Protein 4IJR (pdb70)

Foldseek 3Di:
DDDDFLLPDWDAFPVRDIDRLEEAEQLDDPVCLLLSLVQLLLLVLLRHQEYEEELQSSNLLSQLVNVVVCVVVVVDDPVSHAYEYEDAQQCLQPLVVRLVLSCVSNVHLAHAEYEHEELFHAHFDADCPHRVRTPRFDDDPVGATHGDVVDGSCSSVVVVVVQCPPPVHHHYNFYAYEHDDLVRLVVCVVPHDDRHREYEYADELQAPPVVVCVSCVVVRHAYEHPPLLLPDPSCVLVDVLLVVLCVVQVHHSLLSSSQLQVLSVHRYHDYDSDSVVSNRNRHHRNDDPVSNVVSNVLNVVQHWDQDAALNCCVPDVHNNPGTPPVSD/DDDDFLLPDWDAFPVGDIDRLEEAEQLDDPVCLLLSLVQLLLLVLLRHQEYEEELQSSNLLSNLVSVVVCVVVVVDDPVSHAYEYEDAQQCLQPQVVRLVLSCVSNVHQAHAEYEHEEQFHAHFDADCPHRVRTDRFDADPVRATHGDPVDGSCSSVQVVVCQCPPPVHHRYNFYAYEPDDLVRLVVCVVPHDDRHREYEYADELLRPPVVVLVSCVVVRHAYEHPPLLLPDPSCNQVPVLLVVLCVVQVHHSLLSSSQLQVLSVHRYHDYDSDSVVSSRSRHHRNDDPVSNVVSNVLNVVQHWDQPAALNCCVPPVGNNPGTDPVSD

InterPro domains:
  IPR018170 Aldo/keto reductase, conserved site [PS00062] (177-194)
  IPR018170 Aldo/keto reductase, conserved site [PS00063] (283-298)
  IPR018170 Aldo/keto reductase, conserved site [PS00798] (61-78)
  IPR020471 Aldo-keto reductase [PIRSF000097] (22-316)
  IPR020471 Aldo-keto reductase [PR00069] (57-81)
  IPR020471 Aldo-keto reductase [PR00069] (115-133)
  IPR020471 Aldo-keto reductase [PR00069] (177-194)
  IPR020471 Aldo-keto reductase [PR00069] (211-240)
  IPR020471 Aldo-keto reductase [PR00069] (250-274)
  IPR020471 Aldo-keto reductase [PTHR11732] (24-311)
  IPR023210 NADP-dependent oxidoreductase domain [PF00248] (36-311)
  IPR036812 NAD(P)-dependent oxidoreductase domain superfamily [G3DSA:3.20.20.100] (1-344)
  IPR036812 NAD(P)-dependent oxidoreductase domain superfamily [SSF51430] (24-320)
  IPR044491 Aldo-keto reductase family 3C1 [cd19119] (22-321)

Solvent-accessible surface area: 28129 Å² total; per-residue (Å²): 135,37,32,1,26,0,14,22,0,7,4,62,6,52,53,50,46,69,1,6,0,1,0,1,6,1,50,10,43,130,140,85,27,63,81,0,50,69,0,0,57,22,0,4,141,27,19,7,47,2,0,3,0,0,10,1,38,51,0,7,63,53,0,6,72,0,0,116,58,0,63,130,92,63,50,11,135,33,128,36,6,8,0,1,0,1,2,12,2,0,0,32,52,60,0,73,80,1,0,68,51,1,14,181,34,1,64,17,151,34,0,13,3,1,0,1,14,10,5,5,9,0,71,72,59,184,51,128,200,26,27,52,33,13,39,88,42,3,83,48,155,96,50,137,17,64,62,16,93,160,25,60,27,0,62,2,0,98,39,0,15,159,11,61,69,60,115,135,29,122,44,12,88,0,1,0,0,1,4,0,12,50,119,45,0,78,76,1,55,181,92,23,187,18,66,0,4,0,0,6,6,1,0,0,0,5,19,12,30,98,134,7,35,128,12,1,162,115,58,86,4,44,8,3,0,28,22,2,17,2,32,150,77,18,24,0,53,151,6,96,25,0,113,128,8,6,147,135,54,136,22,63,20,22,2,1,1,2,0,1,0,0,23,44,12,3,0,0,8,9,75,21,29,43,57,116,136,5,48,69,7,22,36,7,0,11,0,62,156,95,14,10,99,81,1,16,70,39,1,112,148,82,64,1,41,27,37,7,89,94,12,0,45,107,6,89,64,12,75,12,130,20,43,75,129,133,34,113,172,45,36,1,20,0,14,22,0,6,4,62,5,53,53,51,46,69,0,6,0,2,0,2,6,1,53,10,37,136,144,76,25,64,81,0,52,67,0,0,56,20,0,5,146,27,19,6,46,2,0,3,0,0,10,1,41,55,0,7,64,52,0,7,68,0,1,104,49,0,65,129,95,63,52,11,134,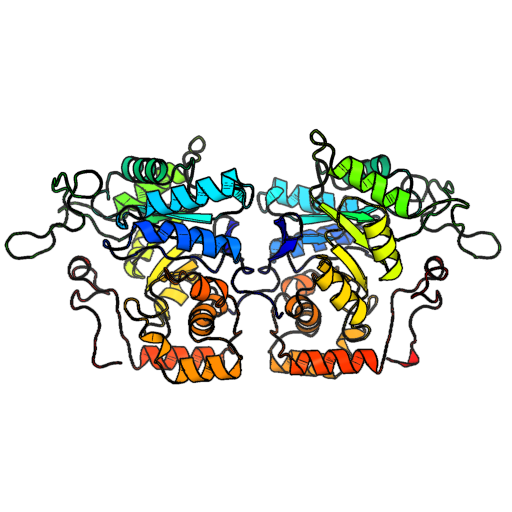31,126,38,6,8,0,1,0,0,2,12,2,0,0,30,51,63,0,74,86,0,0,68,52,1,15,182,35,1,66,17,152,34,0,13,3,2,0,1,14,10,5,4,8,0,69,73,60,182,51,128,200,25,27,53,32,13,42,88,39,3,88,47,153,80,48,130,19,63,62,14,97,160,24,56,29,0,64,2,0,93,38,0,15,159,12,59,69,57,113,135,26,120,45,11,90,0,2,0,0,1,4,0,20,55,119,44,0,78,77,1,57,185,89,24,190,19,64,0,3,0,0,5,6,2,0,0,1,3,18,10,32,91,124,9,27,127,12,1,154,116,59,89,5,44,9,3,0,27,23,2,17,2,34,145,76,22,21,0,54,157,9,96,26,1,119,126,8,7,145,133,58,134,24,65,19,24,1,1,0,2,0,1,0,0,23,38,12,3,0,0,8,8,73,22,28,41,58,115,135,5,49,68,8,24,43,8,0,10,0,64,152,95,14,12,108,81,0,16,82,43,1,146,146,82,63,0,45,28,45,6,103,89,16,0,47,102,3,108,58,12,81,12,126,23,47,75,133,130,34,116

Radius of gyration: 27.0 Å; Cα contacts (8 Å, |Δi|>4): 1332; chains: 2; bounding box: 50×95×52 Å

Sequence (656 aa):
MLHPKTTEIYFSLNNGVRIPALGLGTANPHEKLAETKQAVKAAIKAGYRHIDTAWAYETEPFVGEAIKELLEDGSIKREDLFITTKVWPVLWDEVDRSLNESLKALGLEYVDLLLQHWPLCFEKIKDPKGISGLVKTPVDDSGKTMYAADGDYLETYKQLEKIYLDPNDHRVRAIGVSNFSIEYLERLIKECRVKPTVNQVETHPHLPQMELRKFCFMHDILLTAYSPLGSHGAPNLKIPLVKKLAEKYNVTGNDLLISYHIRQGTIVIPRSLNPVRISSSIEFASLTKDELQELNDFGEKYPVRFIDEPFAAILPEFTGNGPNLDNLMLHPKTTEIYFSLNNGVRIPALGLGTANPHEKLAETKQAVKAAIKAGYRHIDTAWAYETEPFVGEAIKELLEDGSIKREDLFITTKVWPVLWDEVDRSLNESLKALGLEYVDLLLQHWPLCFEKIKDPKGISGLVKTPVDDSGKTMYAADGDYLETYKQLEKIYLDPNDHRVRAIGVSNFSIEYLERLIKECRVKPTVNQVETHPHLPQMELRKFCFMHDILLTAYSPLGSHGAPNLKIPLVKKLAEKYNVTGNDLLISYHIRQGTIVIPRSLNPVRISSSIEFASLTKDELQELNDFGEKYPVRFIDEPFAAILPEFTGNGPNLDNL

CATH classification: 3.20.20.100

Organism: Saccharomyces cerevisiae (strain ATCC 204508 / S288c) (NCBI:txid559292)

Nearest PDB structures (foldseek):
  4ijr-assembly1_A  TM=1.003E+00  e=2.115E-67  Saccharomyces cerevisiae S288C
  1vp5-assembly2_B  TM=9.373E-01  e=6.804E-25  Thermotoga maritima MSB8
  4mhb-assembly4_D  TM=9.328E-01  e=3.238E-24  Yersinia pestis
  4mhb-assembly1_A  TM=9.343E-01  e=3.431E-24  Yersinia pestis
  2vdg-assembly1_A  TM=8.359E-01  e=2.005E-26  Hordeum vulgare

Structure (mmCIF, N/CA/C/O backbone):
data_4IJR
#
_entry.id   4IJR
#
_cell.length_a   54.369
_cell.length_b   90.568
_cell.length_c   69.823
_cell.angle_alpha   90.00
_cell.angle_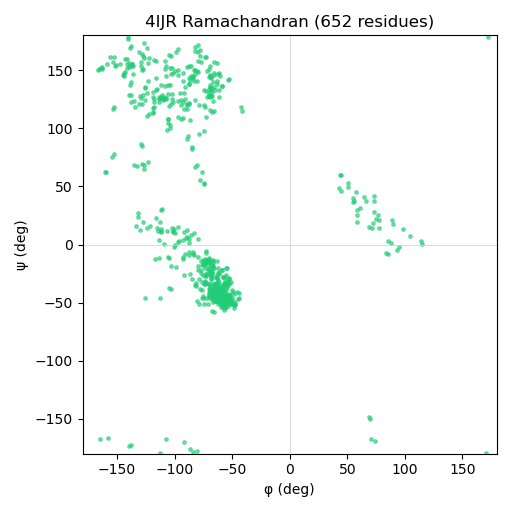beta   90.08
_cell.angle_gamma   90.00
#
_symmetry.space_group_name_H-M   'P 1 21 1'
#
loop_
_entity.id
_entity.type
_entity.pdbx_description
1 polymer 'D-arabinose dehydrogenase [NAD(P)+] heavy chain'
2 non-polymer 'NADPH DIHYDRO-NICOTINAMIDE-ADENINE-DINUCLEOTIDE PHOSPHATE'
3 water water
#
loop_
_atom_site.group_PDB
_atom_site.id
_atom_site.type_symbol
_atom_site.label_atom_id
_atom_site.label_alt_id
_atom_site.label_comp_id
_atom_site.label_asym_id
_atom_site.label_entity_id
_atom_site.label_seq_id
_atom_site.pdbx_PDB_ins_code
_atom_site.Cartn_x
_atom_site.Cartn_y
_atom_site.Cartn_z
_atom_site.occupancy
_atom_site.B_iso_or_equiv
_atom_site.auth_seq_id
_atom_site.auth_comp_id
_atom_site.auth_asym_id
_atom_site.auth_atom_id
_atom_site.pdbx_PDB_model_num
ATOM 1 N N . MET A 1 15 ? 24.545 -27.603 7.096 1.00 44.20 15 MET A N 1
ATOM 2 C CA . MET A 1 15 ? 25.727 -26.779 7.497 1.00 44.21 15 MET A CA 1
ATOM 3 C C . MET A 1 15 ? 25.611 -26.239 8.934 1.00 41.50 15 MET A C 1
ATOM 4 O O . MET A 1 15 ? 25.046 -26.910 9.798 1.00 41.80 15 MET A O 1
ATOM 9 N N . LEU A 1 16 ? 26.151 -25.044 9.188 1.00 39.15 16 LEU A N 1
ATOM 10 C CA . LEU A 1 16 ? 26.317 -24.525 10.553 1.00 36.87 16 LEU A CA 1
ATOM 11 C C . LEU A 1 16 ? 25.208 -23.579 10.984 1.00 34.46 16 LEU A C 1
ATOM 12 O O . LEU A 1 16 ? 24.726 -22.801 10.185 1.00 33.61 16 LEU A O 1
ATOM 17 N N . HIS A 1 17 ? 24.869 -23.634 12.271 1.00 32.59 17 HIS A N 1
ATOM 18 C CA . HIS A 1 17 ? 23.765 -22.883 12.840 1.00 31.12 17 HIS A CA 1
ATOM 19 C C . HIS A 1 17 ? 24.216 -22.155 14.118 1.00 30.71 17 HIS A C 1
ATOM 20 O O . HIS A 1 17 ? 25.288 -22.446 14.632 1.00 32.13 17 HIS A O 1
ATOM 27 N N . PRO A 1 18 ? 23.423 -21.177 14.611 1.00 29.68 18 PRO A N 1
ATOM 28 C CA . PRO A 1 18 ? 22.218 -20.685 13.950 1.00 28.48 18 PRO A CA 1
ATOM 29 C C . PRO A 1 18 ? 22.560 -19.898 12.707 1.00 28.33 18 PRO A C 1
ATOM 30 O O . PRO A 1 18 ? 23.642 -19.315 12.634 1.00 29.23 18 PRO A O 1
ATOM 34 N N . LYS A 1 19 ? 21.657 -19.901 11.738 1.00 27.49 19 LYS A N 1
ATOM 35 C CA . LYS A 1 19 ? 21.604 -18.863 10.726 1.00 27.31 19 LYS A CA 1
ATOM 36 C C . LYS A 1 19 ? 21.071 -17.627 11.431 1.00 26.82 19 LYS A C 1
ATOM 37 O O . LYS A 1 19 ? 20.434 -17.757 12.486 1.00 27.76 19 LYS A O 1
ATOM 43 N N . THR A 1 20 ? 21.262 -16.438 10.862 1.00 25.48 20 THR A N 1
ATOM 44 C CA . THR A 1 20 ? 20.760 -15.227 11.531 1.00 23.69 20 THR A CA 1
ATOM 45 C C . THR A 1 20 ? 19.207 -15.133 11.477 1.00 22.89 20 THR A C 1
ATOM 46 O O . THR A 1 20 ? 18.598 -14.402 12.282 1.00 22.03 20 THR A O 1
ATOM 50 N N . THR A 1 21 ? 18.617 -15.908 10.554 1.00 22.59 21 THR A N 1
ATOM 51 C CA . THR A 1 21 ? 17.158 -16.111 10.395 1.00 22.62 21 THR A CA 1
ATOM 52 C C . THR A 1 21 ? 16.568 -16.962 11.517 1.00 21.99 21 THR A C 1
ATOM 53 O O . THR A 1 21 ? 15.326 -17.085 11.671 1.00 22.03 21 THR A O 1
ATOM 57 N N . GLU A 1 22 ? 17.450 -17.599 12.275 1.00 21.75 22 GLU A N 1
ATOM 58 C CA . GLU A 1 22 ? 17.036 -18.477 13.346 1.00 21.67 22 GLU A CA 1
ATOM 59 C C . GLU A 1 22 ? 17.115 -17.891 14.743 1.00 21.42 22 GLU A C 1
ATOM 60 O O . GLU A 1 22 ? 16.956 -18.590 15.745 1.00 22.03 22 GLU A O 1
ATOM 66 N N . ILE A 1 23 ? 17.322 -16.591 14.825 1.00 21.62 23 ILE A N 1
ATOM 67 C CA . ILE A 1 23 ? 17.537 -15.973 16.132 1.00 21.84 23 ILE A CA 1
ATOM 68 C C . ILE A 1 23 ? 16.435 -15.005 16.431 1.00 21.47 23 ILE A C 1
ATOM 69 O O . ILE A 1 23 ? 16.061 -14.191 15.576 1.00 20.82 23 ILE A O 1
ATOM 74 N N . TYR A 1 24 ? 15.929 -15.134 17.659 1.00 21.75 24 TYR A N 1
ATOM 75 C CA . TYR A 1 24 ? 14.768 -14.412 18.142 1.00 22.50 24 TYR A CA 1
ATOM 76 C C . TYR A 1 24 ? 15.059 -13.743 19.481 1.00 22.73 24 TYR A C 1
ATOM 77 O O . TYR A 1 24 ? 15.477 -14.392 20.417 1.00 23.03 24 TYR A O 1
ATOM 86 N N . PHE A 1 25 ? 14.816 -12.440 19.566 1.00 23.20 25 PHE A N 1
ATOM 87 C CA . PHE A 1 25 ? 14.989 -11.707 20.831 1.00 23.63 25 PHE A CA 1
ATOM 88 C C . PHE A 1 25 ? 13.620 -11.466 21.442 1.00 23.93 25 PHE A C 1
ATOM 89 O O . PHE A 1 25 ? 12.620 -11.602 20.754 1.00 23.58 25 PHE A O 1
ATOM 97 N N . SER A 1 26 ? 13.569 -11.151 22.731 1.00 25.22 26 SER A N 1
ATOM 98 C CA . SER A 1 26 ? 12.291 -10.980 23.429 1.00 25.76 26 SER A CA 1
ATOM 99 C C . SER A 1 26 ? 12.056 -9.521 23.750 1.00 25.86 26 SER A C 1
ATOM 100 O O . SER A 1 26 ? 12.903 -8.877 24.345 1.00 26.03 26 SER A O 1
ATOM 103 N N . LEU A 1 27 ? 10.901 -8.987 23.361 1.00 24.87 27 LEU A N 1
ATOM 104 C CA . LEU A 1 27 ? 10.566 -7.604 23.687 1.00 24.89 27 LEU A CA 1
ATOM 105 C C . LEU A 1 27 ? 10.114 -7.538 25.146 1.00 25.70 27 LEU A C 1
ATOM 106 O O . LEU A 1 27 ? 9.835 -8.567 25.755 1.00 25.24 27 LEU A O 1
ATOM 111 N N . ASN A 1 28 ? 10.014 -6.326 25.698 1.00 25.82 28 ASN A N 1
ATOM 112 C CA . ASN A 1 28 ? 9.717 -6.165 27.108 1.00 26.64 28 ASN A CA 1
ATOM 113 C C . ASN A 1 28 ? 8.253 -6.501 27.468 1.00 27.09 28 ASN A C 1
ATOM 114 O O . ASN A 1 28 ? 7.886 -6.515 28.645 1.00 27.33 28 ASN A O 1
ATOM 119 N N . ASN A 1 29 ? 7.427 -6.750 26.453 1.00 26.17 29 ASN A N 1
ATOM 120 C CA . ASN A 1 29 ? 6.071 -7.251 26.694 1.00 26.39 29 ASN A CA 1
ATOM 121 C C . ASN A 1 29 ? 5.949 -8.774 26.467 1.00 26.40 29 ASN A C 1
ATOM 122 O O . ASN A 1 29 ? 4.835 -9.304 26.377 1.00 24.75 29 ASN A O 1
ATOM 127 N N . GLY A 1 30 ? 7.102 -9.451 26.364 1.00 25.44 30 GLY A N 1
ATOM 128 C CA . GLY A 1 30 ? 7.155 -10.917 26.201 1.00 26.64 30 GLY A CA 1
ATOM 129 C C . GLY A 1 30 ? 7.035 -11.425 24.758 1.00 26.61 30 GLY A C 1
ATOM 130 O O . GLY A 1 30 ? 7.208 -12.631 24.494 1.00 27.37 30 GLY A O 1
ATOM 131 N N . VAL A 1 31 ? 6.736 -10.518 23.835 1.00 25.67 31 VAL A N 1
ATOM 132 C CA . VAL A 1 31 ? 6.592 -10.846 22.406 1.00 26.00 31 VAL A CA 1
ATOM 133 C C . VAL A 1 31 ? 7.955 -11.090 21.777 1.00 24.69 31 VAL A C 1
ATOM 134 O O . VAL A 1 31 ? 8.883 -10.299 21.983 1.00 24.29 31 VAL A O 1
ATOM 138 N N . ARG A 1 32 ? 8.082 -12.171 21.009 1.00 23.45 32 ARG A N 1
ATOM 139 C CA . ARG A 1 32 ? 9.370 -12.443 20.319 1.00 22.89 32 ARG A CA 1
ATOM 140 C C . ARG A 1 32 ? 9.516 -11.765 18.955 1.00 21.98 32 ARG A C 1
ATOM 141 O O . ARG A 1 32 ? 8.573 -11.743 18.186 1.00 21.14 32 ARG A O 1
ATOM 149 N N . ILE A 1 33 ? 10.728 -11.274 18.640 1.00 20.15 33 ILE A N 1
ATOM 150 C CA . ILE A 1 33 ? 11.007 -10.606 17.367 1.00 19.83 33 ILE A CA 1
ATOM 151 C C . ILE A 1 33 ? 12.197 -11.275 16.685 1.00 20.70 33 ILE A C 1
ATOM 152 O O . ILE A 1 33 ? 13.187 -11.584 17.348 1.00 21.12 33 ILE A O 1
ATOM 157 N N . PRO A 1 34 ? 12.104 -11.527 15.360 1.00 20.57 34 PRO A N 1
ATOM 158 C CA . PRO A 1 34 ? 13.267 -12.112 14.734 1.00 19.45 34 PRO A CA 1
ATOM 159 C C . PRO A 1 34 ? 14.413 -11.091 14.739 1.00 20.48 34 PRO A C 1
ATOM 160 O O . PRO A 1 34 ? 14.238 -9.916 14.391 1.00 20.36 34 PRO A O 1
ATOM 164 N N . ALA A 1 35 ? 15.582 -11.530 15.180 1.00 21.15 35 ALA A N 1
ATOM 165 C CA . ALA A 1 35 ? 16.724 -10.619 15.255 1.00 21.58 35 ALA A CA 1
ATOM 166 C C . ALA A 1 35 ? 17.049 -9.987 13.907 1.00 22.36 35 ALA A C 1
ATOM 167 O O . ALA A 1 35 ? 17.566 -8.858 13.852 1.00 23.37 35 ALA A O 1
ATOM 169 N N . LEU A 1 36 ? 16.819 -10.729 12.827 1.00 22.31 36 LEU A N 1
ATOM 170 C CA . LEU A 1 36 ? 17.171 -10.269 11.485 1.00 24.10 36 LEU A CA 1
ATOM 171 C C . LEU A 1 36 ? 15.894 -9.910 10.713 1.00 24.62 36 LEU A C 1
ATOM 172 O O . LEU A 1 36 ? 14.978 -10.722 10.625 1.00 25.08 36 LEU A O 1
ATOM 177 N N . GLY A 1 37 ? 15.838 -8.689 10.169 1.00 24.85 37 GLY A N 1
ATOM 178 C CA . GLY A 1 37 ? 14.679 -8.265 9.379 1.00 24.28 37 GLY A CA 1
ATOM 179 C C . GLY A 1 37 ? 15.071 -7.721 8.021 1.00 25.61 37 GLY A C 1
ATOM 180 O O . GLY A 1 37 ? 16.261 -7.390 7.782 1.00 25.25 37 GLY A O 1
ATOM 181 N N . LEU A 1 38 ? 14.105 -7.660 7.107 1.00 24.18 38 LEU A N 1
ATOM 182 C CA . LEU A 1 38 ? 14.396 -7.065 5.800 1.00 26.14 38 LEU A CA 1
ATOM 183 C C . LEU A 1 38 ? 14.007 -5.593 5.793 1.00 25.84 38 LEU A C 1
ATOM 184 O O . LEU A 1 38 ? 12.862 -5.257 6.087 1.00 25.68 38 LEU A O 1
ATOM 189 N N . GLY A 1 39 ? 14.960 -4.731 5.463 1.00 25.18 39 GLY A N 1
ATOM 190 C CA . GLY A 1 39 ? 14.662 -3.301 5.353 1.00 27.20 39 GLY A CA 1
ATOM 191 C C . GLY A 1 39 ? 14.086 -3.001 3.979 1.00 28.07 39 GLY A C 1
ATOM 192 O O . GLY A 1 39 ? 14.494 -3.612 2.992 1.00 28.34 39 GLY A O 1
ATOM 193 N N . THR A 1 40 ? 13.128 -2.072 3.917 1.00 29.08 40 THR A N 1
ATOM 194 C CA . THR A 1 40 ? 12.422 -1.791 2.670 1.00 30.05 40 THR A CA 1
ATOM 195 C C . THR A 1 40 ? 12.310 -0.296 2.319 1.00 31.53 40 THR A C 1
ATOM 196 O O . THR A 1 40 ? 11.341 0.106 1.630 1.00 31.30 40 THR A O 1
ATOM 200 N N . ALA A 1 41 ? 13.258 0.525 2.793 1.00 31.93 41 ALA A N 1
ATOM 201 C CA . ALA A 1 41 ? 13.286 1.950 2.405 1.00 33.27 41 ALA A CA 1
ATOM 202 C C . ALA A 1 41 ? 13.987 2.089 1.043 1.00 34.84 41 ALA A C 1
ATOM 203 O O . ALA A 1 41 ? 15.093 2.616 0.944 1.00 35.40 41 ALA A O 1
ATOM 205 N N . ASN A 1 42 ? 13.350 1.555 0.007 1.00 35.56 42 ASN A N 1
ATOM 206 C CA . ASN A 1 42 ? 13.975 1.447 -1.309 1.00 37.72 42 ASN A CA 1
ATOM 207 C C . ASN A 1 42 ? 13.769 2.702 -2.155 1.00 39.29 42 ASN A C 1
ATOM 208 O O . ASN A 1 42 ? 12.776 3.417 -1.956 1.00 38.61 42 ASN A O 1
ATOM 213 N N . PRO A 1 43 ? 14.694 2.968 -3.104 1.00 41.49 43 PRO A N 1
ATOM 214 C CA . PRO A 1 43 ? 14.573 4.159 -3.954 1.00 43.32 43 PRO A CA 1
ATOM 215 C C . PRO A 1 43 ? 13.224 4.247 -4.659 1.00 44.74 43 PRO A C 1
ATOM 216 O O . PRO A 1 43 ? 12.673 3.224 -5.078 1.00 44.43 43 PRO A O 1
ATOM 220 N N . HIS A 1 44 ? 12.700 5.469 -4.757 1.00 46.40 44 HIS A N 1
ATOM 221 C CA . HIS A 1 44 ? 11.417 5.745 -5.406 1.00 48.35 44 HIS A CA 1
ATOM 222 C C . HIS A 1 44 ? 11.341 5.130 -6.807 1.00 49.82 44 HIS A C 1
ATOM 223 O O . HIS A 1 44 ? 10.274 4.720 -7.256 1.00 50.40 44 HIS A O 1
ATOM 230 N N . GLU A 1 45 ? 12.486 5.069 -7.482 1.00 51.04 45 GLU A N 1
ATOM 231 C CA . GLU A 1 45 ? 12.594 4.490 -8.819 1.00 52.89 45 GLU A CA 1
ATOM 232 C C . GLU A 1 45 ? 12.336 2.975 -8.856 1.00 52.17 45 GLU A C 1
ATOM 233 O O . GLU A 1 45 ? 12.024 2.421 -9.923 1.00 52.89 45 GLU A O 1
ATOM 239 N N . LYS A 1 46 ? 12.461 2.321 -7.697 1.00 50.22 46 LYS A N 1
ATOM 240 C CA . LYS A 1 46 ? 12.453 0.855 -7.608 1.00 49.31 46 LYS A CA 1
ATOM 241 C C . LYS A 1 46 ? 11.443 0.288 -6.587 1.00 47.14 46 LYS A C 1
ATOM 242 O O . LYS A 1 46 ? 11.562 -0.867 -6.164 1.00 46.19 46 LYS A O 1
ATOM 248 N N . LEU A 1 47 ? 10.452 1.098 -6.218 1.00 45.60 47 LEU A N 1
ATOM 249 C CA . LEU A 1 47 ? 9.446 0.727 -5.213 1.00 43.71 47 LEU A CA 1
ATOM 250 C C . LEU A 1 47 ? 8.813 -0.649 -5.483 1.00 43.23 47 LEU A C 1
ATOM 251 O O . LEU A 1 47 ? 8.579 -1.428 -4.555 1.00 42.16 47 LEU A O 1
ATOM 256 N N . ALA A 1 48 ? 8.561 -0.942 -6.756 1.00 43.34 48 ALA A N 1
ATOM 257 C CA . ALA A 1 48 ? 7.952 -2.211 -7.166 1.00 42.79 48 ALA A CA 1
ATOM 258 C C . ALA A 1 48 ? 8.855 -3.429 -6.962 1.00 41.89 48 ALA A C 1
ATOM 259 O O . ALA A 1 48 ? 8.358 -4.534 -6.742 1.00 41.44 48 ALA A O 1
ATOM 261 N N . GLU A 1 49 ? 10.172 -3.229 -7.042 1.00 41.22 49 GLU A N 1
ATOM 262 C CA . GLU A 1 49 ? 11.128 -4.315 -6.860 1.00 40.84 49 GLU A CA 1
ATOM 263 C C . GLU A 1 49 ? 11.138 -4.872 -5.418 1.00 38.74 49 GLU A C 1
ATOM 264 O O . GLU A 1 49 ? 11.639 -5.960 -5.175 1.00 38.19 49 GLU A O 1
ATOM 270 N N . THR A 1 50 ? 10.570 -4.123 -4.478 1.00 37.60 50 THR A N 1
ATOM 271 C CA . THR A 1 50 ? 10.433 -4.559 -3.073 1.00 35.87 50 THR A CA 1
ATOM 272 C C . THR A 1 50 ? 9.697 -5.906 -2.959 1.00 35.76 50 THR A C 1
ATOM 273 O O . THR A 1 50 ? 10.067 -6.768 -2.159 1.00 35.20 50 THR A O 1
ATOM 277 N N . LYS A 1 51 ? 8.676 -6.086 -3.790 1.00 35.98 51 LYS A N 1
ATOM 278 C CA . LYS A 1 51 ? 7.845 -7.272 -3.743 1.00 35.95 51 LYS A CA 1
ATOM 279 C C . LYS A 1 51 ? 8.677 -8.547 -3.880 1.00 35.73 51 LYS A C 1
ATOM 280 O O . LYS A 1 51 ? 8.597 -9.436 -3.031 1.00 34.43 51 LYS A O 1
ATOM 286 N N . GLN A 1 52 ? 9.485 -8.621 -4.934 1.00 36.82 52 GLN A N 1
ATOM 287 C CA . GLN A 1 52 ? 10.352 -9.775 -5.137 1.00 37.11 52 GLN A CA 1
ATOM 288 C C . GLN A 1 52 ? 11.411 -9.941 -4.043 1.00 35.53 52 GLN A C 1
ATOM 289 O O . GLN A 1 52 ? 11.761 -11.069 -3.695 1.00 35.31 52 GLN A O 1
ATOM 295 N N . ALA A 1 53 ? 11.897 -8.828 -3.493 1.00 34.06 53 ALA A N 1
ATOM 296 C CA . ALA A 1 53 ? 12.899 -8.859 -2.419 1.00 33.06 53 ALA A CA 1
ATOM 297 C C . ALA A 1 53 ? 12.312 -9.472 -1.155 1.00 31.47 53 ALA A C 1
ATOM 298 O O . ALA A 1 53 ? 12.958 -10.280 -0.490 1.00 30.73 53 ALA A O 1
ATOM 300 N N . VAL A 1 54 ? 11.076 -9.080 -0.833 1.00 31.11 54 VAL A N 1
ATOM 301 C CA . VAL A 1 54 ? 10.376 -9.631 0.332 1.00 30.08 54 VAL A CA 1
ATOM 302 C C . VAL A 1 54 ? 10.121 -11.131 0.124 1.00 30.57 54 VAL A C 1
ATOM 303 O O . VAL A 1 54 ? 10.410 -11.941 1.008 1.00 30.36 54 VAL A O 1
ATOM 307 N N . LYS A 1 55 ? 9.594 -11.499 -1.046 1.00 30.75 55 LYS A N 1
ATOM 308 C CA . LYS A 1 55 ? 9.352 -12.911 -1.353 1.00 30.61 55 LYS A CA 1
ATOM 309 C C . LYS A 1 55 ? 10.643 -13.717 -1.190 1.00 30.05 55 LYS A C 1
ATOM 310 O O . LYS A 1 55 ? 10.652 -14.777 -0.562 1.00 29.29 55 LYS A O 1
ATOM 316 N N . ALA A 1 56 ? 11.725 -13.208 -1.761 1.00 29.71 56 ALA A N 1
ATOM 317 C CA . ALA A 1 56 ? 13.017 -13.882 -1.653 1.00 28.92 56 ALA A CA 1
ATOM 318 C C . ALA A 1 56 ? 13.498 -13.974 -0.206 1.00 27.38 56 ALA A C 1
ATOM 319 O O . ALA A 1 56 ? 14.032 -15.012 0.187 1.00 27.64 56 ALA A O 1
ATOM 321 N N . ALA A 1 57 ? 13.271 -12.927 0.593 1.00 26.44 57 ALA A N 1
ATOM 322 C CA . ALA A 1 57 ? 13.705 -12.930 1.989 1.00 25.67 57 ALA A CA 1
ATOM 323 C C . ALA A 1 57 ? 13.014 -14.015 2.791 1.00 25.27 57 ALA A C 1
ATOM 324 O O . ALA A 1 57 ? 13.648 -14.778 3.530 1.00 24.38 57 ALA A O 1
ATOM 326 N N . ILE A 1 58 ? 11.696 -14.083 2.636 1.00 24.68 58 ILE A N 1
ATOM 327 C CA . ILE A 1 58 ? 10.911 -15.034 3.386 1.00 24.16 58 ILE A CA 1
ATOM 328 C C . ILE A 1 58 ? 11.219 -16.466 2.984 1.00 25.25 58 ILE A C 1
ATOM 329 O O . ILE A 1 58 ? 11.311 -17.362 3.841 1.00 24.61 58 ILE A O 1
ATOM 334 N N . LYS A 1 59 ? 11.425 -16.695 1.690 1.00 26.76 59 LYS A N 1
ATOM 335 C CA . LYS A 1 59 ? 11.700 -18.041 1.241 1.00 28.43 59 LYS A CA 1
ATOM 336 C C . LYS A 1 59 ? 13.077 -18.503 1.732 1.00 28.60 59 LYS A C 1
ATOM 337 O O . LYS A 1 59 ? 13.291 -19.682 1.927 1.00 29.23 59 LYS A O 1
ATOM 343 N N . ALA A 1 60 ? 13.978 -17.557 1.963 1.00 27.76 60 ALA A N 1
ATOM 344 C CA . ALA A 1 60 ? 15.324 -17.860 2.485 1.00 27.94 60 ALA A CA 1
ATOM 345 C C . ALA A 1 60 ? 15.294 -17.974 4.009 1.00 26.49 60 ALA A C 1
ATOM 346 O O . ALA A 1 60 ? 16.288 -18.325 4.614 1.00 25.43 60 ALA A O 1
ATOM 348 N N . GLY A 1 61 ? 14.138 -17.657 4.620 1.00 25.03 61 GLY A N 1
ATOM 349 C CA . GLY A 1 61 ? 13.971 -17.818 6.065 1.00 23.25 61 GLY A CA 1
ATOM 350 C C . GLY A 1 61 ? 13.768 -16.577 6.933 1.00 22.60 61 GLY A C 1
ATOM 351 O O . GLY A 1 61 ? 13.614 -16.715 8.144 1.00 22.35 61 GLY A O 1
ATOM 352 N N . TYR A 1 62 ? 13.733 -15.375 6.338 1.00 20.98 62 TYR A N 1
ATOM 353 C CA . TYR A 1 62 ? 13.518 -14.169 7.114 1.00 20.41 62 TYR A CA 1
ATOM 354 C C . TYR A 1 62 ? 12.074 -14.260 7.579 1.00 20.60 62 TYR A C 1
ATOM 355 O O . TYR A 1 62 ? 11.237 -14.769 6.855 1.00 18.12 62 TYR A O 1
ATOM 364 N N . ARG A 1 63 ? 11.796 -13.764 8.772 1.00 20.69 63 ARG A N 1
ATOM 365 C CA . ARG A 1 63 ? 10.426 -13.809 9.308 1.00 21.33 63 ARG A CA 1
ATOM 366 C C . ARG A 1 63 ? 10.071 -12.463 9.867 1.00 21.54 63 ARG A C 1
ATOM 367 O O . ARG A 1 63 ? 9.061 -12.310 10.586 1.00 22.72 63 ARG A O 1
ATOM 375 N N . HIS A 1 64 ? 10.865 -11.472 9.482 1.00 22.31 64 HIS A N 1
ATOM 376 C CA . HIS A 1 64 ? 10.709 -10.095 9.942 1.00 22.65 64 HIS A CA 1
ATOM 377 C C . HIS A 1 64 ? 10.899 -9.121 8.762 1.00 23.12 64 HIS A C 1
ATOM 378 O O . HIS A 1 64 ? 11.907 -9.172 8.058 1.00 23.02 64 HIS A O 1
ATOM 385 N N . ILE A 1 65 ? 9.882 -8.289 8.517 1.00 23.26 65 ILE A N 1
ATOM 386 C CA . ILE A 1 65 ? 9.927 -7.253 7.470 1.00 23.13 65 ILE A CA 1
ATOM 387 C C . ILE A 1 65 ? 9.787 -5.885 8.120 1.00 23.03 65 ILE A C 1
ATOM 388 O O . ILE A 1 65 ? 8.869 -5.658 8.901 1.00 21.60 65 ILE A O 1
ATOM 393 N N . ASP A 1 66 ? 10.743 -4.989 7.845 1.00 23.79 66 ASP A N 1
ATOM 394 C CA . ASP A 1 66 ? 10.630 -3.600 8.334 1.00 24.98 66 ASP A CA 1
ATOM 395 C C . ASP A 1 66 ? 10.164 -2.628 7.245 1.00 25.39 66 ASP A C 1
ATOM 396 O O . ASP A 1 66 ? 10.763 -2.526 6.191 1.00 26.39 66 ASP A O 1
ATOM 401 N N . THR A 1 67 ? 9.053 -1.941 7.496 1.00 26.27 67 THR A N 1
ATOM 402 C CA . THR A 1 67 ? 8.563 -0.975 6.511 1.00 26.18 67 THR A CA 1
ATOM 403 C C . THR A 1 67 ? 8.084 0.313 7.204 1.00 26.10 67 THR A C 1
ATOM 404 O O . THR A 1 67 ? 8.303 0.494 8.393 1.00 25.42 67 THR A O 1
ATOM 408 N N . ALA A 1 68 ? 7.478 1.229 6.461 1.00 27.76 68 ALA A N 1
ATOM 409 C CA . ALA A 1 68 ? 7.011 2.479 7.065 1.00 28.41 68 ALA A CA 1
ATOM 410 C C . ALA A 1 68 ? 6.036 3.129 6.127 1.00 29.53 68 ALA A C 1
ATOM 411 O O . ALA A 1 68 ? 6.109 2.932 4.910 1.00 29.57 68 ALA A O 1
ATOM 413 N N . TRP A 1 69 ? 5.122 3.902 6.707 1.00 30.17 69 TRP A N 1
ATOM 414 C CA . TRP A 1 69 ? 4.187 4.729 5.938 1.00 32.24 69 TRP A CA 1
ATOM 415 C C . TRP A 1 69 ? 4.926 5.602 4.918 1.00 32.49 69 TRP A C 1
ATOM 416 O O . TRP A 1 69 ? 4.518 5.684 3.762 1.00 33.31 69 TRP A O 1
ATOM 427 N N . ALA A 1 70 ? 6.038 6.209 5.331 1.00 32.25 70 ALA A N 1
ATOM 428 C CA . ALA A 1 70 ? 6.785 7.131 4.453 1.00 32.40 70 ALA A CA 1
ATOM 429 C C . ALA A 1 70 ? 7.576 6.491 3.304 1.00 32.23 70 ALA A C 1
ATOM 430 O O . ALA A 1 70 ? 7.969 7.192 2.383 1.00 32.14 70 ALA A O 1
ATOM 432 N N . TYR A 1 71 ? 7.804 5.182 3.346 1.00 31.55 71 TYR A N 1
ATOM 433 C CA . TYR A 1 71 ? 8.648 4.520 2.321 1.00 32.55 71 TYR A CA 1
ATOM 434 C C . TYR A 1 71 ? 7.998 4.379 0.962 1.00 33.03 71 TYR A C 1
ATOM 435 O O . TYR A 1 71 ? 8.691 4.294 -0.061 1.00 33.16 71 TYR A O 1
ATOM 444 N N . GLU A 1 72 ? 6.665 4.327 0.961 1.00 33.33 72 GLU A N 1
ATOM 445 C CA . GLU A 1 72 ? 5.870 4.011 -0.226 1.00 33.60 72 GLU A CA 1
ATOM 446 C C . GLU A 1 72 ? 6.035 2.547 -0.678 1.00 33.06 72 GLU A C 1
ATOM 447 O O . GLU A 1 72 ? 5.644 2.195 -1.789 1.00 33.71 72 GLU A O 1
ATOM 453 N N . THR A 1 73 ? 6.587 1.690 0.187 1.00 31.73 73 THR A N 1
ATOM 454 C CA . THR A 1 73 ? 6.803 0.275 -0.172 1.00 31.27 73 THR A CA 1
ATOM 455 C C . THR A 1 73 ? 5.811 -0.668 0.487 1.00 30.55 73 THR A C 1
ATOM 456 O O . THR A 1 73 ? 5.732 -1.847 0.112 1.00 30.54 73 THR A O 1
ATOM 460 N N . GLU A 1 74 ? 5.052 -0.165 1.462 1.00 30.05 74 GLU A N 1
ATOM 461 C CA . GLU A 1 74 ? 3.984 -0.975 2.067 1.00 30.18 74 GLU A CA 1
ATOM 462 C C . GLU A 1 74 ? 3.117 -1.772 1.076 1.00 30.53 74 GLU A C 1
ATOM 463 O O . GLU A 1 74 ? 2.884 -2.955 1.317 1.00 30.52 74 GLU A O 1
ATOM 469 N N . PRO A 1 75 ? 2.643 -1.152 -0.044 1.00 31.55 75 PRO A N 1
ATOM 470 C CA . PRO A 1 75 ? 1.768 -1.949 -0.938 1.00 32.13 75 PRO A CA 1
ATOM 471 C C . PRO A 1 75 ? 2.478 -3.155 -1.557 1.00 32.05 75 PRO A C 1
ATOM 472 O O . PRO A 1 75 ? 1.842 -4.176 -1.840 1.00 31.83 75 PRO A O 1
ATOM 476 N N . PHE A 1 76 ? 3.792 -3.029 -1.736 1.00 31.85 76 PHE A N 1
ATOM 477 C CA . PHE A 1 76 ? 4.604 -4.060 -2.377 1.00 32.45 76 PHE A CA 1
ATOM 478 C C . PHE A 1 76 ? 5.050 -5.124 -1.372 1.00 30.96 76 PHE A C 1
ATOM 479 O O . PHE A 1 76 ? 5.208 -6.305 -1.720 1.00 30.95 76 PHE A O 1
ATOM 487 N N . VAL A 1 77 ? 5.207 -4.711 -0.121 1.00 28.84 77 VAL A N 1
ATOM 488 C CA . VAL A 1 77 ? 5.377 -5.670 0.956 1.00 27.52 77 VAL A CA 1
ATOM 489 C C . VAL A 1 77 ? 4.058 -6.461 1.104 1.00 27.33 77 VAL A C 1
ATOM 490 O O . VAL A 1 77 ? 4.063 -7.685 1.227 1.00 26.89 77 VAL A O 1
ATOM 494 N N . GLY A 1 78 ? 2.935 -5.758 1.064 1.00 27.96 78 GLY A N 1
ATOM 495 C CA . GLY A 1 78 ? 1.635 -6.434 1.190 1.00 28.65 78 GLY A CA 1
ATOM 496 C C . GLY A 1 78 ? 1.376 -7.443 0.082 1.00 30.00 78 GLY A C 1
ATOM 497 O O . GLY A 1 78 ? 0.919 -8.539 0.335 1.00 31.23 78 GLY A O 1
ATOM 498 N N . GLU A 1 79 ? 1.673 -7.069 -1.151 1.00 31.42 79 GLU A N 1
ATOM 499 C CA . GLU A 1 79 ? 1.503 -7.949 -2.305 1.00 33.21 79 GLU A CA 1
ATOM 500 C C . GLU A 1 79 ? 2.391 -9.207 -2.207 1.00 32.75 79 GLU A C 1
ATOM 501 O O . GLU A 1 79 ? 1.958 -10.312 -2.538 1.00 33.11 79 GLU A O 1
ATOM 507 N N . ALA A 1 80 ? 3.631 -9.039 -1.755 1.00 31.58 80 ALA A N 1
ATOM 508 C CA . ALA A 1 80 ? 4.513 -10.184 -1.529 1.00 31.23 80 ALA A CA 1
ATOM 509 C C . ALA A 1 80 ? 3.949 -11.142 -0.471 1.00 30.64 80 ALA A C 1
ATOM 510 O O . ALA A 1 80 ? 3.938 -12.355 -0.674 1.00 30.31 80 ALA A O 1
ATOM 512 N N . ILE A 1 81 ? 3.493 -10.588 0.651 1.00 30.02 81 ILE A N 1
ATOM 513 C CA . ILE A 1 81 ? 2.905 -11.397 1.724 1.00 29.98 81 ILE A CA 1
ATOM 514 C C . ILE A 1 81 ? 1.638 -12.125 1.237 1.00 31.22 81 ILE A C 1
ATOM 515 O O . ILE A 1 81 ? 1.526 -13.343 1.420 1.00 30.84 81 ILE A O 1
ATOM 520 N N . LYS A 1 82 ? 0.734 -11.389 0.579 1.00 31.74 82 LYS A N 1
ATOM 521 C CA . LYS A 1 82 ? -0.482 -11.971 0.000 1.00 34.05 82 LYS A CA 1
ATOM 522 C C . LYS A 1 82 ? -0.194 -13.204 -0.871 1.00 34.27 82 LYS A C 1
ATOM 523 O O . LYS A 1 82 ? -0.844 -14.246 -0.704 1.00 33.92 82 LYS A O 1
ATOM 529 N N . GLU A 1 83 ? 0.785 -13.088 -1.770 1.00 33.92 83 GLU A N 1
ATOM 530 C CA . GLU A 1 83 ? 1.169 -14.202 -2.647 1.00 34.99 83 GLU A CA 1
ATOM 531 C C . GLU A 1 83 ? 1.719 -15.415 -1.886 1.00 33.67 83 GLU A C 1
ATOM 532 O O . GLU A 1 83 ? 1.427 -16.559 -2.233 1.00 33.71 83 GLU A O 1
ATOM 538 N N . LEU A 1 84 ? 2.513 -15.169 -0.848 1.00 32.71 84 LEU A N 1
ATOM 539 C CA . LEU A 1 84 ? 3.055 -16.274 -0.059 1.00 31.60 84 LEU A CA 1
ATOM 540 C C . LEU A 1 84 ? 1.978 -16.893 0.848 1.00 31.78 84 LEU A C 1
ATOM 541 O O . LEU A 1 84 ? 1.997 -18.107 1.128 1.00 32.20 84 LEU A O 1
ATOM 546 N N . LEU A 1 85 ? 1.059 -16.061 1.332 1.00 31.11 85 LEU A N 1
ATOM 547 C CA . LEU A 1 85 ? -0.099 -16.587 2.059 1.00 31.92 85 LEU A CA 1
ATOM 548 C C . LEU A 1 85 ? -0.913 -17.468 1.129 1.00 33.26 85 LEU A C 1
ATOM 549 O O . LEU A 1 85 ? -1.212 -18.613 1.462 1.00 32.78 85 LEU A O 1
ATOM 554 N N . GLU A 1 86 ? -1.246 -16.945 -0.050 1.00 34.47 86 GLU A N 1
ATOM 555 C CA . GLU A 1 86 ? -2.119 -17.683 -0.971 1.00 36.85 86 GLU A CA 1
ATOM 556 C C . GLU A 1 86 ? -1.541 -19.000 -1.481 1.00 36.70 86 GLU A C 1
ATOM 557 O O . GLU A 1 86 ? -2.289 -19.957 -1.675 1.00 37.67 86 GLU A O 1
ATOM 563 N N . ASP A 1 87 ? -0.226 -19.065 -1.695 1.00 36.09 87 ASP A N 1
ATOM 564 C CA . ASP A 1 87 ? 0.352 -20.312 -2.195 1.00 36.62 87 ASP A CA 1
ATOM 565 C C . ASP A 1 87 ? 0.783 -21.290 -1.075 1.00 35.47 87 ASP A C 1
ATOM 566 O O . ASP A 1 87 ? 1.352 -22.359 -1.343 1.00 35.27 87 ASP A O 1
ATOM 571 N N . GLY A 1 88 ? 0.457 -20.924 0.161 1.00 33.89 88 GLY A N 1
ATOM 572 C CA . GLY A 1 88 ? 0.774 -21.725 1.332 1.00 32.86 88 GLY A CA 1
ATOM 573 C C . GLY A 1 88 ? 2.248 -21.760 1.737 1.00 31.82 88 GLY A C 1
ATOM 574 O O . GLY A 1 88 ? 2.642 -22.654 2.460 1.00 31.95 88 GLY A O 1
ATOM 575 N N . SER A 1 89 ? 3.063 -20.812 1.281 1.00 31.37 89 SER A N 1
ATOM 576 C CA . SER A 1 89 ? 4.504 -20.799 1.673 1.00 30.89 89 SER A CA 1
ATOM 577 C C . SER A 1 89 ? 4.706 -20.257 3.100 1.00 30.02 89 SER A C 1
ATOM 578 O O . SER A 1 89 ? 5.727 -20.529 3.734 1.00 29.80 89 SER A O 1
ATOM 581 N N . ILE A 1 90 ? 3.740 -19.485 3.595 1.00 29.72 90 ILE A N 1
ATOM 582 C CA . ILE A 1 90 ? 3.851 -18.853 4.908 1.00 29.11 90 ILE A CA 1
ATOM 583 C C . ILE A 1 90 ? 2.477 -18.640 5.502 1.00 29.63 90 ILE A C 1
ATOM 584 O O . ILE A 1 90 ? 1.498 -18.512 4.751 1.00 30.54 90 ILE A O 1
ATOM 589 N N . LYS A 1 91 ? 2.406 -18.590 6.830 1.00 28.57 91 LYS A N 1
ATOM 590 C CA . LYS A 1 91 ? 1.228 -18.075 7.523 1.00 29.12 91 LYS A CA 1
ATOM 591 C C . LYS A 1 91 ? 1.530 -16.708 8.141 1.00 27.74 91 LYS A C 1
ATOM 592 O O . LYS A 1 91 ? 2.699 -16.367 8.430 1.00 26.51 91 LYS A O 1
ATOM 598 N N . ARG A 1 92 ? 0.475 -15.918 8.292 1.00 26.26 92 ARG A N 1
ATOM 599 C CA . ARG A 1 92 ? 0.563 -14.576 8.883 1.00 26.22 92 ARG A CA 1
ATOM 600 C C . ARG A 1 92 ? 1.198 -14.585 10.278 1.00 25.28 92 ARG A C 1
ATOM 601 O O . ARG A 1 92 ? 2.055 -13.743 10.572 1.00 25.83 92 ARG A O 1
ATOM 609 N N . GLU A 1 93 ? 0.806 -15.545 11.114 1.00 25.14 93 GLU A N 1
ATOM 610 C CA . GLU A 1 93 ? 1.325 -15.634 12.475 1.00 25.32 93 GLU A CA 1
ATOM 611 C C . GLU A 1 93 ? 2.847 -15.986 12.503 1.00 24.67 93 GLU A C 1
ATOM 612 O O . GLU A 1 93 ? 3.470 -15.862 13.547 1.00 23.80 93 GLU A O 1
ATOM 618 N N . ASP A 1 94 ? 3.391 -16.430 11.370 1.00 23.74 94 ASP A N 1
ATOM 619 C CA . ASP A 1 94 ? 4.824 -16.798 11.249 1.00 24.95 94 ASP A CA 1
ATOM 620 C C . ASP A 1 94 ? 5.703 -15.553 11.090 1.00 23.63 94 ASP A C 1
ATOM 621 O O . ASP A 1 94 ? 6.912 -15.595 11.356 1.00 24.25 94 ASP A O 1
ATOM 626 N N . LEU A 1 95 ? 5.093 -14.458 10.642 1.00 23.03 95 LEU A N 1
ATOM 627 C CA . LEU A 1 95 ? 5.782 -13.227 10.299 1.00 22.97 95 LEU A CA 1
ATOM 628 C C . LEU A 1 95 ? 5.684 -12.125 11.351 1.00 22.51 95 LEU A C 1
ATOM 629 O O . LEU A 1 95 ? 4.716 -12.041 12.116 1.00 22.57 95 LEU A O 1
ATOM 634 N N . PHE A 1 96 ? 6.711 -11.286 11.359 1.00 20.96 96 PHE A N 1
ATOM 635 C CA . PHE A 1 96 ? 6.762 -10.099 12.195 1.00 21.02 96 PHE A CA 1
ATOM 636 C C . PHE A 1 96 ? 6.867 -8.862 11.281 1.00 21.63 96 PHE A C 1
ATOM 637 O O . PHE A 1 96 ? 7.912 -8.606 10.663 1.00 20.84 96 PHE A O 1
ATOM 645 N N . ILE A 1 97 ? 5.822 -8.047 11.280 1.00 21.75 97 ILE A N 1
ATOM 646 C CA . ILE A 1 97 ? 5.800 -6.848 10.426 1.00 21.67 97 ILE A CA 1
ATOM 647 C C . ILE A 1 97 ? 5.850 -5.576 11.250 1.00 21.82 97 ILE A C 1
ATOM 648 O O . ILE A 1 97 ? 5.029 -5.381 12.139 1.00 23.21 97 ILE A O 1
ATOM 653 N N . THR A 1 98 ? 6.803 -4.703 10.921 1.00 21.31 98 THR A N 1
ATOM 654 C CA . THR A 1 98 ? 6.984 -3.426 11.601 1.00 22.97 98 THR A CA 1
ATOM 655 C C . THR A 1 98 ? 6.622 -2.325 10.638 1.00 22.51 98 THR A C 1
ATOM 656 O O . THR A 1 98 ? 6.980 -2.378 9.469 1.00 22.75 98 THR A O 1
ATOM 660 N N . THR A 1 99 ? 5.905 -1.323 11.118 1.00 23.28 99 THR A N 1
ATOM 661 C CA . THR A 1 99 ? 5.772 -0.115 10.323 1.00 23.05 99 THR A CA 1
ATOM 662 C C . THR A 1 99 ? 5.838 1.091 11.221 1.00 22.51 99 THR A C 1
ATOM 663 O O . THR A 1 99 ? 5.979 0.943 12.431 1.00 22.01 99 THR A O 1
ATOM 667 N N . LYS A 1 100 ? 5.753 2.282 10.628 1.00 23.34 100 LYS A N 1
ATOM 668 C CA . LYS A 1 100 ? 6.033 3.511 11.350 1.00 24.14 100 LYS A CA 1
ATOM 669 C C . LYS A 1 100 ? 5.103 4.658 10.983 1.00 25.06 100 LYS A C 1
ATOM 670 O O . LYS A 1 100 ? 4.623 4.736 9.865 1.00 24.72 100 LYS A O 1
ATOM 676 N N . VAL A 1 101 ? 4.901 5.557 11.945 1.00 26.35 101 VAL A N 1
ATOM 677 C CA . VAL A 1 101 ? 4.128 6.791 11.768 1.00 27.88 101 VAL A CA 1
ATOM 678 C C . VAL A 1 101 ? 5.086 7.956 11.481 1.00 29.17 101 VAL A C 1
ATOM 679 O O . VAL A 1 101 ? 5.996 8.204 12.257 1.00 29.23 101 VAL A O 1
ATOM 683 N N . TRP A 1 102 ? 4.874 8.639 10.354 1.00 30.28 102 TRP A N 1
ATOM 684 C CA . TRP A 1 102 ? 5.739 9.726 9.878 1.00 31.62 102 TRP A CA 1
ATOM 685 C C . TRP A 1 102 ? 5.372 11.066 10.547 1.00 32.07 102 TRP A C 1
ATOM 686 O O . TRP A 1 102 ? 4.223 11.252 10.929 1.00 32.53 102 TRP A O 1
ATOM 697 N N . PRO A 1 103 ? 6.347 11.985 10.733 1.00 32.50 103 PRO A N 1
ATOM 698 C CA . PRO A 1 103 ? 6.014 13.269 11.398 1.00 33.33 103 PRO A CA 1
ATOM 699 C C . PRO A 1 103 ? 4.859 14.095 10.805 1.00 33.80 103 PRO A C 1
ATOM 700 O O . PRO A 1 103 ? 4.306 14.944 11.495 1.00 34.14 103 PRO A O 1
ATOM 704 N N . VAL A 1 104 ? 4.493 13.865 9.551 1.00 34.51 104 VAL A N 1
ATOM 705 C CA . VAL A 1 104 ? 3.388 14.623 8.986 1.00 35.95 104 VAL A CA 1
ATOM 706 C C . VAL A 1 104 ? 2.045 14.226 9.635 1.00 35.71 104 VAL A C 1
ATOM 707 O O . VAL A 1 104 ? 1.129 15.037 9.702 1.00 36.94 104 VAL A O 1
ATOM 711 N N . LEU A 1 105 ? 1.968 13.001 10.162 1.00 35.03 105 LEU A N 1
ATOM 712 C CA . LEU A 1 105 ? 0.761 12.503 10.838 1.00 34.86 105 LEU A CA 1
ATOM 713 C C . LEU A 1 105 ? 0.969 12.310 12.346 1.00 34.56 105 LEU A C 1
ATOM 714 O O . LEU A 1 105 ? 0.312 11.458 12.985 1.00 34.30 105 LEU A O 1
ATOM 719 N N . TRP A 1 106 ? 1.865 13.131 12.901 1.00 33.99 106 TRP A N 1
ATOM 720 C CA . TRP A 1 106 ? 2.290 13.051 14.300 1.00 33.52 106 TRP A CA 1
ATOM 721 C C . TRP A 1 106 ? 1.108 13.071 15.264 1.00 33.67 106 TRP A C 1
ATOM 722 O O . TRP A 1 106 ? 1.166 12.484 16.332 1.00 33.07 106 TRP A O 1
ATOM 733 N N . ASP A 1 107 ? 0.028 13.731 14.868 1.00 34.63 107 ASP A N 1
ATOM 734 C CA . ASP A 1 107 ? -1.132 13.860 15.739 1.00 35.63 107 ASP A CA 1
ATOM 735 C C . ASP A 1 107 ? -2.329 13.086 15.205 1.00 35.87 107 ASP A C 1
ATOM 736 O O . ASP A 1 107 ? -3.444 13.221 15.722 1.00 36.60 107 ASP A O 1
ATOM 741 N N . GLU A 1 108 ? -2.086 12.252 14.187 1.00 35.75 108 GLU A N 1
ATOM 742 C CA . GLU A 1 108 ? -3.129 11.382 13.617 1.00 35.56 108 GLU A CA 1
ATOM 743 C C . GLU A 1 108 ? -2.603 9.943 13.446 1.00 34.51 108 GLU A C 1
ATOM 744 O O . GLU A 1 108 ? -2.413 9.451 12.332 1.00 34.02 108 GLU A O 1
ATOM 750 N N . VAL A 1 109 ? -2.349 9.286 14.575 1.00 33.37 109 VAL A N 1
ATOM 751 C CA . VAL A 1 109 ? -1.760 7.938 14.589 1.00 31.65 109 VAL A CA 1
ATOM 752 C C . VAL A 1 109 ? -2.781 6.906 14.107 1.00 31.35 109 VAL A C 1
ATOM 753 O O . VAL A 1 109 ? -2.488 6.091 13.227 1.00 29.81 109 VAL A O 1
ATOM 757 N N . ASP A 1 110 ? -4.004 6.997 14.625 1.00 31.51 110 ASP A N 1
ATOM 758 C CA . ASP A 1 110 ? -5.076 6.135 14.126 1.00 32.14 110 ASP A CA 1
ATOM 759 C C . ASP A 1 110 ? -5.114 6.148 12.598 1.00 30.95 110 ASP A C 1
ATOM 760 O O . ASP A 1 110 ? -5.119 5.090 11.968 1.00 30.88 110 ASP A O 1
ATOM 765 N N . ARG A 1 111 ? -5.130 7.345 12.011 1.00 30.54 111 ARG A N 1
ATOM 766 C CA . ARG A 1 111 ? -5.168 7.484 10.551 1.00 30.60 111 ARG A CA 1
ATOM 767 C C . ARG A 1 111 ? -3.959 6.813 9.882 1.00 29.59 111 ARG A C 1
ATOM 768 O O . ARG A 1 111 ? -4.121 6.016 8.963 1.00 30.36 111 ARG A O 1
ATOM 776 N N . SER A 1 112 ? -2.755 7.141 10.341 1.00 28.48 112 SER A N 1
ATOM 777 C CA . SER A 1 112 ? -1.531 6.521 9.794 1.00 28.06 112 SER A CA 1
ATOM 778 C C . SER A 1 112 ? -1.584 4.973 9.795 1.00 27.70 112 SER A C 1
ATOM 779 O O . SER A 1 112 ? -1.274 4.319 8.786 1.00 27.77 112 SER A O 1
ATOM 782 N N . LEU A 1 113 ? -2.003 4.398 10.919 1.00 27.16 113 LEU A N 1
ATOM 783 C CA . LEU A 1 113 ? -2.026 2.949 11.071 1.00 27.18 113 LEU A CA 1
ATOM 784 C C . LEU A 1 113 ? -3.014 2.311 10.113 1.00 28.74 113 LEU A C 1
ATOM 785 O O . LEU A 1 113 ? -2.697 1.303 9.441 1.00 28.25 113 LEU A O 1
ATOM 790 N N . ASN A 1 114 ? -4.207 2.910 10.032 1.00 29.68 114 ASN A N 1
ATOM 791 C CA . ASN A 1 114 ? -5.227 2.422 9.129 1.00 31.62 114 ASN A CA 1
ATOM 792 C C . ASN A 1 114 ? -4.771 2.528 7.684 1.00 31.65 114 ASN A C 1
ATOM 793 O O . ASN A 1 114 ? -5.072 1.659 6.872 1.00 32.01 114 ASN A O 1
ATOM 798 N N . GLU A 1 115 ? -4.014 3.574 7.374 1.00 31.89 115 GLU A N 1
ATOM 799 C CA . GLU A 1 115 ? -3.518 3.751 6.009 1.00 32.17 115 GLU A CA 1
ATOM 800 C C . GLU A 1 115 ? -2.471 2.702 5.699 1.00 31.17 115 GLU A C 1
ATOM 801 O O . GLU A 1 115 ? -2.485 2.119 4.616 1.00 30.68 115 GLU A O 1
ATOM 807 N N . SER A 1 116 ? -1.581 2.465 6.670 1.00 30.35 116 SER A N 1
ATOM 808 C CA . SER A 1 116 ? -0.550 1.429 6.583 1.00 29.88 116 SER A CA 1
ATOM 809 C C . SER A 1 116 ? -1.168 0.040 6.472 1.00 29.57 116 SER A C 1
ATOM 810 O O . SER A 1 116 ? -0.696 -0.800 5.712 1.00 28.15 116 SER A O 1
ATOM 813 N N . LEU A 1 117 ? -2.219 -0.198 7.254 1.00 30.44 117 LEU A N 1
ATOM 814 C CA . LEU A 1 117 ? -2.943 -1.479 7.208 1.00 30.96 117 LEU A CA 1
ATOM 815 C C . LEU A 1 117 ? -3.562 -1.724 5.832 1.00 32.36 117 LEU A C 1
ATOM 816 O O . LEU A 1 117 ? -3.478 -2.832 5.297 1.00 32.32 117 LEU A O 1
ATOM 821 N N . LYS A 1 118 ? -4.196 -0.692 5.274 1.00 33.87 118 LYS A N 1
ATOM 822 C CA . LYS A 1 118 ? -4.819 -0.781 3.945 1.00 34.62 118 LYS A CA 1
ATOM 823 C C . LYS A 1 118 ? -3.756 -1.033 2.872 1.00 33.84 118 LYS A C 1
ATOM 824 O O . LYS A 1 118 ? -3.911 -1.915 2.029 1.00 33.75 118 LYS A O 1
ATOM 830 N N . ALA A 1 119 ? -2.654 -0.289 2.924 1.00 32.98 119 ALA A N 1
ATOM 831 C CA . ALA A 1 119 ? -1.570 -0.512 1.977 1.00 32.44 119 ALA A CA 1
ATOM 832 C C . ALA A 1 119 ? -1.000 -1.934 2.081 1.00 32.11 119 ALA A C 1
ATOM 833 O O . ALA A 1 119 ? -0.748 -2.578 1.063 1.00 32.10 119 ALA A O 1
ATOM 835 N N . LEU A 1 120 ? -0.796 -2.422 3.309 1.00 30.63 120 LEU A N 1
ATOM 836 C CA . LEU A 1 120 ? -0.193 -3.743 3.509 1.00 30.26 120 LEU A CA 1
ATOM 837 C C . LEU A 1 120 ? -1.151 -4.891 3.274 1.00 30.77 120 LEU A C 1
ATOM 838 O O . LEU A 1 120 ? -0.734 -6.047 3.185 1.00 29.90 120 LEU A O 1
ATOM 843 N N . GLY A 1 121 ? -2.446 -4.584 3.210 1.00 31.26 121 GLY A N 1
ATOM 844 C CA . GLY A 1 121 ? -3.441 -5.636 3.067 1.00 31.65 121 GLY A CA 1
ATOM 845 C C . GLY A 1 121 ? -3.458 -6.531 4.280 1.00 31.18 121 GLY A C 1
ATOM 846 O O . GLY A 1 121 ? -3.566 -7.747 4.140 1.00 31.41 121 GLY A O 1
ATOM 847 N N . LEU A 1 122 ? -3.337 -5.929 5.469 1.00 30.23 122 LEU A N 1
ATOM 848 C CA . LEU A 1 122 ? -3.218 -6.674 6.719 1.00 29.33 122 LEU A CA 1
ATOM 849 C C . LEU A 1 122 ? -4.204 -6.191 7.762 1.00 29.61 122 LEU A C 1
ATOM 850 O O . LEU A 1 122 ? -4.670 -5.044 7.723 1.00 30.50 122 LEU A O 1
ATOM 855 N N . GLU A 1 123 ? -4.495 -7.064 8.712 1.00 29.77 123 GLU A N 1
ATOM 856 C CA . GLU A 1 123 ? -5.454 -6.789 9.795 1.00 30.16 123 GLU A CA 1
ATOM 857 C C . GLU A 1 123 ? -4.734 -6.208 11.012 1.00 28.33 123 GLU A C 1
ATOM 858 O O . GLU A 1 123 ? -5.328 -5.495 11.807 1.00 27.05 123 GLU A O 1
ATOM 864 N N . TYR A 1 124 ? -3.443 -6.531 11.144 1.00 25.78 124 TYR A N 1
ATOM 865 C CA . TYR A 1 124 ? -2.639 -6.034 12.254 1.00 25.14 124 TYR A CA 1
ATOM 866 C C . TYR A 1 124 ? -1.164 -5.959 11.808 1.00 24.36 124 TYR A C 1
ATOM 867 O O . TYR A 1 124 ? -0.791 -6.569 10.809 1.00 25.12 124 TYR A O 1
ATOM 876 N N . VAL A 1 125 ? -0.373 -5.183 12.532 1.00 24.33 125 VAL A N 1
ATOM 877 C CA . VAL A 1 125 ? 1.097 -5.185 12.409 1.00 23.65 125 VAL A CA 1
ATOM 878 C C . VAL A 1 125 ? 1.647 -5.653 13.742 1.00 23.58 125 VAL A C 1
ATOM 879 O O . VAL A 1 125 ? 0.975 -5.564 14.791 1.00 23.75 125 VAL A O 1
ATOM 883 N N . ASP A 1 126 ? 2.870 -6.150 13.726 1.00 23.14 126 ASP A N 1
ATOM 884 C CA . ASP A 1 126 ? 3.434 -6.655 14.966 1.00 22.49 126 ASP A CA 1
ATOM 885 C C . ASP A 1 126 ? 4.000 -5.517 15.799 1.00 22.36 126 ASP A C 1
ATOM 886 O O . ASP A 1 126 ? 3.871 -5.490 17.030 1.00 23.75 126 ASP A O 1
ATOM 891 N N . LEU A 1 127 ? 4.552 -4.532 15.117 1.00 22.26 127 LEU A N 1
ATOM 892 C CA . LEU A 1 127 ? 5.233 -3.450 15.792 1.00 22.28 127 LEU A CA 1
ATOM 893 C C . LEU A 1 127 ? 4.886 -2.150 15.089 1.00 22.65 127 LEU A C 1
ATOM 894 O O . LEU A 1 127 ? 4.978 -2.072 13.885 1.00 23.33 127 LEU A O 1
ATOM 899 N N . LEU A 1 128 ? 4.451 -1.144 15.843 1.00 23.17 128 LEU A N 1
ATOM 900 C CA . LEU A 1 128 ? 4.237 0.176 15.282 1.00 24.07 128 LEU A CA 1
ATOM 901 C C . LEU A 1 128 ? 5.166 1.193 15.966 1.00 25.20 128 LEU A C 1
ATOM 902 O O . LEU A 1 128 ? 5.122 1.343 17.192 1.00 25.45 128 LEU A O 1
ATOM 907 N N . LEU A 1 129 ? 5.994 1.880 15.164 1.00 25.66 129 LEU A N 1
ATOM 908 C CA . LEU A 1 129 ? 6.985 2.838 15.691 1.00 26.00 129 LEU A CA 1
ATOM 909 C C . LEU A 1 129 ? 6.610 4.295 15.416 1.00 26.43 129 LEU A C 1
ATOM 910 O O . LEU A 1 129 ? 6.006 4.603 14.394 1.00 26.83 129 LEU A O 1
ATOM 915 N N . GLN A 1 130 ? 6.940 5.177 16.356 1.00 26.68 130 GLN A N 1
ATOM 916 C CA . GLN A 1 130 ? 7.033 6.594 16.040 1.00 27.57 130 GLN A CA 1
ATOM 917 C C . GLN A 1 130 ? 8.342 6.752 15.256 1.00 27.62 130 GLN A C 1
ATOM 918 O O . GLN A 1 130 ? 9.395 6.376 15.770 1.00 27.29 130 GLN A O 1
ATOM 924 N N . HIS A 1 131 ? 8.257 7.234 14.009 1.00 27.34 131 HIS A N 1
ATOM 925 C CA . HIS A 1 131 ? 9.414 7.262 13.096 1.00 27.56 131 HIS A CA 1
ATOM 926 C C . HIS A 1 131 ? 10.494 8.284 13.515 1.00 28.06 131 HIS A C 1
ATOM 927 O O . HIS A 1 131 ? 11.686 8.006 13.409 1.00 28.81 131 HIS A O 1
ATOM 934 N N . TRP A 1 132 ? 10.068 9.464 13.961 1.00 28.67 132 TRP A N 1
ATOM 935 C CA . TRP A 1 132 ? 10.974 10.523 14.421 1.00 29.56 132 TRP A CA 1
ATOM 936 C C . TRP A 1 132 ? 10.338 11.253 15.578 1.00 30.58 132 TRP A C 1
ATOM 937 O O . TRP A 1 132 ? 9.096 11.371 15.623 1.00 31.81 132 TRP A O 1
ATOM 948 N N . PRO A 1 133 ? 11.159 11.753 16.528 1.00 31.01 133 PRO A N 1
ATOM 949 C CA . PRO A 1 133 ? 10.634 12.644 17.568 1.00 31.50 133 PRO A CA 1
ATOM 950 C C . PRO A 1 133 ? 10.341 14.064 17.014 1.00 33.21 133 PRO A C 1
ATOM 951 O O . PRO A 1 133 ? 10.804 15.067 17.588 1.00 33.63 133 PRO A O 1
ATOM 955 N N . LEU A 1 134 ? 9.572 14.128 15.923 1.00 33.10 134 LEU A N 1
ATOM 956 C CA . LEU A 1 134 ? 9.337 15.363 15.154 1.00 34.17 134 LEU A CA 1
ATOM 957 C C . LEU A 1 134 ? 7.869 15.511 14.749 1.00 34.58 134 LEU A C 1
ATOM 958 O O . LEU A 1 134 ? 7.145 14.514 14.652 1.00 33.50 134 LEU A O 1
ATOM 963 N N . CYS A 1 135 ? 7.440 16.753 14.526 1.00 35.91 135 CYS A N 1
ATOM 964 C CA . CYS A 1 135 ? 6.099 17.039 14.004 1.00 36.64 135 CYS A CA 1
ATOM 965 C C . CYS A 1 135 ? 6.206 17.958 12.781 1.00 37.64 135 CYS A C 1
ATOM 966 O O . CYS A 1 135 ? 6.756 19.058 12.882 1.00 38.26 135 CYS A O 1
ATOM 969 N N . PHE A 1 136 ? 5.705 17.497 11.633 1.00 37.55 136 PHE A N 1
ATOM 970 C CA . PHE A 1 136 ? 5.672 18.310 10.413 1.00 38.56 136 PHE A CA 1
ATOM 971 C C . PHE A 1 136 ? 4.287 18.930 10.183 1.00 39.90 136 PHE A C 1
ATOM 972 O O . PHE A 1 136 ? 3.257 18.343 10.559 1.00 38.83 136 PHE A O 1
ATOM 980 N N . GLU A 1 137 ? 4.272 20.112 9.556 1.00 41.07 137 GLU A N 1
ATOM 981 C CA . GLU A 1 137 ? 3.042 20.700 9.017 1.00 42.65 137 GLU A CA 1
ATOM 982 C C . GLU A 1 137 ? 2.504 19.858 7.867 1.00 41.92 137 GLU A C 1
ATOM 983 O O . GLU A 1 137 ? 3.283 19.283 7.100 1.00 41.14 137 GLU A O 1
ATOM 989 N N . LYS A 1 138 ? 1.177 19.803 7.753 1.00 41.89 138 LYS A N 1
ATOM 990 C CA . LYS A 1 138 ? 0.497 19.087 6.671 1.00 41.83 138 LYS A CA 1
ATOM 991 C C . LYS A 1 138 ? 0.340 19.994 5.444 1.00 42.68 138 LYS A C 1
ATOM 992 O O . LYS A 1 138 ? -0.467 20.933 5.445 1.00 43.15 138 LYS A O 1
ATOM 998 N N . ILE A 1 139 ? 1.123 19.718 4.406 1.00 42.23 139 ILE A N 1
ATOM 999 C CA . ILE A 1 139 ? 1.060 20.488 3.166 1.00 43.17 139 ILE A CA 1
ATOM 1000 C C . ILE A 1 139 ? 0.464 19.598 2.088 1.00 43.35 139 ILE A C 1
ATOM 1001 O O . ILE A 1 139 ? 0.966 18.504 1.847 1.00 42.22 139 ILE A O 1
ATOM 1006 N N . LYS A 1 140 ? -0.613 20.058 1.455 1.00 44.60 140 LYS A N 1
ATOM 1007 C CA . LYS A 1 140 ? -1.273 19.268 0.406 1.00 45.67 140 LYS A CA 1
ATOM 1008 C C . LYS A 1 140 ? -0.416 19.131 -0.858 1.00 46.24 140 LYS A C 1
ATOM 1009 O O . LYS A 1 140 ? 0.174 20.107 -1.346 1.00 46.10 140 LYS A O 1
ATOM 1015 N N . ASP A 1 141 ? -0.366 17.906 -1.371 1.00 46.11 141 ASP A N 1
ATOM 1016 C CA . ASP A 1 141 ? 0.209 17.597 -2.669 1.00 47.43 141 ASP A CA 1
ATOM 1017 C C . ASP A 1 141 ? -0.513 16.338 -3.175 1.00 47.54 141 ASP A C 1
ATOM 1018 O O . ASP A 1 141 ? -0.451 15.296 -2.542 1.00 46.39 141 ASP A O 1
ATOM 1023 N N . PRO A 1 142 ? -1.221 16.435 -4.311 1.00 49.57 142 PRO A N 1
ATOM 1024 C CA . PRO A 1 142 ? -1.916 15.238 -4.804 1.00 50.06 142 PRO A CA 1
ATOM 1025 C C . PRO A 1 142 ? -0.991 14.076 -5.186 1.00 50.02 142 PRO A C 1
ATOM 1026 O O . PRO A 1 142 ? -1.409 12.919 -5.142 1.00 49.72 142 PRO A O 1
ATOM 1030 N N . LYS A 1 143 ? 0.249 14.382 -5.559 1.00 51.09 143 LYS A N 1
ATOM 1031 C CA . LYS A 1 143 ? 1.217 13.349 -5.939 1.00 51.16 143 LYS A CA 1
ATOM 1032 C C . LYS A 1 143 ? 2.151 12.979 -4.775 1.00 50.76 143 LYS A C 1
ATOM 1033 O O . LYS A 1 143 ? 3.188 12.331 -4.977 1.00 51.03 143 LYS A O 1
ATOM 1039 N N . GLY A 1 144 ? 1.776 13.387 -3.558 1.00 50.19 144 GLY A N 1
ATOM 1040 C CA . GLY A 1 144 ? 2.491 12.984 -2.344 1.00 49.26 144 GLY A CA 1
ATOM 1041 C C . GLY A 1 144 ? 1.872 11.732 -1.749 1.00 48.49 144 GLY A C 1
ATOM 1042 O O . GLY A 1 144 ? 1.018 11.092 -2.379 1.00 49.87 144 GLY A O 1
ATOM 1043 N N . ILE A 1 145 ? 2.285 11.383 -0.537 1.00 46.98 145 ILE A N 1
ATOM 1044 C CA . ILE A 1 145 ? 1.770 10.198 0.130 1.00 45.67 145 ILE A CA 1
ATOM 1045 C C . ILE A 1 145 ? 0.511 10.602 0.869 1.00 45.27 145 ILE A C 1
ATOM 1046 O O . ILE A 1 145 ? 0.543 11.482 1.739 1.00 44.54 145 ILE A O 1
ATOM 1051 N N . SER A 1 146 ? -0.595 9.957 0.512 1.00 44.99 146 SER A N 1
ATOM 1052 C CA . SER A 1 146 ? -1.906 10.252 1.093 1.00 44.88 146 SER A CA 1
ATOM 1053 C C . SER A 1 146 ? -2.283 11.728 0.932 1.00 44.78 146 SER A C 1
ATOM 1054 O O . SER A 1 146 ? -2.888 12.333 1.824 1.00 44.81 146 SER A O 1
ATOM 1057 N N . GLY A 1 147 ? -1.918 12.299 -0.215 1.00 44.26 147 GLY A N 1
ATOM 1058 C CA . GLY A 1 147 ? -2.269 13.681 -0.544 1.00 44.47 147 GLY A CA 1
ATOM 1059 C C . GLY A 1 147 ? -1.466 14.743 0.199 1.00 43.59 147 GLY A C 1
ATOM 1060 O O . GLY A 1 147 ? -1.900 15.882 0.314 1.00 43.82 147 GLY A O 1
ATOM 1061 N N . LEU A 1 148 ? -0.285 14.372 0.685 1.00 42.18 148 LEU A N 1
ATOM 1062 C CA . LEU A 1 148 ? 0.494 15.236 1.571 1.00 41.47 148 LEU A CA 1
ATOM 1063 C C . LEU A 1 148 ? 1.963 15.247 1.185 1.00 41.01 148 LEU A C 1
ATOM 1064 O O . LEU A 1 148 ? 2.484 14.248 0.720 1.00 40.82 148 LEU A O 1
ATOM 1069 N N . VAL A 1 149 ? 2.626 16.380 1.375 1.00 41.00 149 VAL A N 1
ATOM 1070 C CA . VAL A 1 149 ? 4.079 16.463 1.203 1.00 40.88 149 VAL A CA 1
ATOM 1071 C C . VAL A 1 149 ? 4.763 15.662 2.317 1.00 40.03 149 VAL A C 1
ATOM 1072 O O . VAL A 1 149 ? 4.388 15.767 3.497 1.00 38.76 149 VAL A O 1
ATOM 1076 N N . LYS A 1 150 ? 5.736 14.840 1.930 1.00 40.47 150 LYS A N 1
ATOM 1077 C CA . LYS A 1 150 ? 6.474 13.984 2.871 1.00 40.27 150 LYS A CA 1
ATOM 1078 C C . LYS A 1 150 ? 7.302 14.838 3.852 1.00 40.22 150 LYS A C 1
ATOM 1079 O O . LYS A 1 150 ? 7.123 14.768 5.074 1.00 38.69 150 LYS A O 1
ATOM 1085 N N . THR A 1 151 ? 8.189 15.657 3.297 1.00 41.42 151 THR A N 1
ATOM 1086 C CA . THR A 1 151 ? 9.095 16.479 4.100 1.00 42.19 151 THR A CA 1
ATOM 1087 C C . THR A 1 151 ? 9.016 17.940 3.642 1.00 43.11 151 THR A C 1
ATOM 1088 O O . THR A 1 151 ? 9.817 18.385 2.823 1.00 44.19 151 THR A O 1
ATOM 1092 N N . PRO A 1 152 ? 8.031 18.688 4.172 1.00 43.57 152 PRO A N 1
ATOM 1093 C CA . PRO A 1 152 ? 7.751 20.049 3.697 1.00 45.04 152 PRO A CA 1
ATOM 1094 C C . PRO A 1 152 ? 8.837 21.056 4.055 1.00 46.41 152 PRO A C 1
ATOM 1095 O O . PRO A 1 152 ? 9.323 21.065 5.189 1.00 45.03 152 PRO A O 1
ATOM 1099 N N . VAL A 1 153 ? 9.202 21.886 3.076 1.00 48.99 153 VAL A N 1
ATOM 1100 C CA . VAL A 1 153 ? 10.130 23.006 3.272 1.00 51.64 153 VAL A CA 1
ATOM 1101 C C . VAL A 1 153 ? 9.514 24.306 2.747 1.00 54.07 153 VAL A C 1
ATOM 1102 O O . VAL A 1 153 ? 8.703 24.279 1.811 1.00 54.97 153 VAL A O 1
ATOM 1106 N N . ASP A 1 154 ? 9.889 25.439 3.337 1.00 56.02 154 ASP A N 1
ATOM 1107 C CA . ASP A 1 154 ? 9.444 26.740 2.816 1.00 58.52 154 ASP A CA 1
ATOM 1108 C C . ASP A 1 154 ? 10.325 27.237 1.666 1.00 60.49 154 ASP A C 1
ATOM 1109 O O . ASP A 1 154 ? 11.272 26.560 1.256 1.00 60.34 154 ASP A O 1
ATOM 1114 N N . ASP A 1 155 ? 10.004 28.426 1.156 1.00 63.05 155 ASP A N 1
ATOM 1115 C CA . ASP A 1 155 ? 10.742 29.041 0.051 1.00 65.28 155 ASP A CA 1
ATOM 1116 C C . ASP A 1 155 ? 12.238 29.246 0.342 1.00 65.89 155 ASP A C 1
ATOM 1117 O O . ASP A 1 155 ? 13.063 29.256 -0.580 1.00 67.07 155 ASP A O 1
ATOM 1122 N N . SER A 1 156 ? 12.577 29.405 1.621 1.00 65.46 156 SER A N 1
ATOM 1123 C CA . SER A 1 156 ? 13.970 29.526 2.046 1.00 65.70 156 SER A CA 1
ATOM 1124 C C . SER A 1 156 ? 14.710 28.198 1.961 1.00 64.41 156 SER A C 1
ATOM 1125 O O . SER A 1 156 ? 15.936 28.176 1.823 1.00 65.17 156 SER A O 1
ATOM 1128 N N . GLY A 1 157 ? 13.964 27.098 2.051 1.00 62.43 157 GLY A N 1
ATOM 1129 C CA . GLY A 1 157 ? 14.541 25.761 1.949 1.00 60.49 157 GLY A CA 1
ATOM 1130 C C . GLY A 1 157 ? 14.649 25.046 3.285 1.00 58.43 157 GLY A C 1
ATOM 1131 O O . GLY A 1 157 ? 15.241 23.970 3.367 1.00 57.89 157 GLY A O 1
ATOM 1132 N N . LYS A 1 158 ? 14.071 25.643 4.328 1.00 57.20 158 LYS A N 1
ATOM 1133 C CA . LYS A 1 158 ? 14.058 25.043 5.664 1.00 54.90 158 LYS A CA 1
ATOM 1134 C C . LYS A 1 158 ? 12.758 24.290 5.986 1.00 52.73 158 LYS A C 1
ATOM 1135 O O . LYS A 1 158 ? 11.668 24.643 5.512 1.00 52.48 158 LYS A O 1
ATOM 1141 N N . THR A 1 159 ? 12.900 23.266 6.823 1.00 49.98 159 THR A N 1
ATOM 1142 C CA . THR A 1 159 ? 11.828 22.338 7.143 1.00 47.47 159 THR A CA 1
ATOM 1143 C C . THR A 1 159 ? 10.664 23.009 7.881 1.00 47.23 159 THR A C 1
ATOM 1144 O O . THR A 1 159 ? 10.877 23.770 8.821 1.00 47.06 159 THR A O 1
ATOM 1148 N N . MET A 1 160 ? 9.438 22.739 7.437 1.00 46.80 160 MET A N 1
ATOM 1149 C CA . MET A 1 160 ? 8.238 23.279 8.096 1.00 47.32 160 MET A CA 1
ATOM 1150 C C . MET A 1 160 ? 7.743 22.365 9.230 1.00 46.57 160 MET A C 1
ATOM 1151 O O . MET A 1 160 ? 6.984 21.417 8.994 1.00 45.64 160 MET A O 1
ATOM 1156 N N . TYR A 1 161 ? 8.198 22.644 10.450 1.00 46.78 161 TYR A N 1
ATOM 1157 C CA . TYR A 1 161 ? 7.759 21.909 11.633 1.00 46.39 161 TYR A CA 1
ATOM 1158 C C . TYR A 1 161 ? 6.434 22.469 12.113 1.00 47.53 161 TYR A C 1
ATOM 1159 O O . TYR A 1 161 ? 6.149 23.649 11.915 1.00 48.48 161 TYR A O 1
ATOM 1168 N N . ALA A 1 162 ? 5.611 21.626 12.725 1.00 47.56 162 ALA A N 1
ATOM 1169 C CA . ALA A 1 162 ? 4.398 22.109 13.365 1.00 49.38 162 ALA A CA 1
ATOM 1170 C C . ALA A 1 162 ? 4.767 22.939 14.599 1.00 50.71 162 ALA A C 1
ATOM 1171 O O . ALA A 1 162 ? 5.367 22.426 15.546 1.00 50.10 162 ALA A O 1
ATOM 1173 N N . ALA A 1 163 ? 4.442 24.231 14.570 1.00 52.86 163 ALA A N 1
ATOM 1174 C CA . ALA A 1 163 ? 4.641 25.070 15.747 1.00 54.61 163 ALA A CA 1
ATOM 1175 C C . ALA A 1 163 ? 3.674 24.582 16.823 1.00 55.19 163 ALA A C 1
ATOM 1176 O O . ALA A 1 163 ? 2.530 24.219 16.524 1.00 55.27 163 ALA A O 1
ATOM 1178 N N . ASP A 1 164 ? 4.137 24.544 18.068 1.00 56.27 164 ASP A N 1
ATOM 1179 C CA . ASP A 1 164 ? 3.343 23.982 19.179 1.00 57.18 164 ASP A CA 1
ATOM 1180 C C . ASP A 1 164 ? 2.939 22.513 18.968 1.00 55.63 164 ASP A C 1
ATOM 1181 O O . ASP A 1 164 ? 1.928 22.042 19.518 1.00 56.09 164 ASP A O 1
ATOM 1186 N N . GLY A 1 165 ? 3.724 21.793 18.166 1.00 53.68 165 GLY A N 1
ATOM 1187 C CA . GLY A 1 165 ? 3.573 20.342 18.081 1.00 51.08 165 GLY A CA 1
ATOM 1188 C C . GLY A 1 165 ? 4.491 19.662 19.083 1.00 49.24 165 GLY A C 1
ATOM 1189 O O . GLY A 1 165 ? 5.681 19.972 19.149 1.00 49.56 165 GLY A O 1
ATOM 1190 N N . ASP A 1 166 ? 3.945 18.742 19.875 1.00 47.34 166 ASP A N 1
ATOM 1191 C CA . ASP A 1 166 ? 4.766 17.965 20.810 1.00 45.50 166 ASP A CA 1
ATOM 1192 C C . ASP A 1 166 ? 4.958 16.542 20.282 1.00 43.37 166 ASP A C 1
ATOM 1193 O O . ASP A 1 166 ? 3.995 15.809 20.096 1.00 42.70 166 ASP A O 1
ATOM 1198 N N . TYR A 1 167 ? 6.206 16.162 20.043 1.00 41.57 167 TYR A N 1
ATOM 1199 C CA . TYR A 1 167 ? 6.508 14.854 19.476 1.00 40.22 167 TYR A CA 1
ATOM 1200 C C . TYR A 1 167 ? 5.966 13.693 20.321 1.00 39.09 167 TYR A C 1
ATOM 1201 O O . TYR A 1 167 ? 5.653 12.628 19.803 1.00 38.17 167 TYR A O 1
ATOM 1210 N N . LEU A 1 168 ? 5.835 13.926 21.620 1.00 38.92 168 LEU A N 1
ATOM 1211 C CA . LEU A 1 168 ? 5.337 12.917 22.548 1.00 38.50 168 LEU A CA 1
ATOM 1212 C C . LEU A 1 168 ? 3.826 12.672 22.407 1.00 38.21 168 LEU A C 1
ATOM 1213 O O . LEU A 1 168 ? 3.310 11.667 22.899 1.00 37.51 168 LEU A O 1
ATOM 1218 N N . GLU A 1 169 ? 3.120 13.576 21.731 1.00 37.77 169 GLU A N 1
ATOM 1219 C CA . GLU A 1 169 ? 1.701 13.339 21.427 1.00 37.74 169 GLU A CA 1
ATOM 1220 C C . GLU A 1 169 ? 1.550 12.079 20.563 1.00 36.10 169 GLU A C 1
ATOM 1221 O O . GLU A 1 169 ? 0.602 11.315 20.739 1.00 35.41 169 GLU A O 1
ATOM 1227 N N . THR A 1 170 ? 2.492 11.885 19.641 1.00 34.94 170 THR A N 1
ATOM 1228 C CA . THR A 1 170 ? 2.513 10.710 18.763 1.00 33.89 170 THR A CA 1
ATOM 1229 C C . THR A 1 170 ? 2.540 9.439 19.615 1.00 33.73 170 THR A C 1
ATOM 1230 O O . THR A 1 170 ? 1.632 8.607 19.523 1.00 33.40 170 THR A O 1
ATOM 1234 N N . TYR A 1 171 ? 3.542 9.331 20.490 1.00 33.21 171 TYR A N 1
ATOM 1235 C CA . TYR A 1 171 ? 3.638 8.166 21.363 1.00 32.60 171 TYR A CA 1
ATOM 1236 C C . TYR A 1 171 ? 2.408 7.934 22.257 1.00 33.04 171 TYR A C 1
ATOM 1237 O O . TYR A 1 171 ? 2.055 6.792 22.519 1.00 32.44 171 TYR A O 1
ATOM 1246 N N . LYS A 1 172 ? 1.775 9.003 22.723 1.00 33.53 172 LYS A N 1
ATOM 1247 C CA . LYS A 1 172 ? 0.562 8.875 23.542 1.00 35.33 172 LYS A CA 1
ATOM 1248 C C . LYS A 1 172 ? -0.587 8.244 22.777 1.00 34.71 172 LYS A C 1
ATOM 1249 O O . LYS A 1 172 ? -1.384 7.494 23.338 1.00 34.97 172 LYS A O 1
ATOM 1255 N N . GLN A 1 173 ? -0.662 8.561 21.489 1.00 34.13 173 GLN A N 1
ATOM 1256 C CA . GLN A 1 173 ? -1.684 8.021 20.611 1.00 34.17 173 GLN A CA 1
ATOM 1257 C C . GLN A 1 173 ? -1.401 6.554 20.292 1.00 33.18 173 GLN A C 1
ATOM 1258 O O . GLN A 1 173 ? -2.328 5.758 20.107 1.00 32.60 173 GLN A O 1
ATOM 1264 N N . LEU A 1 174 ? -0.116 6.222 20.243 1.00 31.78 174 LEU A N 1
ATOM 1265 C CA . LEU A 1 174 ? 0.338 4.839 20.129 1.00 31.84 174 LEU A CA 1
ATOM 1266 C C . LEU A 1 174 ? -0.065 4.029 21.347 1.00 31.98 174 LEU A C 1
ATOM 1267 O O . LEU A 1 174 ? -0.575 2.930 21.204 1.00 31.78 174 LEU A O 1
ATOM 1272 N N . GLU A 1 175 ? 0.132 4.594 22.539 1.00 32.70 175 GLU A N 1
ATOM 1273 C CA . GLU A 1 175 ? -0.195 3.912 23.780 1.00 33.58 175 GLU A CA 1
ATOM 1274 C C . GLU A 1 175 ? -1.677 3.588 23.865 1.00 34.15 175 GLU A C 1
ATOM 1275 O O . GLU A 1 175 ? -2.058 2.488 24.279 1.00 33.93 175 GLU A O 1
ATOM 1281 N N . LYS A 1 176 ? -2.503 4.554 23.482 1.00 34.52 176 LYS A N 1
ATOM 1282 C CA . LYS A 1 176 ? -3.951 4.386 23.498 1.00 35.63 176 LYS A CA 1
ATOM 1283 C C . LYS A 1 176 ? -4.370 3.156 22.681 1.00 35.20 176 LYS A C 1
ATOM 1284 O O . LYS A 1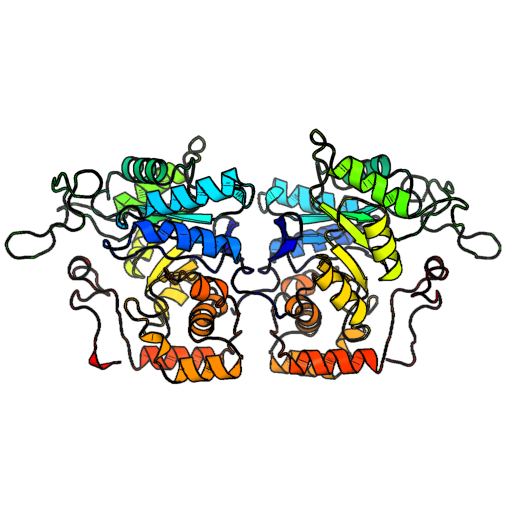 176 ? -5.093 2.305 23.180 1.00 35.13 176 LYS A O 1
ATOM 1290 N N . ILE A 1 177 ? -3.878 3.063 21.448 1.00 34.24 177 ILE A N 1
ATOM 1291 C CA . ILE A 1 177 ? -4.215 1.959 20.550 1.00 34.18 177 ILE A CA 1
ATOM 1292 C C . ILE A 1 177 ? -3.683 0.638 21.089 1.00 33.71 177 ILE A C 1
ATOM 1293 O O . ILE A 1 177 ? -4.379 -0.381 21.058 1.00 33.83 177 ILE A O 1
ATOM 1298 N N . TYR A 1 178 ? -2.445 0.667 21.575 1.00 32.39 178 TYR A N 1
ATOM 1299 C CA . TYR A 1 178 ? -1.820 -0.507 22.153 1.00 32.59 178 TYR A CA 1
ATOM 1300 C C . TYR A 1 178 ? -2.532 -1.031 23.403 1.00 33.81 178 TYR A C 1
ATOM 1301 O O . TYR A 1 178 ? -2.587 -2.235 23.608 1.00 34.03 178 TYR A O 1
ATOM 1310 N N . LEU A 1 179 ? -3.080 -0.139 24.223 1.00 35.72 179 LEU A N 1
ATOM 1311 C CA . LEU A 1 179 ? -3.762 -0.534 25.474 1.00 37.55 179 LEU A CA 1
ATOM 1312 C C . LEU A 1 179 ? -5.273 -0.755 25.341 1.00 39.46 179 LEU A C 1
ATOM 1313 O O . LEU A 1 179 ? -5.913 -1.254 26.272 1.00 40.69 179 LEU A O 1
ATOM 1318 N N . ASP A 1 180 ? -5.852 -0.377 24.207 1.00 39.90 180 ASP A N 1
ATOM 1319 C CA . ASP A 1 180 ? -7.267 -0.651 23.980 1.00 41.76 180 ASP A CA 1
ATOM 1320 C C . ASP A 1 180 ? -7.478 -2.172 23.845 1.00 42.31 180 ASP A C 1
ATOM 1321 O O . ASP A 1 180 ? -7.001 -2.786 22.888 1.00 40.61 180 ASP A O 1
ATOM 1326 N N . PRO A 1 181 ? -8.202 -2.780 24.817 1.00 43.88 181 PRO A N 1
ATOM 1327 C CA . PRO A 1 181 ? -8.402 -4.234 24.833 1.00 44.49 181 PRO A CA 1
ATOM 1328 C C . PRO A 1 181 ? -9.316 -4.755 23.720 1.00 45.06 181 PRO A C 1
ATOM 1329 O O . PRO A 1 181 ? -9.397 -5.964 23.517 1.00 45.94 181 PRO A O 1
ATOM 1333 N N . ASN A 1 182 ? -10.007 -3.862 23.017 1.00 45.53 182 ASN A N 1
ATOM 1334 C CA . ASN A 1 182 ? -10.853 -4.272 21.892 1.00 46.09 182 ASN A CA 1
ATOM 1335 C C . ASN A 1 182 ? -10.244 -3.898 20.542 1.00 44.73 182 ASN A C 1
ATOM 1336 O O . ASN A 1 182 ? -10.909 -4.000 19.503 1.00 45.82 182 ASN A O 1
ATOM 1341 N N . ASP A 1 183 ? -8.973 -3.490 20.574 1.00 42.20 183 ASP A N 1
ATOM 1342 C CA . ASP A 1 183 ? -8.244 -3.041 19.397 1.00 40.05 183 ASP A CA 1
ATOM 1343 C C . ASP A 1 183 ? -7.073 -3.995 19.234 1.00 38.08 183 ASP A C 1
ATOM 1344 O O . ASP A 1 183 ? -6.227 -4.103 20.115 1.00 36.61 183 ASP A O 1
ATOM 1349 N N . HIS A 1 184 ? -7.055 -4.717 18.124 1.00 36.59 184 HIS A N 1
ATOM 1350 C CA . HIS A 1 184 ? -6.050 -5.747 17.934 1.00 35.24 184 HIS A CA 1
ATOM 1351 C C . HIS A 1 184 ? -5.049 -5.430 16.815 1.00 33.28 184 HIS A C 1
ATOM 1352 O O . HIS A 1 184 ? -4.344 -6.324 16.340 1.00 33.03 184 HIS A O 1
ATOM 1359 N N . ARG A 1 185 ? -4.955 -4.156 16.446 1.00 31.39 185 ARG A N 1
ATOM 1360 C CA . ARG A 1 185 ? -4.181 -3.732 15.277 1.00 29.88 185 ARG A CA 1
ATOM 1361 C C . ARG A 1 185 ? -2.652 -3.739 15.446 1.00 28.75 185 ARG A C 1
ATOM 1362 O O . ARG A 1 185 ? -1.932 -3.671 14.449 1.00 27.78 185 ARG A O 1
ATOM 1370 N N . VAL A 1 186 ? -2.170 -3.769 16.686 1.00 28.75 186 VAL A N 1
ATOM 1371 C CA . VAL A 1 186 ? -0.713 -3.750 16.967 1.00 28.85 186 VAL A CA 1
ATOM 1372 C C . VAL A 1 186 ? -0.418 -4.781 18.049 1.00 29.09 186 VAL A C 1
ATOM 1373 O O . VAL A 1 186 ? -1.312 -5.143 18.823 1.00 30.44 186 VAL A O 1
ATOM 1377 N N . ARG A 1 187 ? 0.808 -5.295 18.072 1.00 27.16 187 ARG A N 1
ATOM 1378 C CA . ARG A 1 187 ? 1.187 -6.240 19.107 1.00 26.79 187 ARG A CA 1
ATOM 1379 C C . ARG A 1 187 ? 2.240 -5.621 20.013 1.00 25.86 187 ARG A C 1
ATOM 1380 O O . ARG A 1 187 ? 2.535 -6.154 21.061 1.00 26.83 187 ARG A O 1
ATOM 1388 N N . ALA A 1 188 ? 2.792 -4.490 19.590 1.00 25.58 188 ALA A N 1
ATOM 1389 C CA . ALA A 1 188 ? 3.892 -3.813 20.288 1.00 24.40 188 ALA A CA 1
ATOM 1390 C C . ALA A 1 188 ? 4.045 -2.404 19.720 1.00 24.25 188 ALA A C 1
ATOM 1391 O O . ALA A 1 188 ? 3.763 -2.174 18.542 1.00 23.58 188 ALA A O 1
ATOM 1393 N N . ILE A 1 189 ? 4.498 -1.468 20.552 1.00 24.12 189 ILE A N 1
ATOM 1394 C CA . ILE A 1 189 ? 4.840 -0.122 20.087 1.00 25.19 189 ILE A CA 1
ATOM 1395 C C . ILE A 1 189 ? 6.307 0.205 20.409 1.00 25.05 189 ILE A C 1
ATOM 1396 O O . ILE A 1 189 ? 6.932 -0.442 21.254 1.00 25.35 189 ILE A O 1
ATOM 1401 N N . GLY A 1 190 ? 6.851 1.186 19.713 1.00 25.33 190 GLY A N 1
ATOM 1402 C CA . GLY A 1 190 ? 8.231 1.632 19.949 1.00 25.40 190 GLY A CA 1
ATOM 1403 C C . GLY A 1 190 ? 8.484 2.983 19.309 1.00 25.43 190 GLY A C 1
ATOM 1404 O O . GLY A 1 190 ? 7.544 3.680 18.879 1.00 24.85 190 GLY A O 1
ATOM 1405 N N . VAL A 1 191 ? 9.763 3.341 19.237 1.00 25.31 191 VAL A N 1
ATOM 1406 C CA . VAL A 1 191 ? 10.185 4.641 18.728 1.00 25.91 191 VAL A CA 1
ATOM 1407 C C . VAL A 1 191 ? 11.412 4.456 17.845 1.00 25.88 191 VAL A C 1
ATOM 1408 O O . VAL A 1 191 ? 11.982 3.375 17.788 1.00 25.69 191 VAL A O 1
ATOM 1412 N N . SER A 1 192 ? 11.779 5.510 17.136 1.00 26.04 192 SER A N 1
ATOM 1413 C CA . SER A 1 192 ? 12.939 5.480 16.275 1.00 26.91 192 SER A CA 1
ATOM 1414 C C . SER A 1 192 ? 13.594 6.856 16.342 1.00 27.31 192 SER A C 1
ATOM 1415 O O . SER A 1 192 ? 12.900 7.863 16.447 1.00 26.78 192 SER A O 1
ATOM 1418 N N . ASN A 1 193 ? 14.925 6.893 16.272 1.00 28.20 193 ASN A N 1
ATOM 1419 C CA . ASN A 1 193 ? 15.667 8.142 16.330 1.00 28.68 193 ASN A CA 1
ATOM 1420 C C . ASN A 1 193 ? 15.438 8.972 17.616 1.00 29.03 193 ASN A C 1
ATOM 1421 O O . ASN A 1 193 ? 15.543 10.198 17.599 1.00 29.34 193 ASN A O 1
ATOM 1426 N N . PHE A 1 194 ? 15.151 8.304 18.734 1.00 28.16 194 PHE A N 1
ATOM 1427 C CA . PHE A 1 194 ? 15.154 8.974 20.016 1.00 29.07 194 PHE A CA 1
ATOM 1428 C C . PHE A 1 194 ? 16.563 8.971 20.667 1.00 30.06 194 PHE A C 1
ATOM 1429 O O . PHE A 1 194 ? 17.257 7.969 20.667 1.00 29.71 194 PHE A O 1
ATOM 1437 N N . SER A 1 195 ? 16.932 10.102 21.238 1.00 31.73 195 SER A N 1
ATOM 1438 C CA . SER A 1 195 ? 18.147 10.230 22.059 1.00 34.14 195 SER A CA 1
ATOM 1439 C C . SER A 1 195 ? 17.853 9.739 23.474 1.00 34.90 195 SER A C 1
ATOM 1440 O O . SER A 1 195 ? 16.693 9.522 23.843 1.00 34.29 195 SER A O 1
ATOM 1443 N N . ILE A 1 196 ? 18.895 9.604 24.284 1.00 36.52 196 ILE A N 1
ATOM 1444 C CA . ILE A 1 196 ? 18.711 9.319 25.709 1.00 37.71 196 ILE A CA 1
ATOM 1445 C C . ILE A 1 196 ? 17.757 10.326 26.369 1.00 38.45 196 ILE A C 1
ATOM 1446 O O . ILE A 1 196 ? 16.851 9.933 27.122 1.00 37.86 196 ILE A O 1
ATOM 1451 N N . GLU A 1 197 ? 17.952 11.617 26.085 1.00 39.57 197 GLU A N 1
ATOM 1452 C CA . GLU A 1 197 ? 17.140 12.651 26.716 1.00 41.24 197 GLU A CA 1
ATOM 1453 C C . GLU A 1 197 ? 15.658 12.538 26.371 1.00 40.52 197 GLU A C 1
ATOM 1454 O O . GLU A 1 197 ? 14.794 12.716 27.242 1.00 40.75 197 GLU A O 1
ATOM 1460 N N . TYR A 1 198 ? 15.367 12.235 25.107 1.00 39.16 198 TYR A N 1
ATOM 1461 C CA . TYR A 1 198 ? 13.993 12.077 24.678 1.00 38.36 198 TYR A CA 1
ATOM 1462 C C . TYR A 1 198 ? 13.371 10.820 25.275 1.00 37.31 198 TYR A C 1
ATOM 1463 O O . TYR A 1 198 ? 12.210 10.838 25.656 1.00 37.40 198 TYR A O 1
ATOM 1472 N N . LEU A 1 199 ? 14.143 9.741 25.360 1.00 36.88 199 LEU A N 1
ATOM 1473 C CA . LEU A 1 199 ? 13.686 8.525 26.041 1.00 36.55 199 LEU A CA 1
ATOM 1474 C C . LEU A 1 199 ? 13.378 8.762 27.520 1.00 37.59 199 LEU A C 1
ATOM 1475 O O . LEU A 1 199 ? 12.387 8.249 28.057 1.00 37.14 199 LEU A O 1
ATOM 1480 N N . GLU A 1 200 ? 14.215 9.561 28.170 1.00 38.45 200 GLU A N 1
ATOM 1481 C CA . GLU A 1 200 ? 14.000 9.870 29.568 1.00 39.37 200 GLU A CA 1
ATOM 1482 C C . GLU A 1 200 ? 12.703 10.644 29.760 1.00 39.57 200 GLU A C 1
ATOM 1483 O O . GLU A 1 200 ? 11.924 10.333 30.660 1.00 40.22 200 GLU A O 1
ATOM 1489 N N . ARG A 1 201 ? 12.467 11.641 28.911 1.00 38.91 201 ARG A N 1
ATOM 1490 C CA . ARG A 1 201 ? 11.216 12.387 28.979 1.00 39.30 201 ARG A CA 1
ATOM 1491 C C . ARG A 1 201 ? 10.017 11.459 28.774 1.00 38.20 201 ARG A C 1
ATOM 1492 O O . ARG A 1 201 ? 9.033 11.525 29.516 1.00 38.54 201 ARG A O 1
ATOM 1500 N N . LEU A 1 202 ? 10.110 10.589 27.769 1.00 37.27 202 LEU A N 1
ATOM 1501 C CA . LEU A 1 202 ? 9.039 9.619 27.492 1.00 36.28 202 LEU A CA 1
ATOM 1502 C C . LEU A 1 202 ? 8.729 8.735 28.709 1.00 36.61 202 LEU A C 1
ATOM 1503 O O . LEU A 1 202 ? 7.560 8.539 29.077 1.00 36.26 202 LEU A O 1
ATOM 1508 N N . ILE A 1 203 ? 9.782 8.187 29.305 1.00 36.70 203 ILE A N 1
ATOM 1509 C CA . ILE A 1 203 ? 9.675 7.318 30.473 1.00 38.38 203 ILE A CA 1
ATOM 1510 C C . ILE A 1 203 ? 9.069 8.054 31.678 1.00 40.18 203 ILE A C 1
ATOM 1511 O O . ILE A 1 203 ? 8.299 7.472 32.448 1.00 40.52 203 ILE A O 1
ATOM 1516 N N . LYS A 1 204 ? 9.423 9.330 31.827 1.00 41.76 204 LYS A N 1
ATOM 1517 C CA . LYS A 1 204 ? 8.878 10.169 32.890 1.00 43.71 204 LYS A CA 1
ATOM 1518 C C . LYS A 1 204 ? 7.396 10.441 32.683 1.00 43.58 204 LYS A C 1
ATOM 1519 O O . LYS A 1 204 ? 6.604 10.359 33.623 1.00 43.61 204 LYS A O 1
ATOM 1525 N N . GLU A 1 205 ? 7.033 10.751 31.440 1.00 42.74 205 GLU A N 1
ATOM 1526 C CA . GLU A 1 205 ? 5.714 11.291 31.131 1.00 43.37 205 GLU A CA 1
ATOM 1527 C C . GLU A 1 205 ? 4.714 10.256 30.620 1.00 42.56 205 GLU A C 1
ATOM 1528 O O . GLU A 1 205 ? 3.503 10.484 30.648 1.00 42.28 205 GLU A O 1
ATOM 1534 N N . CYS A 1 206 ? 5.219 9.124 30.149 1.00 41.90 206 CYS A N 1
ATOM 1535 C CA . CYS A 1 206 ? 4.353 8.126 29.534 1.00 41.59 206 CYS A CA 1
ATOM 1536 C C . CYS A 1 206 ? 4.267 6.861 30.356 1.00 42.01 206 CYS A C 1
ATOM 1537 O O . CYS A 1 206 ? 4.861 6.760 31.429 1.00 43.75 206 CYS A O 1
ATOM 1540 N N . ARG A 1 207 ? 3.497 5.906 29.851 1.00 41.39 207 ARG A N 1
ATOM 1541 C CA . ARG A 1 207 ? 3.102 4.744 30.617 1.00 40.95 207 ARG A CA 1
ATOM 1542 C C . ARG A 1 207 ? 3.735 3.480 30.055 1.00 38.93 207 ARG A C 1
ATOM 1543 O O . ARG A 1 207 ? 4.265 2.654 30.794 1.00 39.09 207 ARG A O 1
ATOM 1551 N N . VAL A 1 208 ? 3.675 3.331 28.738 1.00 37.14 208 VAL A N 1
ATOM 1552 C CA . VAL A 1 208 ? 4.178 2.129 28.080 1.00 34.90 208 VAL A CA 1
ATOM 1553 C C . VAL A 1 208 ? 5.654 2.299 27.741 1.00 33.55 208 VAL A C 1
ATOM 1554 O O . VAL A 1 208 ? 6.023 3.209 27.012 1.00 32.63 208 VAL A O 1
ATOM 1558 N N . LYS A 1 209 ? 6.496 1.423 28.269 1.00 32.49 209 LYS A N 1
ATOM 1559 C CA . LYS A 1 209 ? 7.901 1.407 27.888 1.00 32.43 209 LYS A CA 1
ATOM 1560 C C . LYS A 1 209 ? 8.053 0.978 26.414 1.00 31.21 209 LYS A C 1
ATOM 1561 O O . LYS A 1 209 ? 7.564 -0.083 26.027 1.00 30.90 209 LYS A O 1
ATOM 1567 N N . PRO A 1 210 ? 8.703 1.810 25.581 1.00 30.81 210 PRO A N 1
ATOM 1568 C CA . PRO A 1 210 ? 8.895 1.374 24.190 1.00 29.76 210 PRO A CA 1
ATOM 1569 C C . PRO A 1 210 ? 9.672 0.059 24.100 1.00 28.73 210 PRO A C 1
ATOM 1570 O O . PRO A 1 210 ? 10.678 -0.113 24.802 1.00 28.60 210 PRO A O 1
ATOM 1574 N N . THR A 1 211 ? 9.218 -0.849 23.232 1.00 27.29 211 THR A N 1
ATOM 1575 C CA . THR A 1 211 ? 9.856 -2.161 23.089 1.00 26.97 211 THR A CA 1
ATOM 1576 C C . THR A 1 211 ? 11.191 -2.023 22.351 1.00 26.39 211 THR A C 1
ATOM 1577 O O . THR A 1 211 ? 12.138 -2.759 22.623 1.00 25.49 211 THR A O 1
ATOM 1581 N N . VAL A 1 212 ? 11.250 -1.079 21.415 1.00 26.22 212 VAL A N 1
ATOM 1582 C CA . VAL A 1 212 ? 12.491 -0.815 20.675 1.00 26.07 212 VAL A CA 1
ATOM 1583 C C . VAL A 1 212 ? 12.692 0.687 20.473 1.00 26.41 212 VAL A C 1
ATOM 1584 O O . VAL A 1 212 ? 11.752 1.482 20.547 1.00 25.41 212 VAL A O 1
ATOM 1588 N N . ASN A 1 213 ? 13.948 1.059 20.287 1.00 25.78 213 ASN A N 1
ATOM 1589 C CA . ASN A 1 213 ? 14.310 2.347 19.754 1.00 27.19 213 ASN A CA 1
ATOM 1590 C C . ASN A 1 213 ? 15.121 2.023 18.522 1.00 27.44 213 ASN A C 1
ATOM 1591 O O . ASN A 1 213 ? 16.202 1.458 18.629 1.00 28.24 213 ASN A O 1
ATOM 1596 N N . GLN A 1 214 ? 14.596 2.345 17.346 1.00 27.78 214 GLN A N 1
ATOM 1597 C CA . GLN A 1 214 ? 15.306 2.007 16.110 1.00 27.92 214 GLN A CA 1
ATOM 1598 C C . GLN A 1 214 ? 16.194 3.181 15.674 1.00 28.50 214 GLN A C 1
ATOM 1599 O O . GLN A 1 214 ? 15.703 4.291 15.461 1.00 28.20 214 GLN A O 1
ATOM 1605 N N . VAL A 1 215 ? 17.494 2.922 15.538 1.00 28.81 215 VAL A N 1
ATOM 1606 C CA . VAL A 1 215 ? 18.489 3.983 15.299 1.00 29.60 215 VAL A CA 1
ATOM 1607 C C . VAL A 1 215 ? 19.572 3.508 14.353 1.00 29.60 215 VAL A C 1
ATOM 1608 O O . VAL A 1 215 ? 19.773 2.307 14.191 1.00 29.62 215 VAL A O 1
ATOM 1612 N N . GLU A 1 216 ? 20.272 4.452 13.734 1.00 30.27 216 GLU A N 1
ATOM 1613 C CA . GLU A 1 216 ? 21.433 4.110 12.920 1.00 31.15 216 GLU A CA 1
ATOM 1614 C C . GLU A 1 216 ? 22.572 3.636 13.813 1.00 31.59 216 GLU A C 1
ATOM 1615 O O . GLU A 1 216 ? 22.943 4.323 14.767 1.00 32.42 216 GLU A O 1
ATOM 1621 N N . THR A 1 217 ? 23.124 2.471 13.502 1.00 31.35 217 THR A N 1
ATOM 1622 C CA . THR A 1 217 ? 24.293 1.982 14.224 1.00 32.37 217 THR A CA 1
ATOM 1623 C C . THR A 1 217 ? 24.993 0.880 13.462 1.00 32.53 217 THR A C 1
ATOM 1624 O O . THR A 1 217 ? 24.386 0.156 12.683 1.00 31.51 217 THR A O 1
ATOM 1628 N N . HIS A 1 218 ? 26.299 0.787 13.687 1.00 33.07 218 HIS A N 1
ATOM 1629 C CA . HIS A 1 218 ? 27.165 -0.069 12.922 1.00 33.42 218 HIS A CA 1
ATOM 1630 C C . HIS A 1 218 ? 28.580 0.305 13.393 1.00 35.76 218 HIS A C 1
ATOM 1631 O O . HIS A 1 218 ? 28.745 1.201 14.228 1.00 36.49 218 HIS A O 1
ATOM 1638 N N . PRO A 1 219 ? 29.609 -0.368 12.871 1.00 37.47 219 PRO A N 1
ATOM 1639 C CA . PRO A 1 219 ? 30.975 -0.055 13.305 1.00 39.08 219 PRO A CA 1
ATOM 1640 C C . PRO A 1 219 ? 31.418 1.410 13.157 1.00 40.72 219 PRO A C 1
ATOM 1641 O O . PRO A 1 219 ? 32.311 1.844 13.884 1.00 42.15 219 PRO A O 1
ATOM 1645 N N . HIS A 1 220 ? 30.834 2.157 12.226 1.00 40.45 220 HIS A N 1
ATOM 1646 C CA . HIS A 1 220 ? 31.124 3.587 12.100 1.00 41.75 220 HIS A CA 1
ATOM 1647 C C . HIS A 1 220 ? 30.325 4.473 13.058 1.00 41.85 220 HIS A C 1
ATOM 1648 O O . HIS A 1 220 ? 30.587 5.662 13.146 1.00 42.78 220 HIS A O 1
ATOM 1655 N N . LEU A 1 221 ? 29.340 3.905 13.753 1.00 41.51 221 LEU A N 1
ATOM 1656 C CA . LEU A 1 221 ? 28.539 4.642 14.739 1.00 41.50 221 LEU A CA 1
ATOM 1657 C C . LEU A 1 221 ? 28.041 3.638 15.780 1.00 40.69 221 LEU A C 1
ATOM 1658 O O . LEU A 1 221 ? 26.899 3.200 15.727 1.00 40.63 221 LEU A O 1
ATOM 1663 N N . PRO A 1 222 ? 28.921 3.236 16.707 1.00 41.68 222 PRO A N 1
ATOM 1664 C CA . PRO A 1 222 ? 28.636 2.151 17.643 1.00 40.94 222 PRO A CA 1
ATOM 1665 C C . PRO A 1 222 ? 27.546 2.487 18.660 1.00 40.37 222 PRO A C 1
ATOM 1666 O O . PRO A 1 222 ? 26.914 1.574 19.197 1.00 38.74 222 PRO A O 1
ATOM 1670 N N . GLN A 1 223 ? 27.351 3.778 18.924 1.00 40.69 223 GLN A N 1
ATOM 1671 C CA . GLN A 1 223 ? 26.299 4.257 19.829 1.00 41.28 223 GLN A CA 1
ATOM 1672 C C . GLN A 1 223 ? 26.281 3.547 21.186 1.00 41.84 223 GLN A C 1
ATOM 1673 O O . GLN A 1 223 ? 25.237 3.045 21.642 1.00 40.18 223 GLN A O 1
ATOM 1679 N N . MET A 1 224 ? 27.445 3.536 21.825 1.00 43.40 224 MET A N 1
ATOM 1680 C CA . MET A 1 224 ? 27.652 2.823 23.079 1.00 45.09 224 MET A CA 1
ATOM 1681 C C . MET A 1 224 ? 26.725 3.303 24.194 1.00 44.62 224 MET A C 1
ATOM 1682 O O . MET A 1 224 ? 26.132 2.494 24.902 1.00 44.14 224 MET A O 1
ATOM 1687 N N . GLU A 1 225 ? 26.616 4.619 24.348 1.00 44.78 225 GLU A N 1
ATOM 1688 C CA . GLU A 1 225 ? 25.823 5.211 25.420 1.00 45.40 225 GLU A CA 1
ATOM 1689 C C . GLU A 1 225 ? 24.339 4.830 25.320 1.00 43.34 225 GLU A C 1
ATOM 1690 O O . GLU A 1 225 ? 23.727 4.414 26.309 1.00 42.24 225 GLU A O 1
ATOM 1696 N N . LEU A 1 226 ? 23.782 4.945 24.117 1.00 42.06 226 LEU A N 1
ATOM 1697 C CA . LEU A 1 226 ? 22.372 4.612 23.884 1.00 40.93 226 LEU A CA 1
ATOM 1698 C C . LEU A 1 226 ? 22.079 3.127 24.136 1.00 40.15 226 LEU A C 1
ATOM 1699 O O . LEU A 1 226 ? 21.044 2.784 24.716 1.00 40.00 226 LEU A O 1
ATOM 1704 N N . ARG A 1 227 ? 22.985 2.256 23.690 1.00 40.22 227 ARG A N 1
ATOM 1705 C CA . ARG A 1 227 ? 22.872 0.806 23.897 1.00 39.84 227 ARG A CA 1
ATOM 1706 C C . ARG A 1 227 ? 22.790 0.501 25.394 1.00 40.05 227 ARG A C 1
ATOM 1707 O O . ARG A 1 227 ? 21.877 -0.186 25.857 1.00 39.24 227 ARG A O 1
ATOM 1715 N N . LYS A 1 228 ? 23.766 1.014 26.138 1.00 40.62 228 LYS A N 1
ATOM 1716 C CA . LYS A 1 228 ? 23.796 0.906 27.601 1.00 41.25 228 LYS A CA 1
ATOM 1717 C C . LYS A 1 228 ? 22.477 1.387 28.228 1.00 39.68 228 LYS A C 1
ATOM 1718 O O . LYS A 1 228 ? 21.868 0.677 29.031 1.00 38.85 228 LYS A O 1
ATOM 1724 N N . PHE A 1 229 ? 22.040 2.582 27.843 1.00 38.44 229 PHE A N 1
ATOM 1725 C CA . PHE A 1 229 ? 20.806 3.147 28.369 1.00 37.97 229 PHE A CA 1
ATOM 1726 C C . PHE A 1 229 ? 19.604 2.238 28.100 1.00 37.12 229 PHE A C 1
ATOM 1727 O O . PHE A 1 229 ? 18.861 1.885 29.021 1.00 36.81 229 PHE A O 1
ATOM 1735 N N . CYS A 1 230 ? 19.428 1.860 26.839 1.00 35.79 230 CYS A N 1
ATOM 1736 C CA . CYS A 1 230 ? 18.288 1.047 26.481 1.00 36.01 230 CYS A CA 1
ATOM 1737 C C . CYS A 1 230 ? 18.325 -0.289 27.248 1.00 36.43 230 CYS A C 1
ATOM 1738 O O . CYS A 1 230 ? 17.306 -0.728 27.796 1.00 35.49 230 CYS A O 1
ATOM 1741 N N . PHE A 1 231 ? 19.504 -0.903 27.334 1.00 37.29 231 PHE A N 1
ATOM 1742 C CA . PHE A 1 231 ? 19.638 -2.124 28.127 1.00 38.61 231 PHE A CA 1
ATOM 1743 C C . PHE A 1 231 ? 19.218 -1.897 29.583 1.00 39.37 231 PHE A C 1
ATOM 1744 O O . PHE A 1 231 ? 18.579 -2.760 30.189 1.00 39.33 231 PHE A O 1
ATOM 1752 N N . MET A 1 232 ? 19.576 -0.745 30.140 1.00 39.70 232 MET A N 1
ATOM 1753 C CA . MET A 1 232 ? 19.253 -0.460 31.531 1.00 41.30 232 MET A CA 1
ATOM 1754 C C . MET A 1 232 ? 17.750 -0.282 31.724 1.00 40.29 232 MET A C 1
ATOM 1755 O O . MET A 1 232 ? 17.233 -0.533 32.805 1.00 40.99 232 MET A O 1
ATOM 1760 N N . HIS A 1 233 ? 17.057 0.152 30.678 1.00 38.97 233 HIS A N 1
ATOM 1761 C CA . HIS A 1 233 ? 15.646 0.517 30.802 1.00 38.89 233 HIS A CA 1
ATOM 1762 C C . HIS A 1 233 ? 14.690 -0.419 30.067 1.00 38.15 233 HIS A C 1
ATOM 1763 O O . HIS A 1 233 ? 13.514 -0.089 29.890 1.00 38.14 233 HIS A O 1
ATOM 1770 N N . ASP A 1 234 ? 15.197 -1.580 29.650 1.00 37.60 234 ASP A N 1
ATOM 1771 C CA . ASP A 1 234 ? 14.366 -2.629 29.072 1.00 37.20 234 ASP A CA 1
ATOM 1772 C C . ASP A 1 234 ? 13.876 -2.301 27.646 1.00 35.43 234 ASP A C 1
ATOM 1773 O O . ASP A 1 234 ? 12.719 -2.555 27.304 1.00 35.26 234 ASP A O 1
ATOM 1778 N N . ILE A 1 235 ? 14.757 -1.736 26.822 1.00 33.84 235 ILE A N 1
ATOM 1779 C CA . ILE A 1 235 ? 14.416 -1.347 25.458 1.00 32.14 235 ILE A CA 1
ATOM 1780 C C . ILE A 1 235 ? 15.460 -1.970 24.554 1.00 31.78 235 ILE A C 1
ATOM 1781 O O . ILE A 1 235 ? 16.651 -1.819 24.793 1.00 32.41 235 ILE A O 1
ATOM 1786 N N . LEU A 1 236 ? 15.032 -2.679 23.516 1.00 30.70 236 LEU A N 1
ATOM 1787 C CA . LEU A 1 236 ? 16.004 -3.222 22.578 1.00 30.60 236 LEU A CA 1
ATOM 1788 C C . LEU A 1 236 ? 16.357 -2.179 21.530 1.00 30.65 236 LEU A C 1
ATOM 1789 O O . LEU A 1 236 ? 15.507 -1.398 21.136 1.00 30.17 236 LEU A O 1
ATOM 1794 N N . LEU A 1 237 ? 17.616 -2.156 21.098 1.00 30.43 237 LEU A N 1
ATOM 1795 C CA . LEU A 1 237 ? 17.963 -1.413 19.900 1.00 30.43 237 LEU A CA 1
ATOM 1796 C C . LEU A 1 237 ? 17.624 -2.219 18.656 1.00 29.24 237 LEU A C 1
ATOM 1797 O O . LEU A 1 237 ? 17.787 -3.450 18.620 1.00 27.70 237 LEU A O 1
ATOM 1802 N N . THR A 1 238 ? 17.116 -1.511 17.651 1.00 28.78 238 THR A N 1
ATOM 1803 C CA . THR A 1 238 ? 17.109 -2.003 16.273 1.00 27.84 238 THR A CA 1
ATOM 1804 C C . THR A 1 238 ? 18.065 -1.100 15.504 1.00 28.97 238 THR A C 1
ATOM 1805 O O . THR A 1 238 ? 17.936 0.139 15.532 1.00 29.67 238 THR A O 1
ATOM 1809 N N . ALA A 1 239 ? 19.033 -1.727 14.838 1.00 28.58 239 ALA A N 1
ATOM 1810 C CA . ALA A 1 239 ? 20.005 -1.023 14.032 1.00 29.31 239 ALA A CA 1
ATOM 1811 C C . ALA A 1 239 ? 19.523 -0.854 12.607 1.00 29.44 239 ALA A C 1
ATOM 1812 O O . ALA A 1 239 ? 19.344 -1.849 11.886 1.00 30.05 239 ALA A O 1
ATOM 1814 N N . TYR A 1 240 ? 19.339 0.398 12.186 1.00 29.72 240 TYR A N 1
ATOM 1815 C CA . TYR A 1 240 ? 19.120 0.671 10.777 1.00 30.27 240 TYR A CA 1
ATOM 1816 C C . TYR A 1 240 ? 20.381 1.096 10.033 1.00 31.89 240 TYR A C 1
ATOM 1817 O O . TYR A 1 240 ? 21.413 1.377 10.650 1.00 31.83 240 TYR A O 1
ATOM 1826 N N . SER A 1 241 ? 20.285 1.113 8.707 1.00 32.46 241 SER A N 1
ATOM 1827 C CA . SER A 1 241 ? 21.417 1.383 7.828 1.00 34.04 241 SER A CA 1
ATOM 1828 C C . SER A 1 241 ? 22.696 0.667 8.286 1.00 34.61 241 SER A C 1
ATOM 1829 O O . SER A 1 241 ? 23.742 1.303 8.352 1.00 36.57 241 SER A O 1
ATOM 1832 N N . PRO A 1 242 ? 22.633 -0.651 8.589 1.00 34.60 242 PRO A N 1
ATOM 1833 C CA . PRO A 1 242 ? 23.825 -1.302 9.173 1.00 35.51 242 PRO A CA 1
ATOM 1834 C C . PRO A 1 242 ? 25.007 -1.446 8.219 1.00 37.48 242 PRO A C 1
ATOM 1835 O O . PRO A 1 242 ? 26.125 -1.735 8.660 1.00 38.23 242 PRO A O 1
ATOM 1839 N N . LEU A 1 243 ? 24.758 -1.262 6.926 1.00 38.50 243 LEU A N 1
ATOM 1840 C CA . LEU A 1 243 ? 25.814 -1.322 5.920 1.00 40.53 243 LEU A CA 1
ATOM 1841 C C . LEU A 1 243 ? 26.249 0.098 5.542 1.00 41.85 243 LEU A C 1
ATOM 1842 O O . LEU A 1 243 ? 27.123 0.282 4.707 1.00 42.18 243 LEU A O 1
ATOM 1847 N N . GLY A 1 244 ? 25.617 1.097 6.157 1.00 41.96 244 GLY A N 1
ATOM 1848 C CA . GLY A 1 244 ? 25.939 2.498 5.899 1.00 43.55 244 GLY A CA 1
ATOM 1849 C C . GLY A 1 244 ? 25.157 3.113 4.755 1.00 44.51 244 GLY A C 1
ATOM 1850 O O . GLY A 1 244 ? 25.579 4.121 4.185 1.00 45.07 244 GLY A O 1
ATOM 1851 N N . SER A 1 245 ? 24.017 2.500 4.418 1.00 44.47 245 SER A N 1
ATOM 1852 C CA . SER A 1 245 ? 23.107 3.033 3.401 1.00 45.65 245 SER A CA 1
ATOM 1853 C C . SER A 1 245 ? 23.718 2.935 1.991 1.00 47.04 245 SER A C 1
ATOM 1854 O O . SER A 1 245 ? 24.523 2.038 1.726 1.00 47.86 245 SER A O 1
ATOM 1857 N N . HIS A 1 246 ? 23.342 3.859 1.105 1.00 48.27 246 HIS A N 1
ATOM 1858 C CA . HIS A 1 246 ? 23.685 3.793 -0.330 1.00 49.75 246 HIS A CA 1
ATOM 1859 C C . HIS A 1 246 ? 25.117 3.364 -0.612 1.00 50.02 246 HIS A C 1
ATOM 1860 O O . HIS A 1 246 ? 26.065 4.048 -0.218 1.00 50.35 246 HIS A O 1
ATOM 1867 N N . GLY A 1 247 ? 25.263 2.236 -1.308 1.00 49.51 247 GLY A N 1
ATOM 1868 C CA . GLY A 1 247 ? 26.584 1.753 -1.726 1.00 49.25 247 GLY A CA 1
ATOM 1869 C C . GLY A 1 247 ? 27.310 0.917 -0.688 1.00 47.79 247 GLY A C 1
ATOM 1870 O O . GLY A 1 247 ? 28.445 0.509 -0.915 1.00 49.03 247 GLY A O 1
ATOM 1871 N N . ALA A 1 248 ? 26.650 0.665 0.450 1.00 45.47 248 ALA A N 1
ATOM 1872 C CA . ALA A 1 248 ? 27.179 -0.170 1.534 1.00 43.50 248 ALA A CA 1
ATOM 1873 C C . ALA A 1 248 ? 28.652 0.112 1.850 1.00 43.91 248 ALA A C 1
ATOM 1874 O O . ALA A 1 248 ? 29.500 -0.778 1.748 1.00 43.92 248 ALA A O 1
ATOM 1876 N N . PRO A 1 249 ? 28.958 1.365 2.227 1.00 43.65 249 PRO A N 1
ATOM 1877 C CA . PRO A 1 249 ? 30.353 1.757 2.482 1.00 44.48 249 PRO A CA 1
ATOM 1878 C C . PRO A 1 249 ? 30.982 0.960 3.631 1.00 43.98 249 PRO A C 1
ATOM 1879 O O . PRO A 1 249 ? 32.203 0.817 3.678 1.00 44.70 249 PRO A O 1
ATOM 1883 N N . ASN A 1 250 ? 30.153 0.417 4.532 1.00 42.38 250 ASN A N 1
ATOM 1884 C CA . ASN A 1 250 ? 30.669 -0.323 5.690 1.00 41.91 250 ASN A CA 1
ATOM 1885 C C . ASN A 1 250 ? 31.313 -1.665 5.340 1.00 42.04 250 ASN A C 1
ATOM 1886 O O . ASN A 1 250 ? 32.019 -2.248 6.161 1.00 42.36 250 ASN A O 1
ATOM 1891 N N . LEU A 1 251 ? 31.069 -2.152 4.126 1.00 41.98 251 LEU A N 1
ATOM 1892 C CA . LEU A 1 251 ? 31.716 -3.363 3.639 1.00 43.03 251 LEU A CA 1
ATOM 1893 C C . LEU A 1 251 ? 33.193 -3.082 3.338 1.00 45.47 251 LEU A C 1
ATOM 1894 O O . LEU A 1 251 ? 34.021 -3.990 3.383 1.00 45.67 251 LEU A O 1
ATOM 1899 N N . LYS A 1 252 ? 33.505 -1.814 3.066 1.00 47.03 252 LYS A N 1
ATOM 1900 C CA . LYS A 1 252 ? 34.864 -1.404 2.676 1.00 50.08 252 LYS A CA 1
ATOM 1901 C C . LYS A 1 252 ? 35.767 -1.023 3.863 1.00 50.87 252 LYS A C 1
ATOM 1902 O O . LYS A 1 252 ? 36.894 -0.568 3.659 1.00 52.91 252 LYS A O 1
ATOM 1908 N N . ILE A 1 253 ? 35.278 -1.213 5.092 1.00 49.84 253 ILE A N 1
ATOM 1909 C CA . ILE A 1 253 ? 36.115 -1.084 6.301 1.00 50.23 253 ILE A CA 1
ATOM 1910 C C . ILE A 1 253 ? 37.066 -2.285 6.342 1.00 50.90 253 ILE A C 1
ATOM 1911 O O . ILE A 1 253 ? 36.607 -3.417 6.248 1.00 49.37 253 ILE A O 1
ATOM 1916 N N . PRO A 1 254 ? 38.395 -2.047 6.477 1.00 52.25 254 PRO A N 1
ATOM 1917 C CA . PRO A 1 254 ? 39.313 -3.204 6.445 1.00 53.31 254 PRO A CA 1
ATOM 1918 C C . PRO A 1 254 ? 39.014 -4.270 7.511 1.00 52.14 254 PRO A C 1
ATOM 1919 O O . PRO A 1 254 ? 39.026 -5.466 7.207 1.00 52.06 254 PRO A O 1
ATOM 1923 N N . LEU A 1 255 ? 38.737 -3.838 8.739 1.00 51.27 255 LEU A N 1
ATOM 1924 C CA . LEU A 1 255 ? 38.554 -4.758 9.860 1.00 50.96 255 LEU A CA 1
ATOM 1925 C C . LEU A 1 255 ? 37.323 -5.655 9.666 1.00 49.27 255 LEU A C 1
ATOM 1926 O O . LEU A 1 255 ? 37.338 -6.829 10.040 1.00 48.81 255 LEU A O 1
ATOM 1931 N N . VAL A 1 256 ? 36.279 -5.085 9.066 1.00 47.76 256 VAL A N 1
ATOM 1932 C CA . VAL A 1 256 ? 35.097 -5.847 8.650 1.00 47.03 256 VAL A CA 1
ATOM 1933 C C . VAL A 1 256 ? 35.505 -6.934 7.655 1.00 47.79 256 VAL A C 1
ATOM 1934 O O . VAL A 1 256 ? 35.241 -8.109 7.881 1.00 47.46 256 VAL A O 1
ATOM 1938 N N . LYS A 1 257 ? 36.202 -6.545 6.587 1.00 49.70 257 LYS A N 1
ATOM 1939 C CA . LYS A 1 257 ? 36.664 -7.515 5.588 1.00 50.94 257 LYS A CA 1
ATOM 1940 C C . LYS A 1 257 ? 37.505 -8.626 6.243 1.00 51.58 257 LYS A C 1
ATOM 1941 O O . LYS A 1 257 ? 37.420 -9.794 5.849 1.00 51.56 257 LYS A O 1
ATOM 1947 N N . LYS A 1 258 ? 38.265 -8.249 7.273 1.00 52.44 258 LYS A N 1
ATOM 1948 C CA . LYS A 1 258 ? 39.189 -9.139 7.988 1.00 53.24 258 LYS A CA 1
ATOM 1949 C C . LYS A 1 258 ? 38.439 -10.173 8.835 1.00 51.85 258 LYS A C 1
ATOM 1950 O O . LYS A 1 258 ? 38.711 -11.380 8.757 1.00 52.49 258 LYS A O 1
ATOM 1956 N N . LEU A 1 259 ? 37.501 -9.703 9.653 1.00 49.53 259 LEU A N 1
ATOM 1957 C CA . LEU A 1 259 ? 36.734 -10.607 10.513 1.00 47.83 259 LEU A CA 1
ATOM 1958 C C . LEU A 1 259 ? 35.781 -11.514 9.720 1.00 46.30 259 LEU A C 1
ATOM 1959 O O . LEU A 1 259 ? 35.593 -12.683 10.064 1.00 45.81 259 LEU A O 1
ATOM 1964 N N . ALA A 1 260 ? 35.213 -10.975 8.642 1.00 45.55 260 ALA A N 1
ATOM 1965 C CA . ALA A 1 260 ? 34.421 -11.772 7.692 1.00 44.80 260 ALA A CA 1
ATOM 1966 C C . ALA A 1 260 ? 35.213 -12.988 7.214 1.00 45.78 260 ALA A C 1
ATOM 1967 O O . ALA A 1 260 ? 34.694 -14.104 7.184 1.00 44.96 260 ALA A O 1
ATOM 1969 N N . GLU A 1 261 ? 36.481 -12.748 6.864 1.00 46.79 261 GLU A N 1
ATOM 1970 C CA . GLU A 1 261 ? 37.440 -13.780 6.445 1.00 48.22 261 GLU A CA 1
ATOM 1971 C C . GLU A 1 261 ? 37.696 -14.878 7.486 1.00 47.84 261 GLU A C 1
ATOM 1972 O O . GLU A 1 261 ? 37.740 -16.064 7.143 1.00 47.14 261 GLU A O 1
ATOM 1978 N N . LYS A 1 262 ? 37.903 -14.475 8.743 1.00 47.97 262 LYS A N 1
ATOM 1979 C CA . LYS A 1 262 ? 38.186 -15.414 9.840 1.00 48.59 262 LYS A CA 1
ATOM 1980 C C . LYS A 1 262 ? 37.046 -16.405 10.104 1.00 47.87 262 LYS A C 1
ATOM 1981 O O . LYS A 1 262 ? 37.273 -17.615 10.235 1.00 48.26 262 LYS A O 1
ATOM 1987 N N . TYR A 1 263 ? 35.829 -15.876 10.190 1.00 46.52 263 TYR A N 1
ATOM 1988 C CA . TYR A 1 263 ? 34.653 -16.681 10.504 1.00 46.06 263 TYR A CA 1
ATOM 1989 C C . TYR A 1 263 ? 33.997 -17.256 9.257 1.00 45.99 263 TYR A C 1
ATOM 1990 O O . TYR A 1 263 ? 32.850 -17.721 9.319 1.00 45.57 263 TYR A O 1
ATOM 1999 N N . ASN A 1 264 ? 34.698 -17.185 8.125 1.00 46.79 264 ASN A N 1
ATOM 2000 C CA . ASN A 1 264 ? 34.203 -17.743 6.861 1.00 46.51 264 ASN A CA 1
ATOM 2001 C C . ASN A 1 264 ? 32.814 -17.218 6.427 1.00 44.37 264 ASN A C 1
ATOM 2002 O O . ASN A 1 264 ? 31.992 -17.984 5.919 1.00 43.68 264 ASN A O 1
ATOM 2007 N N . VAL A 1 265 ? 32.563 -15.921 6.615 1.00 42.92 265 VAL A N 1
ATOM 2008 C CA . VAL A 1 265 ? 31.276 -15.321 6.216 1.00 41.39 265 VAL A CA 1
ATOM 2009 C C . VAL A 1 265 ? 31.481 -14.139 5.258 1.00 41.95 265 VAL A C 1
ATOM 2010 O O . VAL A 1 265 ? 32.605 -13.701 5.059 1.00 42.60 265 VAL A O 1
ATOM 2014 N N . THR A 1 266 ? 30.397 -13.653 4.651 1.00 40.87 266 THR A N 1
ATOM 2015 C CA . THR A 1 266 ? 30.444 -12.456 3.805 1.00 41.30 266 THR A CA 1
ATOM 2016 C C . THR A 1 266 ? 30.494 -11.192 4.652 1.00 40.89 266 THR A C 1
ATOM 2017 O O . THR A 1 266 ? 30.145 -11.213 5.835 1.00 40.25 266 THR A O 1
ATOM 2021 N N . GLY A 1 267 ? 30.907 -10.084 4.041 1.00 41.82 267 GLY A N 1
ATOM 2022 C CA . GLY A 1 267 ? 30.864 -8.776 4.700 1.00 41.20 267 GLY A CA 1
ATOM 2023 C C . GLY A 1 267 ? 29.467 -8.466 5.253 1.00 39.49 267 GLY A C 1
ATOM 2024 O O . GLY A 1 267 ? 29.330 -7.943 6.362 1.00 38.37 267 GLY A O 1
ATOM 2025 N N . ASN A 1 268 ? 28.430 -8.765 4.476 1.00 38.67 268 ASN A N 1
ATOM 2026 C CA . ASN A 1 268 ? 27.064 -8.547 4.950 1.00 37.26 268 ASN A CA 1
ATOM 2027 C C . ASN A 1 268 ? 26.811 -9.311 6.241 1.00 35.83 268 ASN A C 1
ATOM 2028 O O . ASN A 1 268 ? 26.359 -8.722 7.228 1.00 35.43 268 ASN A O 1
ATOM 2033 N N . ASP A 1 269 ? 27.138 -10.607 6.237 1.00 35.83 269 ASP A N 1
ATOM 2034 C CA . ASP A 1 269 ? 27.038 -11.481 7.429 1.00 34.88 269 ASP A CA 1
ATOM 2035 C C . ASP A 1 269 ? 27.691 -10.866 8.655 1.00 34.80 269 ASP A C 1
ATOM 2036 O O . ASP A 1 269 ? 27.095 -10.838 9.737 1.00 33.31 269 ASP A O 1
ATOM 2041 N N . LEU A 1 270 ? 28.945 -10.416 8.504 1.00 35.72 270 LEU A N 1
ATOM 2042 C CA . LEU A 1 270 ? 29.665 -9.827 9.635 1.00 35.64 270 LEU A CA 1
ATOM 2043 C C . LEU A 1 270 ? 28.966 -8.582 10.190 1.00 34.32 270 LEU A C 1
ATOM 2044 O O . LEU A 1 270 ? 28.825 -8.438 11.393 1.00 33.97 270 LEU A O 1
ATOM 2049 N N . LEU A 1 271 ? 28.551 -7.681 9.304 1.00 34.17 271 LEU A N 1
ATOM 2050 C CA . LEU A 1 271 ? 27.878 -6.450 9.699 1.00 33.84 271 LEU A CA 1
ATOM 2051 C C . LEU A 1 271 ? 26.474 -6.723 10.279 1.00 33.07 271 LEU A C 1
ATOM 2052 O O . LEU A 1 271 ? 25.917 -5.903 11.029 1.00 32.49 271 LEU A O 1
ATOM 2057 N N . ILE A 1 272 ? 25.924 -7.878 9.930 1.00 32.07 272 ILE A N 1
ATOM 2058 C CA . ILE A 1 272 ? 24.670 -8.340 10.548 1.00 31.68 272 ILE A CA 1
ATOM 2059 C C . ILE A 1 272 ? 24.975 -8.864 11.938 1.00 32.08 272 ILE A C 1
ATOM 2060 O O . ILE A 1 272 ? 24.305 -8.482 12.917 1.00 31.77 272 ILE A O 1
ATOM 2065 N N . SER A 1 273 ? 26.031 -9.677 12.021 1.00 32.93 273 SER A N 1
ATOM 2066 C CA . SER A 1 273 ? 26.390 -10.385 13.244 1.00 32.70 273 SER A CA 1
ATOM 2067 C C . SER A 1 273 ? 26.882 -9.451 14.333 1.00 33.34 273 SER A C 1
ATOM 2068 O O . SER A 1 273 ? 26.683 -9.730 15.510 1.00 32.68 273 SER A O 1
ATOM 2071 N N . TYR A 1 274 ? 27.561 -8.373 13.929 1.00 33.95 274 TYR A N 1
ATOM 2072 C CA . TYR A 1 274 ? 27.997 -7.321 14.854 1.00 33.82 274 TYR A CA 1
ATOM 2073 C C . TYR A 1 274 ? 26.853 -6.854 15.776 1.00 32.81 274 TYR A C 1
ATOM 2074 O O . TYR A 1 274 ? 27.042 -6.661 16.985 1.00 33.06 274 TYR A O 1
ATOM 2083 N N . HIS A 1 275 ? 25.662 -6.686 15.208 1.00 30.26 275 HIS A N 1
ATOM 2084 C CA . HIS A 1 275 ? 24.500 -6.280 15.993 1.00 29.02 275 HIS A CA 1
ATOM 2085 C C . HIS A 1 275 ? 23.872 -7.412 16.789 1.00 27.61 275 HIS A C 1
ATOM 2086 O O . HIS A 1 275 ? 23.657 -7.283 17.994 1.00 27.74 275 HIS A O 1
ATOM 2093 N N . ILE A 1 276 ? 23.594 -8.526 16.117 1.00 27.30 276 ILE A N 1
ATOM 2094 C CA . ILE A 1 276 ? 22.920 -9.664 16.755 1.00 26.84 276 ILE A CA 1
ATOM 2095 C C . ILE A 1 276 ? 23.716 -10.195 17.950 1.00 27.60 276 ILE A C 1
ATOM 2096 O O . ILE A 1 276 ? 23.140 -10.509 19.012 1.00 26.09 276 ILE A O 1
ATOM 2101 N N . ARG A 1 277 ? 25.041 -10.225 17.796 1.00 28.17 277 ARG A N 1
ATOM 2102 C CA . ARG A 1 277 ? 25.936 -10.595 18.890 1.00 29.26 277 ARG A CA 1
ATOM 2103 C C . ARG A 1 277 ? 25.762 -9.746 20.149 1.00 29.21 277 ARG A C 1
ATOM 2104 O O . ARG A 1 277 ? 25.801 -10.262 21.256 1.00 30.06 2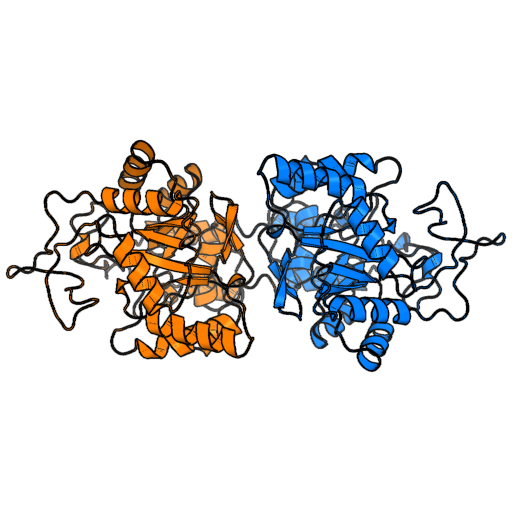77 ARG A O 1
ATOM 2112 N N . GLN A 1 278 ? 25.586 -8.444 19.977 1.00 29.73 278 GLN A N 1
ATOM 2113 C CA . GLN A 1 278 ? 25.377 -7.528 21.102 1.00 30.66 278 GLN A CA 1
ATOM 2114 C C . GLN A 1 278 ? 23.889 -7.448 21.512 1.00 30.02 278 GLN A C 1
ATOM 2115 O O . GLN A 1 278 ? 23.513 -6.606 22.334 1.00 30.34 278 GLN A O 1
ATOM 2121 N N . GLY A 1 279 ? 23.048 -8.309 20.946 1.00 29.11 279 GLY A N 1
ATOM 2122 C CA . GLY A 1 279 ? 21.611 -8.313 21.290 1.00 28.28 279 GLY A CA 1
ATOM 2123 C C . GLY A 1 279 ? 20.818 -7.199 20.644 1.00 27.72 279 GLY A C 1
ATOM 2124 O O . GLY A 1 279 ? 19.752 -6.783 21.147 1.00 28.04 279 GLY A O 1
ATOM 2125 N N . THR A 1 280 ? 21.323 -6.723 19.513 1.00 27.57 280 THR A N 1
ATOM 2126 C CA . THR A 1 280 ? 20.644 -5.713 18.712 1.00 26.75 280 THR A CA 1
ATOM 2127 C C . THR A 1 280 ? 19.957 -6.307 17.502 1.00 25.82 280 THR A C 1
ATOM 2128 O O . THR A 1 280 ? 20.573 -7.061 16.748 1.00 26.25 280 THR A O 1
ATOM 2132 N N . ILE A 1 281 ? 18.670 -5.973 17.313 1.00 24.74 281 ILE A N 1
ATOM 2133 C CA . ILE A 1 281 ? 17.930 -6.357 16.120 1.00 22.61 281 ILE A CA 1
ATOM 2134 C C . ILE A 1 281 ? 18.484 -5.597 14.934 1.00 23.71 281 ILE A C 1
ATOM 2135 O O . ILE A 1 281 ? 18.897 -4.440 15.075 1.00 24.96 281 ILE A O 1
ATOM 2140 N N . VAL A 1 282 ? 18.518 -6.230 13.765 1.00 23.78 282 VAL A N 1
ATOM 2141 C CA . VAL A 1 282 ? 19.132 -5.582 12.609 1.00 25.51 282 VAL A CA 1
ATOM 2142 C C . VAL A 1 282 ? 18.336 -5.788 11.306 1.00 25.90 282 VAL A C 1
ATOM 2143 O O . VAL A 1 282 ? 17.863 -6.906 11.010 1.00 25.78 282 VAL A O 1
ATOM 2147 N N . ILE A 1 283 ? 18.216 -4.713 10.526 1.00 26.43 283 ILE A N 1
ATOM 2148 C CA . ILE A 1 283 ? 17.398 -4.706 9.330 1.00 27.71 283 ILE A CA 1
ATOM 2149 C C . ILE A 1 283 ? 18.115 -4.250 8.033 1.00 28.91 283 ILE A C 1
ATOM 2150 O O . ILE A 1 283 ? 17.767 -3.215 7.476 1.00 28.24 283 ILE A O 1
ATOM 2155 N N . PRO A 1 284 ? 19.131 -5.016 7.556 1.00 30.35 284 PRO A N 1
ATOM 2156 C CA . PRO A 1 284 ? 19.820 -4.597 6.324 1.00 30.83 284 PRO A CA 1
ATOM 2157 C C . PRO A 1 284 ? 18.827 -4.537 5.154 1.00 31.95 284 PRO A C 1
ATOM 2158 O O . PRO A 1 284 ? 17.853 -5.309 5.107 1.00 30.09 284 PRO A O 1
ATOM 2162 N N . ARG A 1 285 ? 19.026 -3.583 4.256 1.00 32.85 285 ARG A N 1
ATOM 2163 C CA . ARG A 1 285 ? 18.151 -3.476 3.099 1.00 35.03 285 ARG A CA 1
ATOM 2164 C C . ARG A 1 285 ? 18.880 -4.013 1.878 1.00 36.50 285 ARG A C 1
ATOM 2165 O O . ARG A 1 285 ? 20.069 -3.760 1.704 1.00 37.73 285 ARG A O 1
ATOM 2173 N N . SER A 1 286 ? 18.163 -4.794 1.071 1.00 37.60 286 SER A N 1
ATOM 2174 C CA . SER A 1 286 ? 18.617 -5.164 -0.272 1.00 39.01 286 SER A CA 1
ATOM 2175 C C . SER A 1 286 ? 17.424 -5.415 -1.188 1.00 39.08 286 SER A C 1
ATOM 2176 O O . SER A 1 286 ? 16.326 -5.734 -0.720 1.00 38.44 286 SER A O 1
ATOM 2179 N N . LEU A 1 287 ? 17.651 -5.229 -2.487 1.00 40.11 287 LEU A N 1
ATOM 2180 C CA . LEU A 1 287 ? 16.694 -5.570 -3.530 1.00 40.79 287 LEU A CA 1
ATOM 2181 C C . LEU A 1 287 ? 17.194 -6.776 -4.313 1.00 41.89 287 LEU A C 1
ATOM 2182 O O . LEU A 1 287 ? 16.541 -7.250 -5.243 1.00 42.57 287 LEU A O 1
ATOM 2187 N N . ASN A 1 288 ? 18.357 -7.274 -3.909 1.00 42.50 288 ASN A N 1
ATOM 2188 C CA . ASN A 1 288 ? 19.036 -8.351 -4.611 1.00 43.92 288 ASN A CA 1
ATOM 2189 C C . ASN A 1 288 ? 18.707 -9.728 -4.013 1.00 43.22 288 ASN A C 1
ATOM 2190 O O . ASN A 1 288 ? 19.192 -10.063 -2.941 1.00 42.33 288 ASN A O 1
ATOM 2195 N N . PRO A 1 289 ? 17.915 -10.544 -4.734 1.00 43.98 289 PRO A N 1
ATOM 2196 C CA . PRO A 1 289 ? 17.457 -11.833 -4.196 1.00 43.29 289 PRO A CA 1
ATOM 2197 C C . PRO A 1 289 ? 18.588 -12.774 -3.785 1.00 43.79 289 PRO A C 1
ATOM 2198 O O . PRO A 1 289 ? 18.523 -13.356 -2.698 1.00 43.07 289 PRO A O 1
ATOM 2202 N N . VAL A 1 290 ? 19.626 -12.920 -4.610 1.00 44.97 290 VAL A N 1
ATOM 2203 C CA . VAL A 1 290 ? 20.749 -13.803 -4.238 1.00 45.21 290 VAL A CA 1
ATOM 2204 C C . VAL A 1 290 ? 21.567 -13.307 -3.026 1.00 44.25 290 VAL A C 1
ATOM 2205 O O . VAL A 1 290 ? 21.988 -14.109 -2.187 1.00 44.02 290 VAL A O 1
ATOM 2209 N N . ARG A 1 291 ? 21.765 -11.994 -2.936 1.00 43.48 291 ARG A N 1
ATOM 2210 C CA . ARG A 1 291 ? 22.427 -11.349 -1.792 1.00 42.85 291 ARG A CA 1
ATOM 2211 C C . ARG A 1 291 ? 21.635 -11.581 -0.490 1.00 40.88 291 ARG A C 1
ATOM 2212 O O . ARG A 1 291 ? 22.194 -11.972 0.541 1.00 40.23 291 ARG A O 1
ATOM 2220 N N . ILE A 1 292 ? 20.334 -11.323 -0.540 1.00 39.32 292 ILE A N 1
ATOM 2221 C CA . ILE A 1 292 ? 19.453 -11.613 0.595 1.00 38.23 292 ILE A CA 1
ATOM 2222 C C . ILE A 1 292 ? 19.548 -13.075 1.047 1.00 38.21 292 ILE A C 1
ATOM 2223 O O . ILE A 1 2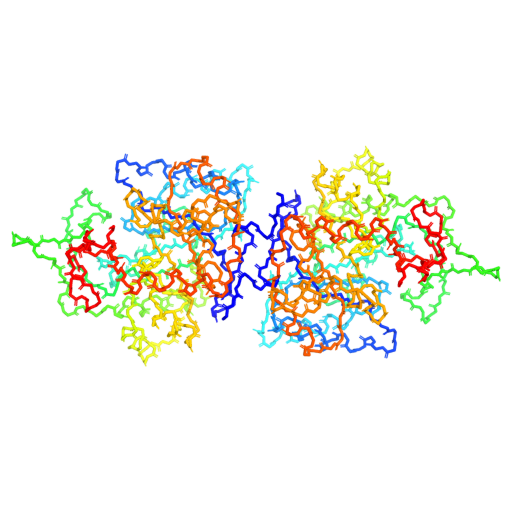92 ? 19.748 -13.349 2.233 1.00 37.64 292 ILE A O 1
ATOM 2228 N N . SER A 1 293 ? 19.423 -13.991 0.088 1.00 38.98 293 SER A N 1
ATOM 2229 C CA . SER A 1 293 ? 19.443 -15.443 0.312 1.00 39.73 293 SER A CA 1
ATOM 2230 C C . SER A 1 293 ? 20.731 -16.005 0.926 1.00 39.93 293 SER A C 1
ATOM 2231 O O . SER A 1 293 ? 20.673 -16.838 1.834 1.00 39.74 293 SER A O 1
ATOM 2234 N N . SER A 1 294 ? 21.887 -15.578 0.420 1.00 40.37 294 SER A N 1
ATOM 2235 C CA . SER A 1 294 ? 23.154 -16.130 0.902 1.00 40.84 294 SER A CA 1
ATOM 2236 C C . SER A 1 294 ? 23.561 -15.601 2.279 1.00 39.51 294 SER A C 1
ATOM 2237 O O . SER A 1 294 ? 23.963 -16.373 3.159 1.00 39.62 294 SER A O 1
ATOM 2240 N N . SER A 1 295 ? 23.417 -14.296 2.475 1.00 38.19 295 SER A N 1
ATOM 2241 C CA . SER A 1 295 ? 23.909 -13.647 3.672 1.00 37.08 295 SER A CA 1
ATOM 2242 C C . SER A 1 295 ? 23.050 -13.867 4.937 1.00 34.78 295 SER A C 1
ATOM 2243 O O . SER A 1 295 ? 22.542 -12.921 5.531 1.00 33.23 295 SER A O 1
ATOM 2246 N N . ILE A 1 296 ? 22.948 -15.128 5.351 1.00 33.83 296 ILE A N 1
ATOM 2247 C CA . ILE A 1 296 ? 22.270 -15.496 6.581 1.00 32.75 296 ILE A CA 1
ATOM 2248 C C . ILE A 1 296 ? 23.166 -16.239 7.593 1.00 32.88 296 ILE A C 1
ATOM 2249 O O . ILE A 1 296 ? 22.663 -16.869 8.516 1.00 32.06 296 ILE A O 1
ATOM 2254 N N . GLU A 1 297 ? 24.494 -16.171 7.407 1.00 33.01 297 GLU A N 1
ATOM 2255 C CA . GLU A 1 297 ? 25.442 -16.776 8.342 1.00 32.89 297 GLU A CA 1
ATOM 2256 C C . GLU A 1 297 ? 25.734 -15.896 9.559 1.00 31.53 297 GLU A C 1
ATOM 2257 O O . GLU A 1 297 ? 25.751 -14.667 9.464 1.00 31.32 297 GLU A O 1
ATOM 2263 N N . PHE A 1 298 ? 25.966 -16.546 10.695 1.00 30.82 298 PHE A N 1
ATOM 2264 C CA . PHE A 1 298 ? 26.322 -15.870 11.939 1.00 30.16 298 PHE A CA 1
ATOM 2265 C C . PHE A 1 298 ? 27.824 -15.967 12.236 1.00 30.83 298 PHE A C 1
ATOM 2266 O O . PHE A 1 298 ? 28.368 -17.061 12.318 1.00 31.75 298 PHE A O 1
ATOM 2274 N N . ALA A 1 299 ? 28.460 -14.826 12.437 1.00 32.53 299 ALA A N 1
ATOM 2275 C CA . ALA A 1 299 ? 29.840 -14.780 12.954 1.00 34.13 299 ALA A CA 1
ATOM 2276 C C . ALA A 1 299 ? 29.799 -14.339 14.416 1.00 33.97 299 ALA A C 1
ATOM 2277 O O . ALA A 1 299 ? 29.536 -13.180 14.719 1.00 33.45 299 ALA A O 1
ATOM 2279 N N . SER A 1 300 ? 30.064 -15.274 15.315 1.00 35.37 300 SER A N 1
ATOM 2280 C CA . SER A 1 300 ? 29.847 -15.047 16.733 1.00 36.58 300 SER A CA 1
ATOM 2281 C C . SER A 1 300 ? 31.052 -14.360 17.340 1.00 38.64 300 SER A C 1
ATOM 2282 O O . SER A 1 300 ? 31.921 -15.011 17.934 1.00 40.24 300 SER A O 1
ATOM 2285 N N . LEU A 1 301 ? 31.090 -13.040 17.179 1.00 38.87 301 LEU A N 1
ATOM 2286 C CA . LEU A 1 301 ? 32.280 -12.261 17.483 1.00 40.13 301 LEU A CA 1
ATOM 2287 C C . LEU A 1 301 ? 32.646 -12.323 18.958 1.00 41.00 301 LEU A C 1
ATOM 2288 O O . LEU A 1 301 ? 31.764 -12.302 19.829 1.00 39.44 301 LEU A O 1
ATOM 2293 N N . THR A 1 302 ? 33.961 -12.397 19.218 1.00 42.18 302 THR A N 1
ATOM 2294 C CA . THR A 1 302 ? 34.514 -12.329 20.562 1.00 43.40 302 THR A CA 1
ATOM 2295 C C . THR A 1 302 ? 34.263 -10.939 21.135 1.00 43.14 302 THR A C 1
ATOM 2296 O O . THR A 1 302 ? 34.111 -9.965 20.388 1.00 42.10 302 THR A O 1
ATOM 2300 N N . LYS A 1 303 ? 34.262 -10.857 22.464 1.00 44.11 303 LYS A N 1
ATOM 2301 C CA . LYS A 1 303 ? 34.226 -9.593 23.188 1.00 45.14 303 LYS A CA 1
ATOM 2302 C C . LYS A 1 303 ? 35.300 -8.627 22.663 1.00 46.19 303 LYS A C 1
ATOM 2303 O O . LYS A 1 303 ? 35.028 -7.443 22.400 1.00 45.99 303 LYS A O 1
ATOM 2309 N N . ASP A 1 304 ? 36.504 -9.166 22.486 1.00 47.47 304 ASP A N 1
ATOM 2310 C CA . ASP A 1 304 ? 37.660 -8.427 21.993 1.00 48.61 304 ASP A CA 1
ATOM 2311 C C . ASP A 1 304 ? 37.509 -7.920 20.572 1.00 47.99 304 ASP A C 1
ATOM 2312 O O . ASP A 1 304 ? 37.909 -6.794 20.261 1.00 47.30 304 ASP A O 1
ATOM 2317 N N . GLU A 1 305 ? 36.915 -8.752 19.718 1.00 47.27 305 GLU A N 1
ATOM 2318 C CA . GLU A 1 305 ? 36.635 -8.360 18.345 1.00 47.03 305 GLU A CA 1
ATOM 2319 C C . GLU A 1 305 ? 35.585 -7.243 18.318 1.00 46.04 305 GLU A C 1
ATOM 2320 O O . GLU A 1 305 ? 35.763 -6.246 17.623 1.00 45.65 305 GLU A O 1
ATOM 2326 N N . LEU A 1 306 ? 34.499 -7.413 19.082 1.00 45.76 306 LEU A N 1
ATOM 2327 C CA . LEU A 1 306 ? 33.520 -6.338 19.304 1.00 44.52 306 LEU A CA 1
ATOM 2328 C C . LEU A 1 306 ? 34.223 -5.059 19.792 1.00 45.81 306 LEU A C 1
ATOM 2329 O O . LEU A 1 306 ? 34.033 -3.967 19.244 1.00 45.51 306 LEU A O 1
ATOM 2334 N N . GLN A 1 307 ? 35.058 -5.207 20.813 1.00 47.42 307 GLN A N 1
ATOM 2335 C CA . GLN A 1 307 ? 35.815 -4.076 21.347 1.00 48.95 307 GLN A CA 1
ATOM 2336 C C . GLN A 1 307 ? 36.588 -3.322 20.245 1.00 49.28 307 GLN A C 1
ATOM 2337 O O . GLN A 1 307 ? 36.528 -2.088 20.161 1.00 49.01 307 GLN A O 1
ATOM 2343 N N . GLU A 1 308 ? 37.287 -4.070 19.394 1.00 49.65 308 GLU A N 1
ATOM 2344 C CA . GLU A 1 308 ? 37.991 -3.504 18.238 1.00 50.69 308 GLU A CA 1
ATOM 2345 C C . GLU A 1 308 ? 37.042 -2.752 17.312 1.00 48.91 308 GLU A C 1
ATOM 2346 O O . GLU A 1 308 ? 37.272 -1.588 16.972 1.00 48.87 308 GLU A O 1
ATOM 2352 N N . LEU A 1 309 ? 35.959 -3.417 16.917 1.00 46.93 309 LEU A N 1
ATOM 2353 C CA . LEU A 1 309 ? 34.946 -2.798 16.064 1.00 45.61 309 LEU A CA 1
ATOM 2354 C C . LEU A 1 309 ? 34.399 -1.492 16.649 1.00 45.03 309 LEU A C 1
ATOM 2355 O O . LEU A 1 309 ? 34.243 -0.494 15.939 1.00 44.35 309 LEU A O 1
ATOM 2360 N N . ASN A 1 310 ? 34.126 -1.509 17.950 1.00 44.92 310 ASN A N 1
ATOM 2361 C CA . ASN A 1 310 ? 33.595 -0.349 18.644 1.00 44.91 310 ASN A CA 1
ATOM 2362 C C . ASN A 1 310 ? 34.626 0.776 18.763 1.00 46.97 310 ASN A C 1
ATOM 2363 O O . ASN A 1 310 ? 34.309 1.959 18.551 1.00 47.02 310 ASN A O 1
ATOM 2368 N N . ASP A 1 311 ? 35.861 0.394 19.077 1.00 48.78 311 ASP A N 1
ATOM 2369 C CA . ASP A 1 311 ? 36.983 1.332 19.082 1.00 50.88 311 ASP A CA 1
ATOM 2370 C C . ASP A 1 311 ? 37.030 2.120 17.786 1.00 51.31 311 ASP A C 1
ATOM 2371 O O . ASP A 1 311 ? 37.078 3.352 17.813 1.00 51.92 311 ASP A O 1
ATOM 2376 N N . PHE A 1 312 ? 36.964 1.402 16.663 1.00 51.28 312 PHE A N 1
ATOM 2377 C CA . PHE A 1 312 ? 37.000 1.996 15.319 1.00 51.65 312 PHE A CA 1
ATOM 2378 C C . PHE A 1 312 ? 35.955 3.103 15.119 1.00 50.86 312 PHE A C 1
ATOM 2379 O O . PHE A 1 312 ? 36.281 4.200 14.644 1.00 51.54 312 PHE A O 1
ATOM 2387 N N . GLY A 1 313 ? 34.711 2.819 15.496 1.00 49.38 313 GLY A N 1
ATOM 2388 C CA . GLY A 1 313 ? 33.633 3.800 15.405 1.00 49.01 313 GLY A CA 1
ATOM 2389 C C . GLY A 1 313 ? 33.788 5.013 16.308 1.00 50.09 313 GLY A C 1
ATOM 2390 O O . GLY A 1 313 ? 33.439 6.123 15.911 1.00 49.97 313 GLY A O 1
ATOM 2391 N N . GLU A 1 314 ? 34.282 4.803 17.529 1.00 51.26 314 GLU A N 1
ATOM 2392 C CA . GLU A 1 314 ? 34.687 5.917 18.399 1.00 52.99 314 GLU A CA 1
ATOM 2393 C C . GLU A 1 314 ? 35.673 6.811 17.662 1.00 53.92 314 GLU A C 1
ATOM 2394 O O . GLU A 1 314 ? 35.514 8.026 17.633 1.00 54.17 314 GLU A O 1
ATOM 2400 N N . LYS A 1 315 ? 36.672 6.179 17.051 1.00 54.68 315 LYS A N 1
ATOM 2401 C CA . LYS A 1 315 ? 37.789 6.860 16.388 1.00 55.97 315 LYS A CA 1
ATOM 2402 C C . LYS A 1 315 ? 37.333 7.568 15.113 1.00 55.54 315 LYS A C 1
ATOM 2403 O O . LYS A 1 315 ? 37.679 8.728 14.887 1.00 56.11 315 LYS A O 1
ATOM 2409 N N . TYR A 1 316 ? 36.527 6.878 14.304 1.00 54.06 316 TYR A N 1
ATOM 2410 C CA . TYR A 1 316 ? 36.075 7.412 13.020 1.00 53.53 316 TYR A CA 1
ATOM 2411 C C . TYR A 1 316 ? 34.537 7.460 12.910 1.00 51.46 316 TYR A C 1
ATOM 2412 O O . TYR A 1 316 ? 33.932 6.684 12.152 1.00 50.19 316 TYR A O 1
ATOM 2421 N N . PRO A 1 317 ? 33.895 8.376 13.657 1.00 50.85 317 PRO A N 1
ATOM 2422 C CA . PRO A 1 317 ? 32.433 8.402 13.594 1.00 48.81 317 PRO A CA 1
ATOM 2423 C C . PRO A 1 317 ? 31.892 8.909 12.258 1.00 47.95 317 PRO A C 1
ATOM 2424 O O . PRO A 1 317 ? 32.338 9.947 11.745 1.00 48.93 317 PRO A O 1
ATOM 2428 N N . VAL A 1 318 ? 30.961 8.147 11.693 1.00 45.34 318 VAL A N 1
ATOM 2429 C CA . VAL A 1 318 ? 30.221 8.554 10.511 1.00 44.42 318 VAL A CA 1
ATOM 2430 C C . VAL A 1 318 ? 28.729 8.257 10.716 1.00 42.64 318 VAL A C 1
ATOM 2431 O O . VAL A 1 318 ? 28.346 7.108 10.913 1.00 41.57 318 VAL A O 1
ATOM 2435 N N . ARG A 1 319 ? 27.916 9.307 10.698 1.00 42.57 319 ARG A N 1
ATOM 2436 C CA . ARG A 1 319 ? 26.462 9.190 10.727 1.00 41.44 319 ARG A CA 1
ATOM 2437 C C . ARG A 1 319 ? 25.937 9.466 9.314 1.00 42.04 319 ARG A C 1
ATOM 2438 O O . ARG A 1 319 ? 25.886 10.627 8.869 1.00 42.49 319 ARG A O 1
ATOM 2446 N N . PHE A 1 320 ? 25.576 8.389 8.610 1.00 41.76 320 PHE A N 1
ATOM 2447 C CA . PHE A 1 320 ? 25.142 8.467 7.211 1.00 42.50 320 PHE A CA 1
ATOM 2448 C C . PHE A 1 320 ? 23.738 9.051 7.076 1.00 42.03 320 PHE A C 1
ATOM 2449 O O . PHE A 1 320 ? 23.396 9.633 6.041 1.00 42.65 320 PHE A O 1
ATOM 2457 N N . ILE A 1 321 ? 22.928 8.883 8.117 1.00 41.38 321 ILE A N 1
ATOM 2458 C CA . ILE A 1 321 ? 21.545 9.370 8.096 1.00 40.79 321 ILE A CA 1
ATOM 2459 C C . ILE A 1 321 ? 21.415 10.602 8.994 1.00 41.31 321 ILE A C 1
ATOM 2460 O O . ILE A 1 321 ? 21.301 10.508 10.230 1.00 40.05 321 ILE A O 1
ATOM 2465 N N . ASP A 1 322 ? 21.448 11.759 8.339 1.00 42.56 322 ASP A N 1
ATOM 2466 C CA . ASP A 1 322 ? 21.471 13.049 9.009 1.00 43.93 322 ASP A CA 1
ATOM 2467 C C . ASP A 1 322 ? 21.001 14.102 8.008 1.00 45.33 322 ASP A C 1
ATOM 2468 O O . ASP A 1 322 ? 21.748 15.034 7.635 1.00 45.87 322 ASP A O 1
ATOM 2473 N N . GLU A 1 323 ? 19.753 13.936 7.570 1.00 44.97 323 GLU A N 1
ATOM 2474 C CA . GLU A 1 323 ? 19.138 14.822 6.586 1.00 46.50 323 GLU A CA 1
ATOM 2475 C C . GLU A 1 323 ? 18.791 16.158 7.235 1.00 46.19 323 GLU A C 1
ATOM 2476 O O . GLU A 1 323 ? 18.712 16.236 8.463 1.00 45.64 323 GLU A O 1
ATOM 2482 N N . PRO A 1 324 ? 18.582 17.216 6.417 1.00 46.67 324 PRO A N 1
ATOM 2483 C CA . PRO A 1 324 ? 18.332 18.545 6.982 1.00 46.78 324 PRO A CA 1
ATOM 2484 C C . PRO A 1 324 ? 17.178 18.605 7.988 1.00 45.59 324 PRO A C 1
ATOM 2485 O O . PRO A 1 324 ? 17.283 19.313 8.989 1.00 45.42 324 PRO A O 1
ATOM 2489 N N . PHE A 1 325 ? 16.111 17.839 7.751 1.00 44.29 325 PHE A N 1
ATOM 2490 C CA . PHE A 1 325 ? 14.931 17.920 8.607 1.00 43.53 325 PHE A CA 1
ATOM 2491 C C . PHE A 1 325 ? 15.229 17.530 10.056 1.00 42.34 325 PHE A C 1
ATOM 2492 O O . PHE A 1 325 ? 14.483 17.891 10.966 1.00 41.99 325 PHE A O 1
ATOM 2500 N N . ALA A 1 326 ? 16.327 16.808 10.256 1.00 41.70 326 ALA A N 1
ATOM 2501 C CA . ALA A 1 326 ? 16.674 16.267 11.579 1.00 41.12 326 ALA A CA 1
ATOM 2502 C C . ALA A 1 326 ? 17.550 17.219 12.404 1.00 42.16 326 ALA A C 1
ATOM 2503 O O . ALA A 1 326 ? 17.770 16.992 13.603 1.00 41.81 326 ALA A O 1
ATOM 2505 N N . ALA A 1 327 ? 18.013 18.292 11.760 1.00 43.17 327 ALA A N 1
ATOM 2506 C CA . ALA A 1 327 ? 18.994 19.230 12.332 1.00 44.30 327 ALA A CA 1
ATOM 2507 C C . ALA A 1 327 ? 18.617 19.799 13.702 1.00 44.64 327 ALA A C 1
ATOM 2508 O O . ALA A 1 327 ? 19.488 20.041 14.538 1.00 44.93 327 ALA A O 1
ATOM 2510 N N . ILE A 1 328 ? 17.325 19.999 13.938 1.00 44.76 328 ILE A N 1
ATOM 2511 C CA . ILE A 1 328 ? 16.870 20.544 15.227 1.00 45.67 328 ILE A CA 1
ATOM 2512 C C . ILE A 1 328 ? 17.025 19.594 16.425 1.00 45.49 328 ILE A C 1
ATOM 2513 O O . ILE A 1 328 ? 16.872 20.003 17.573 1.00 45.95 328 ILE A O 1
ATOM 2518 N N . LEU A 1 329 ? 17.308 18.323 16.152 1.00 45.45 329 LEU A N 1
ATOM 2519 C CA . LEU A 1 329 ? 17.526 17.338 17.209 1.00 45.66 329 LEU A CA 1
ATOM 2520 C C . LEU A 1 329 ? 19.004 17.355 17.632 1.00 47.48 329 LEU A C 1
ATOM 2521 O O . LEU A 1 329 ? 19.890 17.430 16.779 1.00 47.96 329 LEU A O 1
ATOM 2526 N N . PRO A 1 330 ? 19.272 17.268 18.947 1.00 48.83 330 PRO A N 1
ATOM 2527 C CA . PRO A 1 330 ? 20.626 17.387 19.503 1.00 50.36 330 PRO A CA 1
ATOM 2528 C C . PRO A 1 330 ? 21.698 16.550 18.785 1.00 50.60 330 PRO A C 1
ATOM 2529 O O . PRO A 1 330 ? 22.722 17.094 18.390 1.00 51.33 330 PRO A O 1
ATOM 2533 N N . GLU A 1 331 ? 21.459 15.252 18.604 1.00 49.84 331 GLU A N 1
ATOM 2534 C CA . GLU A 1 331 ? 22.508 14.368 18.091 1.00 50.45 331 GLU A CA 1
ATOM 2535 C C . GLU A 1 331 ? 22.771 14.549 16.584 1.00 50.33 331 GLU A C 1
ATOM 2536 O O . GLU A 1 331 ? 23.821 14.148 16.077 1.00 50.96 331 GLU A O 1
ATOM 2542 N N . PHE A 1 332 ? 21.833 15.198 15.898 1.00 49.51 332 PHE A N 1
ATOM 2543 C CA . PHE A 1 332 ? 21.849 15.323 14.443 1.00 49.09 332 PHE A CA 1
ATOM 2544 C C . PHE A 1 332 ? 22.349 16.694 13.994 1.00 50.37 332 PHE A C 1
ATOM 2545 O O . PHE A 1 332 ? 22.112 17.695 14.662 1.00 51.19 332 PHE A O 1
ATOM 2553 N N . THR A 1 333 ? 23.025 16.739 12.852 1.00 51.27 333 THR A N 1
ATOM 2554 C CA . THR A 1 333 ? 23.561 18.006 12.339 1.00 52.90 333 THR A CA 1
ATOM 2555 C C . THR A 1 333 ? 22.762 18.571 11.155 1.00 52.95 333 THR A C 1
ATOM 2556 O O . THR A 1 333 ? 22.563 19.783 11.047 1.00 53.61 333 THR A O 1
ATOM 2560 N N . GLY A 1 334 ? 22.281 17.685 10.288 1.00 52.47 334 GLY A N 1
ATOM 2561 C CA . GLY A 1 334 ? 21.526 18.092 9.112 1.00 52.43 334 GLY A CA 1
ATOM 2562 C C . GLY A 1 334 ? 22.427 18.212 7.905 1.00 53.69 334 GLY A C 1
ATOM 2563 O O . GLY A 1 334 ? 21.966 18.515 6.806 1.00 53.65 334 GLY A O 1
ATOM 2564 N N . ASN A 1 335 ? 23.718 17.970 8.125 1.00 54.66 335 ASN A N 1
ATOM 2565 C CA . ASN A 1 335 ? 24.732 18.115 7.097 1.00 56.41 335 ASN A CA 1
ATOM 2566 C C . ASN A 1 335 ? 25.136 16.795 6.477 1.00 56.11 335 ASN A C 1
ATOM 2567 O O . ASN A 1 335 ? 25.947 16.766 5.555 1.00 57.15 335 ASN A O 1
ATOM 2572 N N . GLY A 1 336 ? 24.557 15.703 6.968 1.00 54.95 336 GLY A N 1
ATOM 2573 C CA . GLY A 1 336 ? 24.879 14.385 6.452 1.00 54.59 336 GLY A CA 1
ATOM 2574 C C . GLY A 1 336 ? 26.249 13.923 6.909 1.00 55.36 336 GLY A C 1
ATOM 2575 O O . GLY A 1 336 ? 26.862 14.554 7.770 1.00 55.98 336 GLY A O 1
ATOM 2576 N N . PRO A 1 337 ? 26.747 12.822 6.322 1.00 55.43 337 PRO A N 1
ATOM 2577 C CA . PRO A 1 337 ? 27.956 12.150 6.813 1.00 56.23 337 PRO A CA 1
ATOM 2578 C C . PRO A 1 337 ? 29.226 13.000 6.782 1.00 58.32 337 PRO A C 1
ATOM 2579 O O . PRO A 1 337 ? 29.383 13.857 5.906 1.00 59.52 337 PRO A O 1
ATOM 2583 N N . ASN A 1 338 ? 30.110 12.770 7.748 1.00 59.01 338 ASN A N 1
ATOM 2584 C CA . ASN A 1 338 ? 31.460 13.290 7.662 1.00 61.35 338 ASN A CA 1
ATOM 2585 C C . ASN A 1 338 ? 32.247 12.383 6.729 1.00 62.54 338 ASN A C 1
ATOM 2586 O O . ASN A 1 338 ? 32.765 11.344 7.148 1.00 62.55 338 ASN A O 1
ATOM 2591 N N . LEU A 1 339 ? 32.318 12.783 5.461 1.00 63.89 339 LEU A N 1
ATOM 2592 C CA . LEU A 1 339 ? 32.990 12.008 4.416 1.00 65.03 339 LEU A CA 1
ATOM 2593 C C . LEU A 1 339 ? 34.447 11.703 4.762 1.00 66.59 339 LEU A C 1
ATOM 2594 O O . LEU A 1 339 ? 34.950 10.630 4.417 1.00 66.85 339 LEU A O 1
ATOM 2599 N N . ASP A 1 340 ? 35.103 12.642 5.455 1.00 67.58 340 ASP A N 1
ATOM 2600 C CA . ASP A 1 340 ? 36.521 12.525 5.839 1.00 69.19 340 ASP A CA 1
ATOM 2601 C C . ASP A 1 340 ? 36.846 11.270 6.647 1.00 68.27 340 ASP A C 1
ATOM 2602 O O . ASP A 1 340 ? 37.955 10.741 6.548 1.00 69.34 340 ASP A O 1
ATOM 2607 N N . ASN A 1 341 ? 35.884 10.802 7.446 1.00 66.00 341 ASN A N 1
ATOM 2608 C CA . ASN A 1 341 ? 36.099 9.625 8.298 1.00 65.09 341 ASN A CA 1
ATOM 2609 C C . ASN A 1 341 ? 35.977 8.268 7.588 1.00 64.35 341 ASN A C 1
ATOM 2610 O O . ASN A 1 341 ? 36.077 7.214 8.224 1.00 63.85 341 ASN A O 1
ATOM 2615 N N . LEU A 1 342 ? 35.789 8.301 6.270 1.00 64.47 342 LEU A N 1
ATOM 2616 C CA . LEU A 1 342 ? 35.715 7.084 5.460 1.00 64.12 342 LEU A CA 1
ATOM 2617 C C . LEU A 1 342 ? 37.084 6.678 4.907 1.00 65.89 342 LEU A C 1
ATOM 2618 O O . LEU A 1 342 ? 38.112 7.222 5.306 1.00 67.52 342 LEU A O 1
ATOM 2623 N N . MET B 1 15 ? 24.418 -10.674 28.294 1.00 44.85 15 MET C N 1
ATOM 2624 C CA . MET B 1 15 ? 25.536 -9.923 27.632 1.00 44.58 15 MET C CA 1
ATOM 2625 C C . MET B 1 15 ? 25.631 -10.184 26.119 1.00 42.39 15 MET C C 1
ATOM 2626 O O . MET B 1 15 ? 25.168 -9.374 25.308 1.00 42.14 15 MET C O 1
ATOM 2631 N N . LEU B 1 16 ? 26.249 -11.307 25.751 1.00 40.26 16 LEU C N 1
ATOM 2632 C CA . LEU B 1 16 ? 26.410 -11.695 24.354 1.00 38.32 16 LEU C CA 1
ATOM 2633 C C . LEU B 1 16 ? 25.266 -12.602 23.910 1.00 35.85 16 LEU C C 1
ATOM 2634 O O . LEU B 1 16 ? 24.769 -13.378 24.704 1.00 34.63 16 LEU C O 1
ATOM 2639 N N . HIS B 1 17 ? 24.896 -12.500 22.636 1.00 34.00 17 HIS C N 1
ATOM 2640 C CA . HIS B 1 17 ? 23.775 -13.237 22.059 1.00 32.76 17 HIS C CA 1
ATOM 2641 C C . HIS B 1 17 ? 24.223 -13.975 20.779 1.00 32.06 17 HIS C C 1
ATOM 2642 O O . HIS B 1 17 ? 25.283 -13.679 20.259 1.00 33.69 17 HIS C O 1
ATOM 2649 N N . PRO B 1 18 ? 23.430 -14.956 20.290 1.00 31.19 18 PRO C N 1
ATOM 2650 C CA . PRO B 1 18 ? 22.218 -15.430 20.942 1.00 29.50 18 PRO C CA 1
ATOM 2651 C C . PRO B 1 18 ? 22.533 -16.180 22.220 1.00 29.61 18 PRO C C 1
ATOM 2652 O O . PRO B 1 18 ? 23.631 -16.734 22.354 1.00 29.47 18 PRO C O 1
ATOM 2656 N N . LYS B 1 19 ? 21.575 -16.190 23.149 1.00 28.50 19 LYS C N 1
ATOM 2657 C CA . LYS B 1 19 ? 21.532 -17.208 24.183 1.00 28.42 19 LYS C CA 1
ATOM 2658 C C . LYS B 1 19 ? 20.981 -18.455 23.504 1.00 27.70 19 LYS C C 1
ATOM 2659 O O . LYS B 1 19 ? 20.297 -18.337 22.471 1.00 27.29 19 LYS C O 1
ATOM 2665 N N . THR B 1 20 ? 21.250 -19.647 24.048 1.00 26.84 20 THR C N 1
ATOM 2666 C CA . THR B 1 20 ? 20.737 -20.877 23.403 1.00 25.15 20 THR C CA 1
ATOM 2667 C C . THR B 1 20 ? 19.193 -20.968 23.475 1.00 24.30 20 THR C C 1
ATOM 2668 O O . THR B 1 20 ? 18.575 -21.696 22.688 1.00 24.13 20 THR C O 1
ATOM 2672 N N . THR B 1 21 ? 18.613 -20.189 24.391 1.00 23.88 21 THR C N 1
ATOM 2673 C CA . THR B 1 21 ? 17.166 -19.989 24.532 1.00 23.97 21 THR C CA 1
ATOM 2674 C C . THR B 1 21 ? 16.597 -19.135 23.403 1.00 23.56 21 THR C C 1
ATOM 2675 O O . THR B 1 21 ? 15.364 -19.054 23.216 1.00 23.06 21 THR C O 1
ATOM 2679 N N . GLU B 1 22 ? 17.486 -18.487 22.652 1.00 23.04 22 GLU C N 1
ATOM 2680 C CA . GLU B 1 22 ? 17.062 -17.585 21.598 1.00 23.43 22 GLU C CA 1
ATOM 2681 C C . GLU B 1 22 ? 17.109 -18.181 20.192 1.00 23.21 22 GLU C C 1
ATOM 2682 O O . GLU B 1 22 ? 16.886 -17.490 19.191 1.00 22.77 22 GLU C O 1
ATOM 2688 N N . ILE B 1 23 ? 17.327 -19.484 20.111 1.00 23.15 23 ILE C N 1
ATOM 2689 C CA . ILE B 1 23 ? 17.513 -20.105 18.794 1.00 23.02 23 ILE C CA 1
ATOM 2690 C C . ILE B 1 23 ? 16.406 -21.070 18.480 1.00 22.30 23 ILE C C 1
ATOM 2691 O O . ILE B 1 23 ? 16.041 -21.908 19.303 1.00 22.37 23 ILE C O 1
ATOM 2696 N N . TYR B 1 24 ? 15.908 -20.949 17.253 1.00 22.24 24 TYR C N 1
ATOM 2697 C CA . TYR B 1 24 ? 14.753 -21.668 16.792 1.00 22.58 24 TYR C CA 1
ATOM 2698 C C . TYR B 1 24 ? 15.051 -22.335 15.467 1.00 22.62 24 TYR C C 1
ATOM 2699 O O . TYR B 1 24 ? 15.520 -21.681 14.543 1.00 23.02 24 TYR C O 1
ATOM 2708 N N . PHE B 1 25 ? 14.783 -23.636 15.375 1.00 22.77 25 PHE C N 1
ATOM 2709 C CA . PHE B 1 25 ? 14.949 -24.358 14.097 1.00 23.75 25 PHE C CA 1
ATOM 2710 C C . PHE B 1 25 ? 13.595 -24.608 13.491 1.00 24.04 25 PHE C C 1
ATOM 2711 O O . PHE B 1 25 ? 12.582 -24.446 14.180 1.00 23.77 25 PHE C O 1
ATOM 2719 N N . SER B 1 26 ? 13.555 -24.931 12.201 1.00 24.88 26 SER C N 1
ATOM 2720 C CA . SER B 1 26 ? 12.276 -25.095 11.512 1.00 25.98 26 SER C CA 1
ATOM 2721 C C . SER B 1 26 ? 12.095 -26.557 11.169 1.00 26.00 26 SER C C 1
ATOM 2722 O O . SER B 1 26 ? 12.998 -27.173 10.595 1.00 25.23 26 SER C O 1
ATOM 2725 N N . LEU B 1 27 ? 10.938 -27.107 11.539 1.00 24.57 27 LEU C N 1
ATOM 2726 C CA . LEU B 1 27 ? 10.563 -28.481 11.189 1.00 24.24 27 LEU C CA 1
ATOM 2727 C C . LEU B 1 27 ? 10.048 -28.542 9.757 1.00 24.87 27 LEU C C 1
ATOM 2728 O O . LEU B 1 27 ? 9.717 -27.512 9.168 1.00 24.60 27 LEU C O 1
ATOM 2733 N N . ASN B 1 28 ? 9.952 -29.748 9.197 1.00 24.68 28 ASN C N 1
ATOM 2734 C CA . ASN B 1 28 ? 9.652 -29.890 7.780 1.00 25.80 28 ASN C CA 1
ATOM 2735 C C . ASN B 1 28 ? 8.187 -29.557 7.429 1.00 26.43 28 ASN C C 1
ATOM 2736 O O . ASN B 1 28 ? 7.822 -29.549 6.259 1.00 26.69 28 ASN C O 1
ATOM 2741 N N . ASN B 1 29 ? 7.359 -29.307 8.446 1.00 24.91 29 ASN C N 1
ATOM 2742 C CA . ASN B 1 29 ? 6.005 -28.814 8.194 1.00 25.96 29 ASN C CA 1
ATOM 2743 C C . ASN B 1 29 ? 5.882 -27.296 8.446 1.00 26.20 29 ASN C C 1
ATOM 2744 O O . ASN B 1 29 ? 4.763 -26.778 8.575 1.00 25.31 29 ASN C O 1
ATOM 2749 N N . GLY B 1 30 ? 7.029 -26.611 8.560 1.00 25.66 30 GLY C N 1
ATOM 2750 C CA . GLY B 1 30 ? 7.037 -25.145 8.766 1.00 27.12 30 GLY C CA 1
ATOM 2751 C C . GLY B 1 30 ? 6.873 -24.630 10.205 1.00 26.56 30 GLY C C 1
ATOM 2752 O O . GLY B 1 30 ? 7.016 -23.421 10.454 1.00 27.81 30 GLY C O 1
ATOM 2753 N N . VAL B 1 31 ? 6.595 -25.528 11.142 1.00 25.41 31 VAL C N 1
ATOM 2754 C CA . VAL B 1 31 ? 6.534 -25.199 12.592 1.00 25.35 31 VAL C CA 1
ATOM 2755 C C . VAL B 1 31 ? 7.925 -24.956 13.172 1.00 24.25 31 VAL C C 1
ATOM 2756 O O . VAL B 1 31 ? 8.825 -25.758 12.937 1.00 23.94 31 VAL C O 1
ATOM 2760 N N . ARG B 1 32 ? 8.105 -23.868 13.923 1.00 23.33 32 ARG C N 1
ATOM 2761 C CA . ARG B 1 32 ? 9.405 -23.636 14.597 1.00 23.60 32 ARG C CA 1
ATOM 2762 C C . ARG B 1 32 ? 9.476 -24.300 15.967 1.00 22.57 32 ARG C C 1
ATOM 2763 O O . ARG B 1 32 ? 8.487 -24.328 16.702 1.00 21.80 32 ARG C O 1
ATOM 2771 N N . ILE B 1 33 ? 10.658 -24.810 16.302 1.00 20.66 33 ILE C N 1
ATOM 2772 C CA . ILE B 1 33 ? 10.925 -25.479 17.566 1.00 20.69 33 ILE C CA 1
ATOM 2773 C C . ILE B 1 33 ? 12.129 -24.791 18.220 1.00 21.52 33 ILE C C 1
ATOM 2774 O O . ILE B 1 33 ? 13.116 -24.510 17.545 1.00 22.02 33 ILE C O 1
ATOM 2779 N N . PRO B 1 34 ? 12.055 -24.492 19.540 1.00 21.48 34 PRO C N 1
ATOM 2780 C CA . PRO B 1 34 ? 13.236 -23.925 20.165 1.00 20.66 34 PRO C CA 1
ATOM 2781 C C . PRO B 1 34 ? 14.363 -24.961 20.162 1.00 21.39 34 PRO C C 1
ATOM 2782 O O . PRO B 1 34 ? 14.139 -26.139 20.476 1.00 20.55 34 PRO C O 1
ATOM 2786 N N . ALA B 1 35 ? 15.583 -24.531 19.800 1.00 21.97 35 ALA C N 1
ATOM 2787 C CA . ALA B 1 35 ? 16.689 -25.472 19.697 1.00 22.79 35 ALA C CA 1
ATOM 2788 C C . ALA B 1 35 ? 17.026 -26.109 21.037 1.00 24.09 35 ALA C C 1
ATOM 2789 O O . ALA B 1 35 ? 17.594 -27.221 21.087 1.00 25.16 35 ALA C O 1
ATOM 2791 N N . LEU B 1 36 ? 16.760 -25.380 22.122 1.00 24.04 36 LEU C N 1
ATOM 2792 C CA . LEU B 1 36 ? 17.149 -25.834 23.456 1.00 25.27 36 LEU C CA 1
ATOM 2793 C C . LEU B 1 36 ? 15.884 -26.214 24.215 1.00 25.82 36 LEU C C 1
ATOM 2794 O O . LEU B 1 36 ? 14.953 -25.411 24.298 1.00 26.17 36 LEU C O 1
ATOM 2799 N N . GLY B 1 37 ? 15.834 -27.440 24.733 1.00 25.46 37 GLY C N 1
ATOM 2800 C CA . GLY B 1 37 ? 14.701 -27.848 25.570 1.00 25.52 37 GLY C CA 1
ATOM 2801 C C . GLY B 1 37 ? 15.120 -28.397 26.917 1.00 26.65 37 GLY C C 1
ATOM 2802 O O . GLY B 1 37 ? 16.292 -28.784 27.118 1.00 27.16 37 GLY C O 1
ATOM 2803 N N . LEU B 1 38 ? 14.177 -28.402 27.857 1.00 26.16 38 LEU C N 1
ATOM 2804 C CA . LEU B 1 38 ? 14.420 -29.022 29.146 1.00 26.92 38 LEU C CA 1
ATOM 2805 C C . LEU B 1 38 ? 13.984 -30.480 29.118 1.00 26.77 38 LEU C C 1
ATOM 2806 O O . LEU B 1 38 ? 12.820 -30.783 28.796 1.00 26.10 38 LEU C O 1
ATOM 2811 N N . GLY B 1 39 ? 14.908 -31.368 29.462 1.00 25.90 39 GLY C N 1
ATOM 2812 C CA . GLY B 1 39 ? 14.597 -32.798 29.563 1.00 28.34 39 GLY C CA 1
ATOM 2813 C C . GLY B 1 39 ? 14.000 -33.112 30.928 1.00 29.28 39 GLY C C 1
ATOM 2814 O O . GLY B 1 39 ? 14.378 -32.498 31.914 1.00 30.07 39 GLY C O 1
ATOM 2815 N N . THR B 1 40 ? 13.055 -34.054 30.985 1.00 30.30 40 THR C N 1
ATOM 2816 C CA . THR B 1 40 ? 12.326 -34.310 32.228 1.00 31.29 40 THR C CA 1
ATOM 2817 C C . THR B 1 40 ? 12.230 -35.796 32.632 1.00 32.76 40 THR C C 1
ATOM 2818 O O . THR B 1 40 ? 11.303 -36.187 33.371 1.00 33.13 40 THR C O 1
ATOM 2822 N N . ALA B 1 41 ? 13.171 -36.620 32.151 1.00 33.43 41 ALA C N 1
ATOM 2823 C CA . ALA B 1 41 ? 13.236 -38.041 32.562 1.00 34.69 41 ALA C CA 1
ATOM 2824 C C . ALA B 1 41 ? 13.935 -38.147 33.919 1.00 36.16 41 ALA C C 1
ATOM 2825 O O . ALA B 1 41 ? 15.064 -38.627 34.020 1.00 36.24 41 ALA C O 1
ATOM 2827 N N . ASN B 1 42 ? 13.269 -37.647 34.954 1.00 36.90 42 ASN C N 1
ATOM 2828 C CA . ASN B 1 42 ? 13.890 -37.534 36.275 1.00 39.25 42 ASN C CA 1
ATOM 2829 C C . ASN B 1 42 ? 13.693 -38.792 37.117 1.00 40.83 42 ASN C C 1
ATOM 2830 O O . ASN B 1 42 ? 12.708 -39.507 36.915 1.00 40.63 42 ASN C O 1
ATOM 2835 N N . PRO B 1 43 ? 14.623 -39.065 38.057 1.00 42.91 43 PRO C N 1
ATOM 2836 C CA . PRO B 1 43 ? 14.482 -40.256 38.905 1.00 45.06 43 PRO C CA 1
ATOM 2837 C C . PRO B 1 43 ? 13.115 -40.341 39.592 1.00 46.34 43 PRO C C 1
ATOM 2838 O O . PRO B 1 43 ? 12.548 -39.317 39.984 1.00 45.96 43 PRO C O 1
ATOM 2842 N N . HIS B 1 44 ? 12.596 -41.564 39.700 1.00 48.19 44 HIS C N 1
ATOM 2843 C CA . HIS B 1 44 ? 11.300 -41.847 40.327 1.00 50.15 44 HIS C CA 1
ATOM 2844 C C . HIS B 1 44 ? 11.217 -41.243 41.736 1.00 51.78 44 HIS C C 1
ATOM 2845 O O . HIS B 1 44 ? 10.134 -40.888 42.205 1.00 52.45 44 HIS C O 1
ATOM 2852 N N . GLU B 1 45 ? 12.371 -41.131 42.391 1.00 53.01 45 GLU C N 1
ATOM 2853 C CA . GLU B 1 45 ? 12.483 -40.541 43.723 1.00 55.16 45 GLU C CA 1
ATOM 2854 C C . GLU B 1 45 ? 12.265 -39.019 43.744 1.00 54.58 45 GLU C C 1
ATOM 2855 O O . GLU B 1 45 ? 11.939 -38.448 44.798 1.00 55.44 45 GLU C O 1
ATOM 2861 N N . LYS B 1 46 ? 12.442 -38.378 42.584 1.00 52.71 46 LYS C N 1
ATOM 2862 C CA . LYS B 1 46 ? 12.441 -36.916 42.467 1.00 51.80 46 LYS C CA 1
ATOM 2863 C C . LYS B 1 46 ? 11.406 -36.359 41.465 1.00 49.77 46 LYS C C 1
ATOM 2864 O O . LYS B 1 46 ? 11.468 -35.181 41.094 1.00 48.83 46 LYS C O 1
ATOM 2870 N N . LEU B 1 47 ? 10.461 -37.198 41.047 1.00 48.58 47 LEU C N 1
ATOM 2871 C CA . LEU B 1 47 ? 9.417 -36.804 40.089 1.00 46.94 47 LEU C CA 1
ATOM 2872 C C . LEU B 1 47 ? 8.797 -35.426 40.395 1.00 46.49 47 LEU C C 1
ATOM 2873 O O . LEU B 1 47 ? 8.568 -34.628 39.485 1.00 45.19 47 LEU C O 1
ATOM 2878 N N . ALA B 1 48 ? 8.542 -35.154 41.674 1.00 46.78 48 ALA C N 1
ATOM 2879 C CA . ALA B 1 48 ? 7.924 -33.896 42.100 1.00 46.07 48 ALA C CA 1
ATOM 2880 C C . ALA B 1 48 ? 8.790 -32.660 41.852 1.00 45.09 48 ALA C C 1
ATOM 2881 O O . ALA B 1 48 ? 8.261 -31.588 41.568 1.00 44.24 48 ALA C O 1
ATOM 2883 N N . GLU B 1 49 ? 10.109 -32.811 41.970 1.00 44.64 49 GLU C N 1
ATOM 2884 C CA . GLU B 1 49 ? 11.047 -31.700 41.791 1.00 44.28 49 GLU C CA 1
ATOM 2885 C C . GLU B 1 49 ? 11.079 -31.170 40.340 1.00 42.16 49 GLU C C 1
ATOM 2886 O O . GLU B 1 49 ? 11.622 -30.102 40.076 1.00 41.49 49 GLU C O 1
ATOM 2892 N N . THR B 1 50 ? 10.497 -31.924 39.410 1.00 40.87 50 THR C N 1
ATOM 2893 C CA . THR B 1 50 ? 10.391 -31.508 37.996 1.00 39.32 50 THR C CA 1
ATOM 2894 C C . THR B 1 50 ? 9.659 -30.169 37.871 1.00 38.59 50 THR C C 1
ATOM 2895 O O . THR B 1 50 ? 10.013 -29.334 37.046 1.00 37.60 50 THR C O 1
ATOM 2899 N N . LYS B 1 51 ? 8.664 -29.972 38.730 1.00 39.04 51 LYS C N 1
ATOM 2900 C CA . LYS B 1 51 ? 7.823 -28.788 38.697 1.00 38.78 51 LYS C CA 1
ATOM 2901 C C . LYS B 1 51 ? 8.658 -27.521 38.835 1.00 38.53 51 LYS C C 1
ATOM 2902 O O . LYS B 1 51 ? 8.564 -26.628 37.997 1.00 37.17 51 LYS C O 1
ATOM 2908 N N . GLN B 1 52 ? 9.482 -27.459 39.879 1.00 39.53 52 GLN C N 1
ATOM 2909 C CA . GLN B 1 52 ? 10.341 -26.299 40.087 1.00 39.86 52 GLN C CA 1
ATOM 2910 C C . GLN B 1 52 ? 11.365 -26.115 38.966 1.00 38.13 52 GLN C C 1
ATOM 2911 O O . GLN B 1 52 ? 11.667 -24.984 38.595 1.00 37.69 52 GLN C O 1
ATOM 2917 N N . ALA B 1 53 ? 11.870 -27.225 38.425 1.00 36.80 53 ALA C N 1
ATOM 2918 C CA . ALA B 1 53 ? 12.868 -27.204 37.350 1.00 35.92 53 ALA C CA 1
ATOM 2919 C C . ALA B 1 53 ? 12.300 -26.627 36.061 1.00 34.18 53 ALA C C 1
ATOM 2920 O O . ALA B 1 53 ? 12.977 -25.880 35.365 1.00 34.18 53 ALA C O 1
ATOM 2922 N N . VAL B 1 54 ? 11.059 -27.001 35.744 1.00 33.53 54 VAL C N 1
ATOM 2923 C CA . VAL B 1 54 ? 10.349 -26.467 34.572 1.00 32.26 54 VAL C CA 1
ATOM 2924 C C . VAL B 1 54 ? 10.074 -24.977 34.777 1.00 32.50 54 VAL C C 1
ATOM 2925 O O . VAL B 1 54 ? 10.305 -24.182 33.870 1.00 32.17 54 VAL C O 1
ATOM 2929 N N . LYS B 1 55 ? 9.578 -24.604 35.960 1.00 32.46 55 LYS C N 1
ATOM 2930 C CA . LYS B 1 55 ? 9.318 -23.189 36.253 1.00 32.42 55 LYS C CA 1
ATOM 2931 C C . LYS B 1 55 ? 10.588 -22.356 36.107 1.00 31.60 55 LYS C C 1
ATOM 2932 O O . LYS B 1 55 ? 10.565 -21.289 35.493 1.00 30.23 55 LYS C O 1
ATOM 2938 N N . ALA B 1 56 ? 11.685 -22.863 36.663 1.00 31.56 56 ALA C N 1
ATOM 2939 C CA . ALA B 1 56 ? 12.984 -22.191 36.558 1.00 30.99 56 ALA C CA 1
ATOM 2940 C C . ALA B 1 56 ? 13.498 -22.113 35.118 1.00 29.99 56 ALA C C 1
ATOM 2941 O O . ALA B 1 56 ? 14.093 -21.098 34.729 1.00 30.24 56 ALA C O 1
ATOM 2943 N N . ALA B 1 57 ? 13.282 -23.171 34.334 1.00 28.99 57 ALA C N 1
ATOM 2944 C CA . ALA B 1 57 ? 13.696 -23.173 32.932 1.00 28.52 57 ALA C CA 1
ATOM 2945 C C . ALA B 1 57 ? 12.990 -22.070 32.154 1.00 27.99 57 ALA C C 1
ATOM 2946 O O . ALA B 1 57 ? 13.610 -21.297 31.420 1.00 27.58 57 ALA C O 1
ATOM 2948 N N . ILE B 1 58 ? 11.677 -21.994 32.333 1.00 27.22 58 ILE C N 1
ATOM 2949 C CA . ILE B 1 58 ? 10.888 -21.047 31.578 1.00 26.94 58 ILE C CA 1
ATOM 2950 C C . ILE B 1 58 ? 11.177 -19.603 31.987 1.00 27.59 58 ILE C C 1
ATOM 2951 O O . ILE B 1 58 ? 11.220 -18.708 31.135 1.00 26.38 58 ILE C O 1
ATOM 2956 N N . LYS B 1 59 ? 11.397 -19.365 33.279 1.00 29.31 59 LYS C N 1
ATOM 2957 C CA . LYS B 1 59 ? 11.713 -18.012 33.710 1.00 31.11 59 LYS C CA 1
ATOM 2958 C C . LYS B 1 59 ? 13.075 -17.594 33.174 1.00 30.85 59 LYS C C 1
ATOM 2959 O O . LYS B 1 59 ? 13.307 -16.426 32.939 1.00 31.36 59 LYS C O 1
ATOM 2965 N N . ALA B 1 60 ? 13.954 -18.564 32.965 1.00 30.49 60 ALA C N 1
ATOM 2966 C CA . ALA B 1 60 ? 15.296 -18.299 32.430 1.00 30.39 60 ALA C CA 1
ATOM 2967 C C . ALA B 1 60 ? 15.245 -18.121 30.917 1.00 29.29 60 ALA C C 1
ATOM 2968 O O . ALA B 1 60 ? 16.221 -17.690 30.324 1.00 28.94 60 ALA C O 1
ATOM 2970 N N . GLY B 1 61 ? 14.092 -18.445 30.311 1.00 28.14 61 GLY C N 1
ATOM 2971 C CA . GLY B 1 61 ? 13.887 -18.254 28.871 1.00 26.65 61 GLY C CA 1
ATOM 2972 C C . GLY B 1 61 ? 13.704 -19.492 27.997 1.00 25.72 61 GLY C C 1
ATOM 2973 O O . GLY B 1 61 ? 13.584 -19.359 26.777 1.00 25.03 61 GLY C O 1
ATOM 2974 N N . TYR B 1 62 ? 13.680 -20.691 28.596 1.00 24.49 62 TYR C N 1
ATOM 2975 C CA . TYR B 1 62 ? 13.451 -21.904 27.824 1.00 23.51 62 TYR C CA 1
ATOM 2976 C C . TYR B 1 62 ? 12.009 -21.828 27.356 1.00 23.39 62 TYR C C 1
ATOM 2977 O O . TYR B 1 62 ? 11.142 -21.331 28.078 1.00 21.16 62 TYR C O 1
ATOM 2986 N N . ARG B 1 63 ? 11.756 -22.307 26.145 1.00 23.23 63 ARG C N 1
ATOM 2987 C CA . ARG B 1 63 ? 10.412 -22.279 25.576 1.00 23.36 63 ARG C CA 1
ATOM 2988 C C . ARG B 1 63 ? 10.030 -23.637 25.044 1.00 22.90 63 ARG C C 1
ATOM 2989 O O . ARG B 1 63 ? 8.974 -23.804 24.395 1.00 23.61 63 ARG C O 1
ATOM 2997 N N . HIS B 1 64 ? 10.843 -24.620 25.416 1.00 23.00 64 HIS C N 1
ATOM 2998 C CA . HIS B 1 64 ? 10.693 -26.002 24.970 1.00 22.97 64 HIS C CA 1
ATOM 2999 C C . HIS B 1 64 ? 10.871 -26.940 26.170 1.00 23.28 64 HIS C C 1
ATOM 3000 O O . HIS B 1 64 ? 11.887 -26.890 26.870 1.00 24.01 64 HIS C O 1
ATOM 3007 N N . ILE B 1 65 ? 9.859 -27.771 26.421 1.00 23.28 65 ILE C N 1
ATOM 3008 C CA . ILE B 1 65 ? 9.928 -28.818 27.446 1.00 23.67 65 ILE C CA 1
ATOM 3009 C C . ILE B 1 65 ? 9.751 -30.162 26.776 1.00 23.44 65 ILE C C 1
ATOM 3010 O O . ILE B 1 65 ? 8.845 -30.350 25.965 1.00 22.43 65 ILE C O 1
ATOM 3015 N N . ASP B 1 66 ? 10.640 -31.096 27.093 1.00 24.48 66 ASP C N 1
ATOM 3016 C CA . ASP B 1 66 ? 10.520 -32.460 26.573 1.00 25.55 66 ASP C CA 1
ATOM 3017 C C . ASP B 1 66 ? 10.084 -33.418 27.659 1.00 26.28 66 ASP C C 1
ATOM 3018 O O . ASP B 1 66 ? 10.710 -33.507 28.705 1.00 27.18 66 ASP C O 1
ATOM 3023 N N . THR B 1 67 ? 8.993 -34.143 27.414 1.00 27.36 67 THR C N 1
ATOM 3024 C CA . THR B 1 67 ? 8.515 -35.113 28.405 1.00 27.75 67 THR C CA 1
ATOM 3025 C C . THR B 1 67 ? 8.035 -36.409 27.720 1.00 27.93 67 THR C C 1
ATOM 3026 O O . THR B 1 67 ? 8.257 -36.604 26.523 1.00 27.76 67 THR C O 1
ATOM 3030 N N . ALA B 1 68 ? 7.453 -37.326 28.484 1.00 29.21 68 ALA C N 1
ATOM 3031 C CA . ALA B 1 68 ? 6.945 -38.574 27.902 1.00 29.83 68 ALA C CA 1
ATOM 3032 C C . ALA B 1 68 ? 5.900 -39.201 28.801 1.00 30.84 68 ALA C C 1
ATOM 3033 O O . ALA B 1 68 ? 5.883 -38.968 30.015 1.00 30.75 68 ALA C O 1
ATOM 3035 N N . TRP B 1 69 ? 5.029 -39.992 28.188 1.00 31.25 69 TRP C N 1
ATOM 3036 C CA . TRP B 1 69 ? 4.080 -40.838 28.926 1.00 33.30 69 TRP C CA 1
ATOM 3037 C C . TRP B 1 69 ? 4.796 -41.704 29.959 1.00 33.47 69 TRP C C 1
ATOM 3038 O O . TRP B 1 69 ? 4.361 -41.791 31.102 1.00 34.20 69 TRP C O 1
ATOM 3049 N N . ALA B 1 70 ? 5.926 -42.302 29.576 1.00 33.29 70 ALA C N 1
ATOM 3050 C CA . ALA B 1 70 ? 6.669 -43.204 30.480 1.00 33.25 70 ALA C CA 1
ATOM 3051 C C . ALA B 1 70 ? 7.485 -42.571 31.623 1.00 33.32 70 ALA C C 1
ATOM 3052 O O . ALA B 1 70 ? 7.921 -43.282 32.533 1.00 33.40 70 ALA C O 1
ATOM 3054 N N . TYR B 1 71 ? 7.700 -41.259 31.593 1.00 32.46 71 TYR C N 1
ATOM 3055 C CA . TYR B 1 71 ? 8.572 -40.613 32.601 1.00 33.20 71 TYR C CA 1
ATOM 3056 C C . TYR B 1 71 ? 7.933 -40.454 33.955 1.00 33.89 71 TYR C C 1
ATOM 3057 O O . TYR B 1 71 ? 8.629 -40.369 34.980 1.00 33.99 71 TYR C O 1
ATOM 3066 N N . GLU B 1 72 ? 6.601 -40.375 33.948 1.00 34.44 72 GLU C N 1
ATOM 3067 C CA . GLU B 1 72 ? 5.808 -40.085 35.140 1.00 35.18 72 GLU C CA 1
ATOM 3068 C C . GLU B 1 72 ? 5.938 -38.631 35.598 1.00 34.96 72 GLU C C 1
ATOM 3069 O O . GLU B 1 72 ? 5.514 -38.285 36.696 1.00 35.88 72 GLU C O 1
ATOM 3075 N N . THR B 1 73 ? 6.479 -37.768 34.734 1.00 33.93 73 THR C N 1
ATOM 3076 C CA . THR B 1 73 ? 6.702 -36.360 35.092 1.00 33.28 73 THR C CA 1
ATOM 3077 C C . THR B 1 73 ? 5.726 -35.398 34.436 1.00 32.84 73 THR C C 1
ATOM 3078 O O . THR B 1 73 ? 5.674 -34.213 34.811 1.00 32.47 73 THR C O 1
ATOM 3082 N N . GLU B 1 74 ? 4.945 -35.898 33.471 1.00 32.14 74 GLU C N 1
ATOM 3083 C CA . GLU B 1 74 ? 3.883 -35.081 32.855 1.00 31.99 74 GLU C CA 1
ATOM 3084 C C . GLU B 1 74 ? 3.020 -34.277 33.838 1.00 32.45 74 GLU C C 1
ATOM 3085 O O . GLU B 1 74 ? 2.808 -33.098 33.589 1.00 32.02 74 GLU C O 1
ATOM 3091 N N . PRO B 1 75 ? 2.522 -34.894 34.953 1.00 33.72 75 PRO C N 1
ATOM 3092 C CA . PRO B 1 75 ? 1.656 -34.099 35.845 1.00 34.37 75 PRO C CA 1
ATOM 3093 C C . PRO B 1 75 ? 2.376 -32.893 36.452 1.00 34.17 75 PRO C C 1
ATOM 3094 O O . PRO B 1 75 ? 1.749 -31.867 36.719 1.00 33.95 75 PRO C O 1
ATOM 3098 N N . PHE B 1 76 ? 3.684 -33.036 36.645 1.00 33.76 76 PHE C N 1
ATOM 3099 C CA . PHE B 1 76 ? 4.523 -32.020 37.279 1.00 34.59 76 PHE C CA 1
ATOM 3100 C C . PHE B 1 76 ? 4.928 -30.931 36.289 1.00 33.25 76 PHE C C 1
ATOM 3101 O O . PHE B 1 76 ? 5.062 -29.746 36.640 1.00 32.91 76 PHE C O 1
ATOM 3109 N N . VAL B 1 77 ? 5.100 -31.338 35.037 1.00 32.08 77 VAL C N 1
ATOM 3110 C CA . VAL B 1 77 ? 5.301 -30.385 33.961 1.00 30.44 77 VAL C CA 1
ATOM 3111 C C . VAL B 1 77 ? 4.011 -29.570 33.805 1.00 30.50 77 VAL C C 1
ATOM 3112 O O . VAL B 1 77 ? 4.047 -28.341 33.681 1.00 30.00 77 VAL C O 1
ATOM 3116 N N . GLY B 1 78 ? 2.879 -30.264 33.818 1.00 30.97 78 GLY C N 1
ATOM 3117 C CA . GLY B 1 78 ? 1.571 -29.608 33.690 1.00 31.60 78 GLY C CA 1
ATOM 3118 C C . GLY B 1 78 ? 1.295 -28.588 34.783 1.00 32.97 78 GLY C C 1
ATOM 3119 O O . GLY B 1 78 ? 0.763 -27.517 34.515 1.00 33.63 78 GLY C O 1
ATOM 3120 N N . GLU B 1 79 ? 1.658 -28.927 36.016 1.00 34.47 79 GLU C N 1
ATOM 3121 C CA . GLU B 1 79 ? 1.422 -28.072 37.178 1.00 36.25 79 GLU C CA 1
ATOM 3122 C C . GLU B 1 79 ? 2.308 -26.821 37.110 1.00 35.76 79 GLU C C 1
ATOM 3123 O O . GLU B 1 79 ? 1.876 -25.712 37.430 1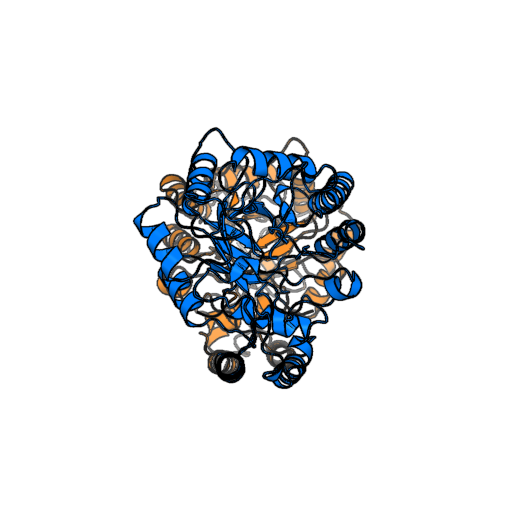.00 35.51 79 GLU C O 1
ATOM 3129 N N . ALA B 1 80 ? 3.556 -27.011 36.691 1.00 35.37 80 ALA C N 1
ATOM 3130 C CA . ALA B 1 80 ? 4.465 -25.887 36.462 1.00 35.03 80 ALA C CA 1
ATOM 3131 C C . ALA B 1 80 ? 3.889 -24.924 35.417 1.00 34.46 80 ALA C C 1
ATOM 3132 O O . ALA B 1 80 ? 3.791 -23.726 35.665 1.00 34.38 80 ALA C O 1
ATOM 3134 N N . ILE B 1 81 ? 3.514 -25.464 34.258 1.00 33.50 81 ILE C N 1
ATOM 3135 C CA . ILE B 1 81 ? 2.911 -24.665 33.188 1.00 32.44 81 ILE C CA 1
ATOM 3136 C C . ILE B 1 81 ? 1.644 -23.939 33.682 1.00 33.22 81 ILE C C 1
ATOM 3137 O O . ILE B 1 81 ? 1.522 -22.725 33.498 1.00 32.55 81 ILE C O 1
ATOM 3142 N N . LYS B 1 82 ? 0.747 -24.673 34.347 1.00 33.64 82 LYS C N 1
ATOM 3143 C CA . LYS B 1 82 ? -0.493 -24.096 34.870 1.00 35.25 82 LYS C CA 1
ATOM 3144 C C . LYS B 1 82 ? -0.234 -22.872 35.756 1.00 35.60 82 LYS C C 1
ATOM 3145 O O . LYS B 1 82 ? -0.909 -21.839 35.599 1.00 34.91 82 LYS C O 1
ATOM 3151 N N . GLU B 1 83 ? 0.757 -22.983 36.646 1.00 35.08 83 GLU C N 1
ATOM 3152 C CA . GLU B 1 83 ? 1.134 -21.877 37.530 1.00 36.35 83 GLU C CA 1
ATOM 3153 C C . GLU B 1 83 ? 1.708 -20.664 36.786 1.00 35.05 83 GLU C C 1
ATOM 3154 O O . GLU B 1 83 ? 1.452 -19.530 37.172 1.00 35.34 83 GLU C O 1
ATOM 3160 N N . LEU B 1 84 ? 2.488 -20.895 35.730 1.00 33.91 84 LEU C N 1
ATOM 3161 C CA . LEU B 1 84 ? 3.039 -19.775 34.958 1.00 32.64 84 LEU C CA 1
ATOM 3162 C C . LEU B 1 84 ? 1.973 -19.152 34.055 1.00 32.54 84 LEU C C 1
ATOM 3163 O O . LEU B 1 84 ? 2.004 -17.943 33.772 1.00 32.84 84 LEU C O 1
ATOM 3168 N N . LEU B 1 85 ? 1.049 -19.982 33.579 1.00 31.75 85 LEU C N 1
ATOM 3169 C CA . LEU B 1 85 ? -0.110 -19.466 32.858 1.00 32.57 85 LEU C CA 1
ATOM 3170 C C . LEU B 1 85 ? -0.936 -18.594 33.787 1.00 33.79 85 LEU C C 1
ATOM 3171 O O . LEU B 1 85 ? -1.313 -17.470 33.426 1.00 33.20 85 LEU C O 1
ATOM 3176 N N . GLU B 1 86 ? -1.202 -19.096 34.993 1.00 35.53 86 GLU C N 1
ATOM 3177 C CA . GLU B 1 86 ? -2.059 -18.359 35.942 1.00 37.77 86 GLU C CA 1
ATOM 3178 C C . GLU B 1 86 ? -1.504 -17.029 36.413 1.00 38.04 86 GLU C C 1
ATOM 3179 O O . GLU B 1 86 ? -2.267 -16.069 36.563 1.00 38.99 86 GLU C O 1
ATOM 3185 N N . ASP B 1 87 ? -0.194 -16.965 36.672 1.00 37.43 87 ASP C N 1
ATOM 3186 C CA . ASP B 1 87 ? 0.381 -15.716 37.166 1.00 38.44 87 ASP C CA 1
ATOM 3187 C C . ASP B 1 87 ? 0.809 -14.773 36.025 1.00 37.52 87 ASP C C 1
ATOM 3188 O O . ASP B 1 87 ? 1.315 -13.667 36.260 1.00 37.62 87 ASP C O 1
ATOM 3193 N N . GLY B 1 88 ? 0.565 -15.221 34.799 1.00 36.37 88 GLY C N 1
ATOM 3194 C CA . GLY B 1 88 ? 0.804 -14.431 33.606 1.00 35.47 88 GLY C CA 1
ATOM 3195 C C . GLY B 1 88 ? 2.261 -14.335 33.173 1.00 34.23 88 GLY C C 1
ATOM 3196 O O . GLY B 1 88 ? 2.599 -13.414 32.450 1.00 33.88 88 GLY C O 1
ATOM 3197 N N . SER B 1 89 ? 3.122 -15.266 33.603 1.00 34.14 89 SER C N 1
ATOM 3198 C CA . SER B 1 89 ? 4.549 -15.252 33.185 1.00 33.65 89 SER C CA 1
ATOM 3199 C C . SER B 1 89 ? 4.723 -15.779 31.754 1.00 32.78 89 SER C C 1
ATOM 3200 O O . SER B 1 89 ? 5.718 -15.466 31.098 1.00 32.89 89 SER C O 1
ATOM 3203 N N . ILE B 1 90 ? 3.781 -16.604 31.295 1.00 31.99 90 ILE C N 1
ATOM 3204 C CA . ILE B 1 90 ? 3.859 -17.222 29.970 1.00 31.34 90 ILE C CA 1
ATOM 3205 C C . ILE B 1 90 ? 2.467 -17.416 29.391 1.00 31.21 90 ILE C C 1
ATOM 3206 O O . ILE B 1 90 ? 1.479 -17.506 30.150 1.00 32.04 90 ILE C O 1
ATOM 3211 N N . LYS B 1 91 ? 2.382 -17.472 28.063 1.00 29.40 91 LYS C N 1
ATOM 3212 C CA . LYS B 1 91 ? 1.190 -17.990 27.399 1.00 29.55 91 LYS C CA 1
ATOM 3213 C C . LYS B 1 91 ? 1.486 -19.345 26.770 1.00 28.14 91 LYS C C 1
ATOM 3214 O O . LYS B 1 91 ? 2.654 -19.682 26.498 1.00 27.57 91 LYS C O 1
ATOM 3220 N N . ARG B 1 92 ? 0.424 -20.113 26.556 1.00 26.71 92 ARG C N 1
ATOM 3221 C CA . ARG B 1 92 ? 0.548 -21.468 26.018 1.00 26.59 92 ARG C CA 1
ATOM 3222 C C . ARG B 1 92 ? 1.172 -21.456 24.630 1.00 25.33 92 ARG C C 1
ATOM 3223 O O . ARG B 1 92 ? 2.042 -22.275 24.349 1.00 24.38 92 ARG C O 1
ATOM 3231 N N . GLU B 1 93 ? 0.735 -20.523 23.788 1.00 24.98 93 GLU C N 1
ATOM 3232 C CA . GLU B 1 93 ? 1.260 -20.398 22.433 1.00 25.37 93 GLU C CA 1
ATOM 3233 C C . GLU B 1 93 ? 2.777 -20.037 22.424 1.00 24.66 93 GLU C C 1
ATOM 3234 O O . GLU B 1 93 ? 3.419 -20.153 21.388 1.00 24.26 93 GLU C O 1
ATOM 3240 N N . ASP B 1 94 ? 3.319 -19.607 23.563 1.00 24.41 94 ASP C N 1
ATOM 3241 C CA . ASP B 1 94 ? 4.789 -19.292 23.669 1.00 24.98 94 ASP C CA 1
ATOM 3242 C C . ASP B 1 94 ? 5.646 -20.536 23.847 1.00 24.34 94 ASP C C 1
ATOM 3243 O O . ASP B 1 94 ? 6.874 -20.498 23.628 1.00 24.11 94 ASP C O 1
ATOM 3248 N N . LEU B 1 95 ? 5.008 -21.627 24.262 1.00 24.23 95 LEU C N 1
ATOM 3249 C CA . LEU B 1 95 ? 5.692 -22.846 24.628 1.00 24.52 95 LEU C CA 1
ATOM 3250 C C . LEU B 1 95 ? 5.579 -23.945 23.561 1.00 23.60 95 LEU C C 1
ATOM 3251 O O . LEU B 1 95 ? 4.581 -24.047 22.824 1.00 23.84 95 LEU C O 1
ATOM 3256 N N . PHE B 1 96 ? 6.593 -24.788 23.552 1.00 22.22 96 PHE C N 1
ATOM 3257 C CA . PHE B 1 96 ? 6.654 -25.971 22.707 1.00 21.84 96 PHE C CA 1
ATOM 3258 C C . PHE B 1 96 ? 6.735 -27.198 23.616 1.00 22.28 96 PHE C C 1
ATOM 3259 O O . PHE B 1 96 ? 7.740 -27.415 24.272 1.00 22.44 96 PHE C O 1
ATOM 3267 N N . ILE B 1 97 ? 5.701 -28.025 23.599 1.00 22.89 97 ILE C N 1
ATOM 3268 C CA . ILE B 1 97 ? 5.683 -29.224 24.443 1.00 22.67 97 ILE C CA 1
ATOM 3269 C C . ILE B 1 97 ? 5.718 -30.500 23.629 1.00 23.00 97 ILE C C 1
ATOM 3270 O O . ILE B 1 97 ? 4.864 -30.717 22.768 1.00 23.49 97 ILE C O 1
ATOM 3275 N N . THR B 1 98 ? 6.700 -31.350 23.948 1.00 22.15 98 THR C N 1
ATOM 3276 C CA . THR B 1 98 ? 6.883 -32.657 23.325 1.00 23.74 98 THR C CA 1
ATOM 3277 C C . THR B 1 98 ? 6.517 -33.761 24.306 1.00 23.68 98 THR C C 1
ATOM 3278 O O . THR B 1 98 ? 6.896 -33.716 25.472 1.00 24.66 98 THR C O 1
ATOM 3282 N N . THR B 1 99 ? 5.787 -34.759 23.836 1.00 24.44 99 THR C N 1
ATOM 3283 C CA . THR B 1 99 ? 5.656 -35.975 24.616 1.00 24.16 99 THR C CA 1
ATOM 3284 C C . THR B 1 99 ? 5.709 -37.180 23.712 1.00 23.77 99 THR C C 1
ATOM 3285 O O . THR B 1 99 ? 5.797 -37.040 22.499 1.00 22.93 99 THR C O 1
ATOM 3289 N N . LYS B 1 100 ? 5.662 -38.365 24.308 1.00 24.35 100 LYS C N 1
ATOM 3290 C CA . LYS B 1 100 ? 5.886 -39.582 23.555 1.00 25.71 100 LYS C CA 1
ATOM 3291 C C . LYS B 1 100 ? 4.932 -40.716 23.910 1.00 26.51 100 LYS C C 1
ATOM 3292 O O . LYS B 1 100 ? 4.412 -40.779 25.017 1.00 26.04 100 LYS C O 1
ATOM 3298 N N . VAL B 1 101 ? 4.724 -41.600 22.936 1.00 27.58 101 VAL C N 1
ATOM 3299 C CA . VAL B 1 101 ? 4.006 -42.855 23.111 1.00 29.33 101 VAL C CA 1
ATOM 3300 C C . VAL B 1 101 ? 4.989 -43.999 23.405 1.00 30.35 101 VAL C C 1
ATOM 3301 O O . VAL B 1 101 ? 5.863 -44.273 22.602 1.00 30.78 101 VAL C O 1
ATOM 3305 N N . TRP B 1 102 ? 4.830 -44.644 24.565 1.00 31.46 102 TRP C N 1
ATOM 3306 C CA . TRP B 1 102 ? 5.683 -45.746 25.035 1.00 32.38 102 TRP C CA 1
ATOM 3307 C C . TRP B 1 102 ? 5.273 -47.090 24.385 1.00 33.07 102 TRP C C 1
ATOM 3308 O O . TRP B 1 102 ? 4.095 -47.269 24.039 1.00 32.87 102 TRP C O 1
ATOM 3319 N N . PRO B 1 103 ? 6.232 -48.024 24.184 1.00 33.22 103 PRO C N 1
ATOM 3320 C CA . PRO B 1 103 ? 5.901 -49.308 23.519 1.00 34.19 103 PRO C CA 1
ATOM 3321 C C . PRO B 1 103 ? 4.766 -50.158 24.114 1.00 34.76 103 PRO C C 1
ATOM 3322 O O . PRO B 1 103 ? 4.224 -51.006 23.420 1.00 35.02 103 PRO C O 1
ATOM 3326 N N . VAL B 1 104 ? 4.406 -49.957 25.375 1.00 36.03 104 VAL C N 1
ATOM 3327 C CA . VAL B 1 104 ? 3.272 -50.708 25.927 1.00 37.56 104 VAL C CA 1
ATOM 3328 C C . VAL B 1 104 ? 1.938 -50.297 25.262 1.00 37.49 104 VAL C C 1
ATOM 3329 O O . VAL B 1 104 ? 1.006 -51.102 25.187 1.00 38.94 104 VAL C O 1
ATOM 3333 N N . LEU B 1 105 ? 1.870 -49.064 24.752 1.00 36.46 105 LEU C N 1
ATOM 3334 C CA . LEU B 1 105 ? 0.678 -48.560 24.050 1.00 36.21 105 LEU C CA 1
ATOM 3335 C C . LEU B 1 105 ? 0.906 -48.361 22.540 1.00 35.61 105 LEU C C 1
ATOM 3336 O O . LEU B 1 105 ? 0.267 -47.497 21.898 1.00 35.17 105 LEU C O 1
ATOM 3341 N N . TRP B 1 106 ? 1.782 -49.202 21.985 1.00 35.23 106 TRP C N 1
ATOM 3342 C CA . TRP B 1 106 ? 2.205 -49.130 20.587 1.00 34.83 106 TRP C CA 1
ATOM 3343 C C . TRP B 1 106 ? 1.015 -49.127 19.626 1.00 35.30 106 TRP C C 1
ATOM 3344 O O . TRP B 1 106 ? 1.073 -48.514 18.564 1.00 34.77 106 TRP C O 1
ATOM 3355 N N . ASP B 1 107 ? -0.068 -49.795 20.018 1.00 36.08 107 ASP C N 1
ATOM 3356 C CA . ASP B 1 107 ? -1.241 -49.914 19.168 1.00 37.09 107 ASP C CA 1
ATOM 3357 C C . ASP B 1 107 ? -2.441 -49.137 19.714 1.00 37.51 107 ASP C C 1
ATOM 3358 O O . ASP B 1 107 ? -3.563 -49.292 19.214 1.00 38.35 107 ASP C O 1
ATOM 3363 N N . GLU B 1 108 ? -2.183 -48.290 20.719 1.00 37.15 108 GLU C N 1
ATOM 3364 C CA . GLU B 1 108 ? -3.191 -47.433 21.343 1.00 37.22 108 GLU C CA 1
ATOM 3365 C C . GLU B 1 108 ? -2.640 -46.001 21.531 1.00 36.44 108 GLU C C 1
ATOM 3366 O O . GLU B 1 108 ? -2.391 -45.524 22.645 1.00 35.64 108 GLU C O 1
ATOM 3372 N N . VAL B 1 109 ? -2.443 -45.330 20.401 1.00 35.60 109 VAL C N 1
ATOM 3373 C CA . VAL B 1 109 ? -1.865 -43.989 20.370 1.00 34.03 109 VAL C CA 1
ATOM 3374 C C . VAL B 1 109 ? -2.880 -42.949 20.854 1.00 33.85 109 VAL C C 1
ATOM 3375 O O . VAL B 1 109 ? -2.566 -42.120 21.711 1.00 33.05 109 VAL C O 1
ATOM 3379 N N . ASP B 1 110 ? -4.110 -43.038 20.350 1.00 34.36 110 ASP C N 1
ATOM 3380 C CA . ASP B 1 110 ? -5.203 -42.176 20.823 1.00 34.75 110 ASP C CA 1
ATOM 3381 C C . ASP B 1 110 ? -5.264 -42.163 22.357 1.00 34.28 110 ASP C C 1
ATOM 3382 O O . ASP B 1 110 ? -5.254 -41.097 22.981 1.00 33.77 110 ASP C O 1
ATOM 3387 N N . ARG B 1 111 ? -5.298 -43.358 22.950 1.00 34.07 111 ARG C N 1
ATOM 3388 C CA . ARG B 1 111 ? -5.301 -43.508 24.408 1.00 33.92 111 ARG C CA 1
ATOM 3389 C C . ARG B 1 111 ? -4.071 -42.861 25.066 1.00 32.71 111 ARG C C 1
ATOM 3390 O O . ARG B 1 111 ? -4.214 -42.104 26.025 1.00 32.88 111 ARG C O 1
ATOM 3398 N N . SER B 1 112 ? -2.874 -43.172 24.568 1.00 31.53 112 SER C N 1
ATOM 3399 C CA . SER B 1 112 ? -1.635 -42.589 25.120 1.00 30.88 112 SER C CA 1
ATOM 3400 C C . SER B 1 112 ? -1.647 -41.044 25.064 1.00 30.17 112 SER C C 1
ATOM 3401 O O . SER B 1 112 ? -1.273 -40.376 26.031 1.00 30.69 112 SER C O 1
ATOM 3404 N N . LEU B 1 113 ? -2.081 -40.489 23.934 1.00 29.28 113 LEU C N 1
ATOM 3405 C CA . LEU B 1 113 ? -2.145 -39.043 23.761 1.00 28.84 113 LEU C CA 1
ATOM 3406 C C . LEU B 1 113 ? -3.102 -38.409 24.756 1.00 30.34 113 LEU C C 1
ATOM 3407 O O . LEU B 1 113 ? -2.762 -37.405 25.415 1.00 29.11 113 LEU C O 1
ATOM 3412 N N . ASN B 1 114 ? -4.300 -38.998 24.852 1.00 31.30 114 ASN C N 1
ATOM 3413 C CA . ASN B 1 114 ? -5.323 -38.494 25.750 1.00 33.71 114 ASN C CA 1
ATOM 3414 C C . ASN B 1 114 ? -4.867 -38.607 27.196 1.00 33.95 114 ASN C C 1
ATOM 3415 O O . ASN B 1 114 ? -5.180 -37.756 28.015 1.00 34.77 114 ASN C O 1
ATOM 3420 N N . GLU B 1 115 ? -4.104 -39.648 27.504 1.00 34.48 115 GLU C N 1
ATOM 3421 C CA . GLU B 1 115 ? -3.609 -39.824 28.876 1.00 34.57 115 GLU C CA 1
ATOM 3422 C C . GLU B 1 115 ? -2.578 -38.778 29.202 1.00 33.39 115 GLU C C 1
ATOM 3423 O O . GLU B 1 115 ? -2.615 -38.194 30.284 1.00 32.55 115 GLU C O 1
ATOM 3429 N N . SER B 1 116 ? -1.673 -38.541 28.241 1.00 32.35 116 SER C N 1
ATOM 3430 C CA . SER B 1 116 ? -0.676 -37.486 28.321 1.00 31.84 116 SER C CA 1
ATOM 3431 C C . SER B 1 116 ? -1.289 -36.101 28.447 1.00 31.74 116 SER C C 1
ATOM 3432 O O . SER B 1 116 ? -0.806 -35.292 29.229 1.00 30.88 116 SER C O 1
ATOM 3435 N N . LEU B 1 117 ? -2.333 -35.830 27.656 1.00 32.04 117 LEU C N 1
ATOM 3436 C CA . LEU B 1 117 ? -3.040 -34.542 27.690 1.00 32.20 117 LEU C CA 1
ATOM 3437 C C . LEU B 1 117 ? -3.669 -34.296 29.068 1.00 33.80 117 LEU C C 1
ATOM 3438 O O . LEU B 1 117 ? -3.563 -33.196 29.613 1.00 33.69 117 LEU C O 1
ATOM 3443 N N . LYS B 1 118 ? -4.316 -35.324 29.616 1.00 34.97 118 LYS C N 1
ATOM 3444 C CA . LYS B 1 118 ? -4.916 -35.253 30.961 1.00 35.99 118 LYS C CA 1
ATOM 3445 C C . LYS B 1 118 ? -3.849 -35.000 32.024 1.00 35.44 118 LYS C C 1
ATOM 3446 O O . LYS B 1 118 ? -3.999 -34.122 32.868 1.00 35.55 118 LYS C O 1
ATOM 3452 N N . ALA B 1 119 ? -2.761 -35.762 31.972 1.00 34.66 119 ALA C N 1
ATOM 3453 C CA . ALA B 1 119 ? -1.672 -35.569 32.915 1.00 34.30 119 ALA C CA 1
ATOM 3454 C C . ALA B 1 119 ? -1.090 -34.163 32.799 1.00 34.13 119 ALA C C 1
ATOM 3455 O O . ALA B 1 119 ? -0.806 -33.520 33.806 1.00 34.56 119 ALA C O 1
ATOM 3457 N N . LEU B 1 120 ? -0.919 -33.683 31.566 1.00 32.76 120 LEU C N 1
ATOM 3458 C CA . LEU B 1 120 ? -0.330 -32.368 31.336 1.00 32.27 120 LEU C CA 1
ATOM 3459 C C . LEU B 1 120 ? -1.272 -31.200 31.615 1.00 32.68 120 LEU C C 1
ATOM 3460 O O . LEU B 1 120 ? -0.827 -30.065 31.771 1.00 32.39 120 LEU C O 1
ATOM 3465 N N . GLY B 1 121 ? -2.572 -31.474 31.665 1.00 33.74 121 GLY C N 1
ATOM 3466 C CA . GLY B 1 121 ? -3.565 -30.410 31.818 1.00 33.10 121 GLY C CA 1
ATOM 3467 C C . GLY B 1 121 ? -3.608 -29.503 30.607 1.00 32.38 121 GLY C C 1
ATOM 3468 O O . GLY B 1 121 ? -3.791 -28.287 30.745 1.00 32.49 121 GLY C O 1
ATOM 3469 N N . LEU B 1 122 ? -3.445 -30.098 29.420 1.00 30.95 122 LEU C N 1
ATOM 3470 C CA . LEU B 1 122 ? -3.296 -29.359 28.166 1.00 29.72 122 LEU C CA 1
ATOM 3471 C C . LEU B 1 122 ? -4.256 -29.871 27.116 1.00 29.20 122 LEU C C 1
ATOM 3472 O O . LEU B 1 122 ? -4.652 -31.042 27.149 1.00 29.48 122 LEU C O 1
ATOM 3477 N N . GLU B 1 123 ? -4.596 -28.989 26.183 1.00 29.21 123 GLU C N 1
ATOM 3478 C CA . GLU B 1 123 ? -5.521 -29.254 25.076 1.00 30.25 123 GLU C CA 1
ATOM 3479 C C . GLU B 1 123 ? -4.808 -29.862 23.871 1.00 28.84 123 GLU C C 1
ATOM 3480 O O . GLU B 1 123 ? -5.425 -30.536 23.045 1.00 27.70 123 GLU C O 1
ATOM 3486 N N . TYR B 1 124 ? -3.507 -29.581 23.772 1.00 26.72 124 TYR C N 1
ATOM 3487 C CA . TYR B 1 124 ? -2.693 -30.065 22.667 1.00 26.43 124 TYR C CA 1
ATOM 3488 C C . TYR B 1 124 ? -1.245 -30.114 23.116 1.00 25.19 124 TYR C C 1
ATOM 3489 O O . TYR B 1 124 ? -0.882 -29.480 24.114 1.00 26.55 124 TYR C O 1
ATOM 3498 N N . VAL B 1 125 ? -0.443 -30.885 22.386 1.00 25.13 125 VAL C N 1
ATOM 3499 C CA . VAL B 1 125 ? 1.028 -30.842 22.491 1.00 24.03 125 VAL C CA 1
ATOM 3500 C C . VAL B 1 125 ? 1.615 -30.405 21.155 1.00 23.89 125 VAL C C 1
ATOM 3501 O O . VAL B 1 125 ? 0.993 -30.528 20.093 1.00 23.94 125 VAL C O 1
ATOM 3505 N N . ASP B 1 126 ? 2.831 -29.899 21.187 1.00 24.12 126 ASP C N 1
ATOM 3506 C CA . ASP B 1 126 ? 3.385 -29.406 19.939 1.00 23.65 126 ASP C CA 1
ATOM 3507 C C . ASP B 1 126 ? 3.951 -30.551 19.120 1.00 23.74 126 ASP C C 1
ATOM 3508 O O . ASP B 1 126 ? 3.826 -30.575 17.897 1.00 25.16 126 ASP C O 1
ATOM 3513 N N . LEU B 1 127 ? 4.529 -31.525 19.804 1.00 24.01 127 LEU C N 1
ATOM 3514 C CA . LEU B 1 127 ? 5.210 -32.615 19.131 1.00 23.57 127 LEU C CA 1
ATOM 3515 C C . LEU B 1 127 ? 4.850 -33.910 19.837 1.00 23.80 127 LEU C C 1
ATOM 3516 O O . LEU B 1 127 ? 4.936 -33.986 21.043 1.00 23.89 127 LEU C O 1
ATOM 3521 N N . LEU B 1 128 ? 4.396 -34.909 19.078 1.00 23.86 128 LEU C N 1
ATOM 3522 C CA . LEU B 1 128 ? 4.184 -36.228 19.627 1.00 24.63 128 LEU C CA 1
ATOM 3523 C C . LEU B 1 128 ? 5.063 -37.250 18.913 1.00 25.36 128 LEU C C 1
ATOM 3524 O O . LEU B 1 128 ? 5.002 -37.379 17.694 1.00 25.41 128 LEU C O 1
ATOM 3529 N N . LEU B 1 129 ? 5.825 -38.005 19.703 1.00 26.28 129 LEU C N 1
ATOM 3530 C CA . LEU B 1 129 ? 6.846 -38.914 19.174 1.00 27.06 129 LEU C CA 1
ATOM 3531 C C . LEU B 1 129 ? 6.528 -40.361 19.479 1.00 27.60 129 LEU C C 1
ATOM 3532 O O . LEU B 1 129 ? 6.002 -40.679 20.544 1.00 27.61 129 LEU C O 1
ATOM 3537 N N . GLN B 1 130 ? 6.843 -41.240 18.539 1.00 27.64 130 GLN C N 1
ATOM 3538 C CA . GLN B 1 130 ? 6.962 -42.653 18.873 1.00 28.63 130 GLN C CA 1
ATOM 3539 C C . GLN B 1 130 ? 8.268 -42.819 19.651 1.00 29.03 130 GLN C C 1
ATOM 3540 O O . GLN B 1 130 ? 9.344 -42.509 19.109 1.00 28.87 130 GLN C O 1
ATOM 3546 N N . HIS B 1 131 ? 8.171 -43.272 20.911 1.00 28.99 131 HIS C N 1
ATOM 3547 C CA . HIS B 1 131 ? 9.330 -43.332 21.821 1.00 29.43 131 HIS C CA 1
ATOM 3548 C C . HIS B 1 131 ? 10.394 -44.362 21.395 1.00 30.37 131 HIS C C 1
ATOM 3549 O O . HIS B 1 131 ? 11.597 -44.092 21.482 1.00 31.08 131 HIS C O 1
ATOM 3556 N N . TRP B 1 132 ? 9.949 -45.548 20.974 1.00 30.74 132 TRP C N 1
ATOM 3557 C CA . TRP B 1 132 ? 10.852 -46.610 20.508 1.00 31.70 132 TRP C CA 1
ATOM 3558 C C . TRP B 1 132 ? 10.220 -47.347 19.351 1.00 32.10 132 TRP C C 1
ATOM 3559 O O . TRP B 1 132 ? 8.990 -47.463 19.304 1.00 33.13 132 TRP C O 1
ATOM 3570 N N . PRO B 1 133 ? 11.047 -47.859 18.409 1.00 32.70 133 PRO C N 1
ATOM 3571 C CA . PRO B 1 133 ? 10.538 -48.747 17.354 1.00 32.80 133 PRO C CA 1
ATOM 3572 C C . 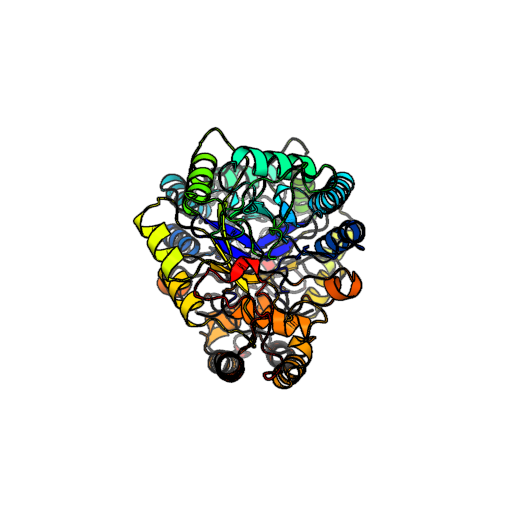PRO B 1 133 ? 10.226 -50.159 17.908 1.00 34.35 133 PRO C C 1
ATOM 3573 O O . PRO B 1 133 ? 10.697 -51.174 17.359 1.00 34.77 133 PRO C O 1
ATOM 3577 N N . LEU B 1 134 ? 9.423 -50.212 18.974 1.00 34.24 134 LEU C N 1
ATOM 3578 C CA . LEU B 1 134 ? 9.207 -51.438 19.759 1.00 35.27 134 LEU C CA 1
ATOM 3579 C C . LEU B 1 134 ? 7.745 -51.607 20.169 1.00 35.50 134 LEU C C 1
ATOM 3580 O O . LEU B 1 134 ? 7.012 -50.624 20.277 1.00 34.58 134 LEU C O 1
ATOM 3585 N N . CYS B 1 135 ? 7.322 -52.854 20.372 1.00 36.63 135 CYS C N 1
ATOM 3586 C CA . CYS B 1 135 ? 5.982 -53.133 20.891 1.00 37.01 135 CYS C CA 1
ATOM 3587 C C . CYS B 1 135 ? 6.098 -54.021 22.125 1.00 38.18 135 CYS C C 1
ATOM 3588 O O . CYS B 1 135 ? 6.705 -55.090 22.052 1.00 38.54 135 CYS C O 1
ATOM 3591 N N . PHE B 1 136 ? 5.536 -53.569 23.251 1.00 38.40 136 PHE C N 1
ATOM 3592 C CA . PHE B 1 136 ? 5.495 -54.361 24.486 1.00 39.51 136 PHE C CA 1
ATOM 3593 C C . PHE B 1 136 ? 4.119 -54.986 24.737 1.00 40.79 136 PHE C C 1
ATOM 3594 O O . PHE B 1 136 ? 3.072 -54.400 24.417 1.00 39.66 136 PHE C O 1
ATOM 3602 N N . GLU B 1 137 ? 4.143 -56.176 25.333 1.00 42.23 137 GLU C N 1
ATOM 3603 C CA . GLU B 1 137 ? 2.956 -56.799 25.898 1.00 43.86 137 GLU C CA 1
ATOM 3604 C C . GLU B 1 137 ? 2.411 -55.936 27.024 1.00 43.36 137 GLU C C 1
ATOM 3605 O O . GLU B 1 137 ? 3.178 -55.294 27.747 1.00 42.62 137 GLU C O 1
ATOM 3611 N N . LYS B 1 138 ? 1.089 -55.937 27.172 1.00 43.64 138 LYS C N 1
ATOM 3612 C CA . LYS B 1 138 ? 0.423 -55.184 28.230 1.00 43.60 138 LYS C CA 1
ATOM 3613 C C . LYS B 1 138 ? 0.233 -56.074 29.460 1.00 44.56 138 LYS C C 1
ATOM 3614 O O . LYS B 1 138 ? -0.570 -57.015 29.448 1.00 44.97 138 LYS C O 1
ATOM 3620 N N . ILE B 1 139 ? 0.997 -55.780 30.507 1.00 44.38 139 ILE C N 1
ATOM 3621 C CA . ILE B 1 139 ? 0.939 -56.542 31.752 1.00 45.59 139 ILE C CA 1
ATOM 3622 C C . ILE B 1 139 ? 0.387 -55.640 32.840 1.00 45.95 139 ILE C C 1
ATOM 3623 O O . ILE B 1 139 ? 0.937 -54.571 33.096 1.00 44.80 139 ILE C O 1
ATOM 3628 N N . LYS B 1 140 ? -0.703 -56.069 33.469 1.00 47.23 140 LYS C N 1
ATOM 3629 C CA . LYS B 1 140 ? -1.339 -55.271 34.516 1.00 48.37 140 LYS C CA 1
ATOM 3630 C C . LYS B 1 140 ? -0.504 -55.185 35.793 1.00 49.06 140 LYS C C 1
ATOM 3631 O O . LYS B 1 140 ? 0.079 -56.177 36.259 1.00 49.55 140 LYS C O 1
ATOM 3637 N N . ASP B 1 141 ? -0.456 -53.973 36.332 1.00 48.91 141 ASP C N 1
ATOM 3638 C CA . ASP B 1 141 ? 0.128 -53.676 37.625 1.00 49.99 141 ASP C CA 1
ATOM 3639 C C . ASP B 1 141 ? -0.611 -52.423 38.109 1.00 49.89 141 ASP C C 1
ATOM 3640 O O . ASP B 1 141 ? -0.536 -51.386 37.472 1.00 48.37 141 ASP C O 1
ATOM 3645 N N . PRO B 1 142 ? -1.360 -52.519 39.222 1.00 51.68 142 PRO C N 1
ATOM 3646 C CA . PRO B 1 142 ? -2.065 -51.305 39.671 1.00 52.14 142 PRO C CA 1
ATOM 3647 C C . PRO B 1 142 ? -1.135 -50.149 40.055 1.00 51.98 142 PRO C C 1
ATOM 3648 O O . PRO B 1 142 ? -1.538 -48.990 39.997 1.00 51.39 142 PRO C O 1
ATOM 3652 N N . LYS B 1 143 ? 0.097 -50.465 40.438 1.00 53.06 143 LYS C N 1
ATOM 3653 C CA . LYS B 1 143 ? 1.062 -49.434 40.833 1.00 53.32 143 LYS C CA 1
ATOM 3654 C C . LYS B 1 143 ? 1.949 -48.970 39.668 1.00 52.57 143 LYS C C 1
ATOM 3655 O O . LYS B 1 143 ? 2.849 -48.139 39.853 1.00 52.66 143 LYS C O 1
ATOM 3661 N N . GLY B 1 144 ? 1.678 -49.489 38.467 1.00 51.97 144 GLY C N 1
ATOM 3662 C CA . GLY B 1 144 ? 2.384 -49.059 37.257 1.00 51.15 144 GLY C CA 1
ATOM 3663 C C . GLY B 1 144 ? 1.735 -47.839 36.629 1.00 50.29 144 GLY C C 1
ATOM 3664 O O . GLY B 1 144 ? 0.779 -47.276 37.178 1.00 51.34 144 GLY C O 1
ATOM 3665 N N . ILE B 1 145 ? 2.251 -47.429 35.478 1.00 48.80 145 ILE C N 1
ATOM 3666 C CA . ILE B 1 145 ? 1.741 -46.254 34.791 1.00 47.55 145 ILE C CA 1
ATOM 3667 C C . ILE B 1 145 ? 0.472 -46.650 34.062 1.00 47.09 145 ILE C C 1
ATOM 3668 O O . ILE B 1 145 ? 0.490 -47.538 33.205 1.00 46.41 145 ILE C O 1
ATOM 3673 N N . SER B 1 146 ? -0.628 -45.993 34.418 1.00 46.97 146 SER C N 1
ATOM 3674 C CA . SER B 1 146 ? -1.950 -46.275 33.839 1.00 46.79 146 SER C CA 1
ATOM 3675 C C . SER B 1 146 ? -2.347 -47.759 33.986 1.00 46.86 146 SER C C 1
ATOM 3676 O O . SER B 1 146 ? -2.975 -48.349 33.096 1.00 46.60 146 SER C O 1
ATOM 3679 N N . GLY B 1 147 ? -1.973 -48.347 35.122 1.00 46.35 147 GLY C N 1
ATOM 3680 C CA . GLY B 1 147 ? -2.322 -49.727 35.431 1.00 46.62 147 GLY C CA 1
ATOM 3681 C C . GLY B 1 147 ? -1.493 -50.787 34.723 1.00 45.70 147 GLY C C 1
ATOM 3682 O O . GLY B 1 147 ? -1.862 -51.957 34.713 1.00 46.25 147 GLY C O 1
ATOM 3683 N N . LEU B 1 148 ? -0.365 -50.386 34.144 1.00 44.33 148 LEU C N 1
ATOM 3684 C CA . LEU B 1 148 ? 0.443 -51.292 33.326 1.00 43.43 148 LEU C CA 1
ATOM 3685 C C . LEU B 1 148 ? 1.904 -51.311 33.760 1.00 43.00 148 LEU C C 1
ATOM 3686 O O . LEU B 1 148 ? 2.414 -50.332 34.290 1.00 42.60 148 LEU C O 1
ATOM 3691 N N . VAL B 1 149 ? 2.562 -52.444 33.556 1.00 42.87 149 VAL C N 1
ATOM 3692 C CA . VAL B 1 149 ? 4.005 -52.546 33.744 1.00 42.96 149 VAL C CA 1
ATOM 3693 C C . VAL B 1 149 ? 4.676 -51.741 32.625 1.00 42.13 149 VAL C C 1
ATOM 3694 O O . VAL B 1 149 ? 4.280 -51.826 31.449 1.00 40.80 149 VAL C O 1
ATOM 3698 N N . LYS B 1 150 ? 5.660 -50.931 33.004 1.00 42.89 150 LYS C N 1
ATOM 3699 C CA . LYS B 1 150 ? 6.367 -50.055 32.058 1.00 42.72 150 LYS C CA 1
ATOM 3700 C C . LYS B 1 150 ? 7.190 -50.908 31.078 1.00 42.67 150 LYS C C 1
ATOM 3701 O O . LYS B 1 150 ? 6.998 -50.849 29.859 1.00 41.25 150 LYS C O 1
ATOM 3707 N N . THR B 1 151 ? 8.076 -51.728 31.635 1.00 43.94 151 THR C N 1
ATOM 3708 C CA . THR B 1 151 ? 8.973 -52.557 30.840 1.00 44.69 151 THR C CA 1
ATOM 3709 C C . THR B 1 151 ? 8.894 -54.016 31.312 1.00 45.79 151 THR C C 1
ATOM 3710 O O . THR B 1 151 ? 9.678 -54.447 32.160 1.00 46.89 151 THR C O 1
ATOM 3714 N N . PRO B 1 152 ? 7.926 -54.773 30.767 1.00 46.07 152 PRO C N 1
ATOM 3715 C CA . PRO B 1 152 ? 7.668 -56.149 31.209 1.00 47.59 152 PRO C CA 1
ATOM 3716 C C . PRO B 1 152 ? 8.792 -57.121 30.872 1.00 48.98 152 PRO C C 1
ATOM 3717 O O . PRO B 1 152 ? 9.226 -57.195 29.720 1.00 47.84 152 PRO C O 1
ATOM 3721 N N . VAL B 1 153 ? 9.259 -57.841 31.889 1.00 51.48 153 VAL C N 1
ATOM 3722 C CA . VAL B 1 153 ? 10.225 -58.933 31.716 1.00 54.00 153 VAL C CA 1
ATOM 3723 C C . VAL B 1 153 ? 9.650 -60.224 32.285 1.00 56.34 153 VAL C C 1
ATOM 3724 O O . VAL B 1 153 ? 8.998 -60.198 33.334 1.00 57.42 153 VAL C O 1
ATOM 3728 N N . ASP B 1 154 ? 9.882 -61.349 31.611 1.00 58.20 154 ASP C N 1
ATOM 3729 C CA . ASP B 1 154 ? 9.393 -62.638 32.120 1.00 60.68 154 ASP C CA 1
ATOM 3730 C C . ASP B 1 154 ? 10.295 -63.236 33.207 1.00 62.86 154 ASP C C 1
ATOM 3731 O O . ASP B 1 154 ? 11.284 -62.621 33.614 1.00 62.76 154 ASP C O 1
ATOM 3736 N N . ASP B 1 155 ? 9.933 -64.432 33.674 1.00 65.38 155 ASP C N 1
ATOM 3737 C CA . ASP B 1 155 ? 10.665 -65.127 34.735 1.00 67.70 155 ASP C CA 1
ATOM 3738 C C . ASP B 1 155 ? 12.150 -65.359 34.410 1.00 68.24 155 ASP C C 1
ATOM 3739 O O . ASP B 1 155 ? 13.002 -65.320 35.304 1.00 69.46 155 ASP C O 1
ATOM 3744 N N . SER B 1 156 ? 12.447 -65.587 33.131 1.00 67.77 156 SER C N 1
ATOM 3745 C CA . SER B 1 156 ? 13.821 -65.735 32.653 1.00 67.86 156 SER C CA 1
ATOM 3746 C C . SER B 1 156 ? 14.573 -64.405 32.701 1.00 66.61 156 SER C C 1
ATOM 3747 O O . SER B 1 156 ? 15.808 -64.385 32.712 1.00 67.33 156 SER C O 1
ATOM 3750 N N . GLY B 1 157 ? 13.822 -63.302 32.716 1.00 64.57 157 GLY C N 1
ATOM 3751 C CA . GLY B 1 157 ? 14.398 -61.960 32.756 1.00 62.62 157 GLY C CA 1
ATOM 3752 C C . GLY B 1 157 ? 14.452 -61.319 31.382 1.00 60.49 157 GLY C C 1
ATOM 3753 O O . GLY B 1 157 ? 15.125 -60.304 31.191 1.00 59.85 157 GLY C O 1
ATOM 3754 N N . LYS B 1 158 ? 13.742 -61.919 30.428 1.00 59.25 158 LYS C N 1
ATOM 3755 C CA . LYS B 1 158 ? 13.690 -61.425 29.054 1.00 56.98 158 LYS C CA 1
ATOM 3756 C C . LYS B 1 158 ? 12.503 -60.491 28.849 1.00 54.77 158 LYS C C 1
ATOM 3757 O O . LYS B 1 158 ? 11.406 -60.746 29.366 1.00 54.60 158 LYS C O 1
ATOM 3763 N N . THR B 1 159 ? 12.730 -59.428 28.073 1.00 52.15 159 THR C N 1
ATOM 3764 C CA . THR B 1 159 ? 11.702 -58.439 27.764 1.00 49.53 159 THR C CA 1
ATOM 3765 C C . THR B 1 159 ? 10.532 -59.083 27.012 1.00 49.16 159 THR C C 1
ATOM 3766 O O . THR B 1 159 ? 10.739 -59.836 26.065 1.00 48.64 159 THR C O 1
ATOM 3770 N N . MET B 1 160 ? 9.307 -58.792 27.447 1.00 48.49 160 MET C N 1
ATOM 3771 C CA . MET B 1 160 ? 8.104 -59.336 26.799 1.00 48.69 160 MET C CA 1
ATOM 3772 C C . MET B 1 160 ? 7.604 -58.443 25.663 1.00 47.64 160 MET C C 1
ATOM 3773 O O . MET B 1 160 ? 6.809 -57.521 25.886 1.00 46.99 160 MET C O 1
ATOM 3778 N N . TYR B 1 161 ? 8.085 -58.717 24.452 1.00 47.38 161 TYR C N 1
ATOM 3779 C CA . TYR B 1 161 ? 7.644 -58.003 23.257 1.00 46.72 161 TYR C CA 1
ATOM 3780 C C . TYR B 1 161 ? 6.312 -58.551 22.787 1.00 47.64 161 TYR C C 1
ATOM 3781 O O . TYR B 1 161 ? 6.019 -59.734 22.971 1.00 48.54 161 TYR C O 1
ATOM 3790 N N . ALA B 1 162 ? 5.492 -57.694 22.196 1.00 47.53 162 ALA C N 1
ATOM 3791 C CA . ALA B 1 162 ? 4.262 -58.160 21.585 1.00 49.52 162 ALA C CA 1
ATOM 3792 C C . ALA B 1 162 ? 4.634 -58.908 20.307 1.00 50.95 162 ALA C C 1
ATOM 3793 O O . ALA B 1 162 ? 5.105 -58.308 19.338 1.00 50.54 162 ALA C O 1
ATOM 3795 N N . ALA B 1 163 ? 4.473 -60.226 20.300 1.00 53.28 163 ALA C N 1
ATOM 3796 C CA . ALA B 1 163 ? 4.758 -60.939 19.063 1.00 54.85 163 ALA C CA 1
ATOM 3797 C C . ALA B 1 163 ? 3.634 -60.612 18.079 1.00 55.63 163 ALA C C 1
ATOM 3798 O O . ALA B 1 163 ? 2.493 -60.335 18.481 1.00 55.87 163 ALA C O 1
ATOM 3800 N N . ASP B 1 164 ? 3.976 -60.599 16.796 1.00 56.58 164 ASP C N 1
ATOM 3801 C CA . ASP B 1 164 ? 3.095 -60.050 15.751 1.00 57.33 164 ASP C CA 1
ATOM 3802 C C . ASP B 1 164 ? 2.681 -58.568 15.900 1.00 55.91 164 ASP C C 1
ATOM 3803 O O . ASP B 1 164 ? 1.702 -58.120 15.287 1.00 56.51 164 ASP C O 1
ATOM 3808 N N . GLY B 1 165 ? 3.435 -57.809 16.692 1.00 54.29 165 GLY C N 1
ATOM 3809 C CA . GLY B 1 165 ? 3.261 -56.357 16.726 1.00 51.81 165 GLY C CA 1
ATOM 3810 C C . GLY B 1 165 ? 4.244 -55.686 15.782 1.00 50.09 165 GLY C C 1
ATOM 3811 O O . GLY B 1 165 ? 5.433 -55.981 15.818 1.00 50.24 165 GLY C O 1
ATOM 3812 N N . ASP B 1 166 ? 3.756 -54.792 14.926 1.00 48.53 166 ASP C N 1
ATOM 3813 C CA . ASP B 1 166 ? 4.647 -54.042 14.038 1.00 46.71 166 ASP C CA 1
ATOM 3814 C C . ASP B 1 166 ? 4.829 -52.619 14.568 1.00 44.61 166 ASP C C 1
ATOM 3815 O O . ASP B 1 166 ? 3.859 -51.871 14.709 1.00 43.96 166 ASP C O 1
ATOM 3820 N N . TYR B 1 167 ? 6.074 -52.255 14.854 1.00 42.48 167 TYR C N 1
ATOM 3821 C CA . TYR B 1 167 ? 6.379 -50.959 15.435 1.00 40.94 167 TYR C CA 1
ATOM 3822 C C . TYR B 1 167 ? 5.855 -49.790 14.596 1.00 39.76 167 TYR C C 1
ATOM 3823 O O . TYR B 1 167 ? 5.536 -48.727 15.119 1.00 38.96 167 TYR C O 1
ATOM 3832 N N . LEU B 1 168 ? 5.745 -50.005 13.293 1.00 39.33 168 LEU C N 1
ATOM 3833 C CA . LEU B 1 168 ? 5.283 -48.967 12.391 1.00 38.53 168 LEU C CA 1
ATOM 3834 C C . LEU B 1 168 ? 3.771 -48.728 12.520 1.00 38.12 168 LEU C C 1
ATOM 3835 O O . LEU B 1 168 ? 3.256 -47.734 12.010 1.00 37.29 168 LEU C O 1
ATOM 3840 N N . GLU B 1 169 ? 3.063 -49.629 13.201 1.00 37.77 169 GLU C N 1
ATOM 3841 C CA . GLU B 1 169 ? 1.634 -49.398 13.492 1.00 37.51 169 GLU C CA 1
ATOM 3842 C C . GLU B 1 169 ? 1.472 -48.138 14.343 1.00 35.82 169 GLU C C 1
ATOM 3843 O O . GLU B 1 169 ? 0.527 -47.364 14.154 1.00 35.41 169 GLU C O 1
ATOM 3849 N N . THR B 1 170 ? 2.399 -47.958 15.278 1.00 34.60 170 THR C N 1
ATOM 3850 C CA . THR B 1 170 ? 2.430 -46.785 16.145 1.00 34.01 170 THR C CA 1
ATOM 3851 C C . THR B 1 170 ? 2.480 -45.508 15.305 1.00 33.72 170 THR C C 1
ATOM 3852 O O . THR B 1 170 ? 1.622 -44.642 15.441 1.00 32.95 170 THR C O 1
ATOM 3856 N N . TYR B 1 171 ? 3.460 -45.427 14.403 1.00 33.31 171 TYR C N 1
ATOM 3857 C CA . TYR B 1 171 ? 3.571 -44.264 13.531 1.00 33.05 171 TYR C CA 1
ATOM 3858 C C . TYR B 1 171 ? 2.336 -44.067 12.629 1.00 33.47 171 TYR C C 1
ATOM 3859 O O . TYR B 1 171 ? 1.921 -42.940 12.382 1.00 33.33 171 TYR C O 1
ATOM 3868 N N . LYS B 1 172 ? 1.729 -45.145 12.163 1.00 33.76 172 LYS C N 1
ATOM 3869 C CA . LYS B 1 172 ? 0.502 -44.998 11.371 1.00 35.21 172 LYS C CA 1
ATOM 3870 C C . LYS B 1 172 ? -0.622 -44.330 12.155 1.00 34.69 172 LYS C C 1
ATOM 3871 O O . LYS B 1 172 ? -1.398 -43.536 11.613 1.00 34.66 172 LYS C O 1
ATOM 3877 N N . GLN B 1 173 ? -0.694 -44.662 13.434 1.00 34.07 173 GLN C N 1
ATOM 3878 C CA . GLN B 1 173 ? -1.695 -44.105 14.323 1.00 34.17 173 GLN C CA 1
ATOM 3879 C C . GLN B 1 173 ? -1.394 -42.642 14.627 1.00 33.16 173 GLN C C 1
ATOM 3880 O O . GLN B 1 173 ? -2.311 -41.845 14.776 1.00 32.71 173 GLN C O 1
ATOM 3886 N N . LEU B 1 174 ? -0.105 -42.303 14.682 1.00 32.35 174 LEU C N 1
ATOM 3887 C CA . LEU B 1 174 ? 0.337 -40.910 14.783 1.00 32.49 174 LEU C CA 1
ATOM 3888 C C . LEU B 1 174 ? -0.106 -40.091 13.567 1.00 32.64 174 LEU C C 1
ATOM 3889 O O . LEU B 1 174 ? -0.602 -38.983 13.724 1.00 32.42 174 LEU C O 1
ATOM 3894 N N . GLU B 1 175 ? 0.059 -40.639 12.362 1.00 33.07 175 GLU C N 1
ATOM 3895 C CA . GLU B 1 175 ? -0.298 -39.916 11.136 1.00 33.64 175 GLU C CA 1
ATOM 3896 C C . GLU B 1 175 ? -1.797 -39.622 11.062 1.00 34.31 175 GLU C C 1
ATOM 3897 O O . GLU B 1 175 ? -2.205 -38.525 10.670 1.00 34.40 175 GLU C O 1
ATOM 3903 N N . LYS B 1 176 ? -2.607 -40.610 11.415 1.00 34.31 176 LYS C N 1
ATOM 3904 C CA . LYS B 1 176 ? -4.054 -40.444 11.391 1.00 35.58 176 LYS C CA 1
ATOM 3905 C C . LYS B 1 176 ? -4.469 -39.210 12.195 1.00 34.65 176 LYS C C 1
ATOM 3906 O O . LYS B 1 176 ? -5.191 -38.358 11.696 1.00 34.83 176 LYS C O 1
ATOM 3912 N N . ILE B 1 177 ? -3.976 -39.112 13.423 1.00 33.84 177 ILE C N 1
ATOM 3913 C CA . ILE B 1 177 ? -4.304 -38.004 14.305 1.00 33.90 177 ILE C CA 1
ATOM 3914 C C . ILE B 1 177 ? -3.745 -36.691 13.771 1.00 33.42 177 ILE C C 1
ATOM 3915 O O . ILE B 1 177 ? -4.429 -35.668 13.800 1.00 33.85 177 ILE C O 1
ATOM 3920 N N . TYR B 1 178 ? -2.507 -36.735 13.280 1.00 32.18 178 TYR C N 1
ATOM 3921 C CA . TYR B 1 178 ? -1.850 -35.562 12.734 1.00 32.18 178 TYR C CA 1
ATOM 3922 C C . TYR B 1 178 ? -2.536 -35.024 11.484 1.00 33.25 178 TYR C C 1
ATOM 3923 O O . TYR B 1 178 ? -2.580 -33.819 11.293 1.00 33.53 178 TYR C O 1
ATOM 3932 N N . LEU B 1 179 ? -3.095 -35.905 10.658 1.00 35.11 179 LEU C N 1
ATOM 3933 C CA . LEU B 1 179 ? -3.769 -35.500 9.417 1.00 37.10 179 LEU C CA 1
ATOM 3934 C C . LEU B 1 179 ? -5.282 -35.270 9.541 1.00 38.83 179 LEU C C 1
ATOM 3935 O O . LEU B 1 179 ? -5.900 -34.723 8.625 1.00 40.20 179 LEU C O 1
ATOM 3940 N N . ASP B 1 180 ? -5.885 -35.691 10.648 1.00 39.50 180 ASP C N 1
ATOM 3941 C CA . ASP B 1 180 ? -7.316 -35.447 10.874 1.00 41.26 180 ASP C CA 1
ATOM 3942 C C . ASP B 1 180 ? -7.542 -33.929 11.021 1.00 42.24 180 ASP C C 1
ATOM 3943 O O . ASP B 1 180 ? -7.044 -33.320 11.977 1.00 41.24 180 ASP C O 1
ATOM 3948 N N . PRO B 1 181 ?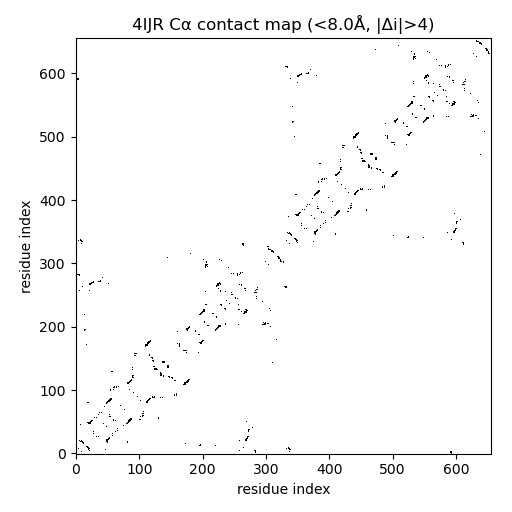 -8.280 -33.312 10.064 1.00 43.52 181 PRO C N 1
ATOM 3949 C CA . PRO B 1 181 ? -8.390 -31.853 10.058 1.00 43.70 181 PRO C CA 1
ATOM 3950 C C . PRO B 1 181 ? -9.284 -31.282 11.155 1.00 44.31 181 PRO C C 1
ATOM 3951 O O . PRO B 1 181 ? -9.253 -30.077 11.389 1.00 44.92 181 PRO C O 1
ATOM 3955 N N . ASN B 1 182 ? -10.083 -32.125 11.808 1.00 44.95 182 ASN C N 1
ATOM 3956 C CA . ASN B 1 182 ? -10.935 -31.679 12.913 1.00 44.99 182 ASN C CA 1
ATOM 3957 C C . ASN B 1 182 ? -10.342 -32.039 14.276 1.00 43.77 182 ASN C C 1
ATOM 3958 O O . ASN B 1 182 ? -11.017 -31.897 15.313 1.00 44.75 182 ASN C O 1
ATOM 3963 N N . ASP B 1 183 ? -9.078 -32.478 14.258 1.00 41.01 183 ASP C N 1
ATOM 3964 C CA . ASP B 1 183 ? -8.354 -32.939 15.436 1.00 38.67 183 ASP C CA 1
ATOM 3965 C C . ASP B 1 183 ? -7.161 -32.000 15.624 1.00 36.91 183 ASP C C 1
ATOM 3966 O O . ASP B 1 183 ? -6.294 -31.902 14.754 1.00 35.08 183 ASP C O 1
ATOM 3971 N N . HIS B 1 184 ? -7.132 -31.307 16.752 1.00 35.53 184 HIS C N 1
ATOM 3972 C CA . HIS B 1 184 ? -6.117 -30.296 16.957 1.00 34.51 184 HIS C CA 1
ATOM 3973 C C . HIS B 1 184 ? -5.168 -30.612 18.125 1.00 32.59 184 HIS C C 1
ATOM 3974 O O . HIS B 1 184 ? -4.524 -29.708 18.648 1.00 32.55 184 HIS C O 1
ATOM 3981 N N . ARG B 1 185 ? -5.059 -31.888 18.494 1.00 31.12 185 ARG C N 1
ATOM 3982 C CA . ARG B 1 185 ? -4.268 -32.316 19.661 1.00 29.97 185 ARG C CA 1
ATOM 3983 C C . ARG B 1 185 ? -2.742 -32.308 19.466 1.00 29.32 185 ARG C C 1
ATOM 3984 O O . ARG B 1 185 ? -1.978 -32.360 20.443 1.00 28.59 185 ARG C O 1
ATOM 3992 N N . VAL B 1 186 ? -2.297 -32.256 18.217 1.00 29.54 186 VAL C N 1
ATOM 3993 C CA . VAL B 1 186 ? -0.856 -32.292 17.916 1.00 28.92 186 VAL C CA 1
ATOM 3994 C C . VAL B 1 186 ? -0.544 -31.252 16.839 1.00 29.07 186 VAL C C 1
ATOM 3995 O O . VAL B 1 186 ? -1.436 -30.868 16.066 1.00 30.58 186 VAL C O 1
ATOM 3999 N N . ARG B 1 187 ? 0.701 -30.778 16.799 1.00 26.75 187 ARG C N 1
ATOM 4000 C CA . ARG B 1 187 ? 1.120 -29.822 15.786 1.00 26.58 187 ARG C CA 1
ATOM 4001 C C . ARG B 1 187 ? 2.211 -30.428 14.906 1.00 25.76 187 ARG C C 1
ATOM 4002 O O . ARG B 1 187 ? 2.537 -29.879 13.864 1.00 25.81 187 ARG C O 1
ATOM 4010 N N . ALA B 1 188 ? 2.760 -31.558 15.346 1.00 25.47 188 ALA C N 1
ATOM 4011 C CA . ALA B 1 188 ? 3.854 -32.243 14.643 1.00 25.53 188 ALA C CA 1
ATOM 4012 C C . ALA B 1 188 ? 3.990 -33.660 15.201 1.00 25.48 188 ALA C C 1
ATOM 4013 O O . ALA B 1 188 ? 3.683 -33.897 16.375 1.00 25.17 188 ALA C O 1
ATOM 4015 N N . ILE B 1 189 ? 4.453 -34.594 14.367 1.00 25.05 189 ILE C N 1
ATOM 4016 C CA . ILE B 1 189 ? 4.785 -35.944 14.837 1.00 25.36 189 ILE C CA 1
ATOM 4017 C C . ILE B 1 189 ? 6.247 -36.266 14.501 1.00 25.45 189 ILE C C 1
ATOM 4018 O O . ILE B 1 189 ? 6.837 -35.658 13.604 1.00 25.22 189 ILE C O 1
ATOM 4023 N N . GLY B 1 190 ? 6.825 -37.186 15.253 1.00 25.63 190 GLY C N 1
ATOM 4024 C CA . GLY B 1 190 ? 8.186 -37.655 15.008 1.00 25.72 190 GLY C CA 1
ATOM 4025 C C . GLY B 1 190 ? 8.412 -39.031 15.611 1.00 25.90 190 GLY C C 1
ATOM 4026 O O . GLY B 1 190 ? 7.464 -39.740 16.002 1.00 25.65 190 GLY C O 1
ATOM 4027 N N . VAL B 1 191 ? 9.679 -39.409 15.681 1.00 25.85 191 VAL C N 1
ATOM 4028 C CA . VAL B 1 191 ? 10.067 -40.711 16.195 1.00 26.73 191 VAL C CA 1
ATOM 4029 C C . VAL B 1 191 ? 11.271 -40.522 17.078 1.00 27.09 191 VAL C C 1
ATOM 4030 O O . VAL B 1 191 ? 11.841 -39.431 17.133 1.00 27.28 191 VAL C O 1
ATOM 4034 N N . SER B 1 192 ? 11.646 -41.588 17.776 1.00 27.49 192 SER C N 1
ATOM 4035 C CA . SER B 1 192 ? 12.815 -41.560 18.620 1.00 28.11 192 SER C CA 1
ATOM 4036 C C . SER B 1 192 ? 13.465 -42.942 18.545 1.00 28.96 192 SER C C 1
ATOM 4037 O O . SER B 1 192 ? 12.765 -43.950 18.427 1.00 27.73 192 SER C O 1
ATOM 4040 N N . ASN B 1 193 ? 14.796 -42.968 18.612 1.00 29.48 193 ASN C N 1
ATOM 4041 C CA . ASN B 1 193 ? 15.570 -44.208 18.581 1.00 30.39 193 ASN C CA 1
ATOM 4042 C C . ASN B 1 193 ? 15.389 -45.029 17.298 1.00 30.37 193 ASN C C 1
ATOM 4043 O O . ASN B 1 193 ? 15.476 -46.253 17.320 1.00 30.57 193 ASN C O 1
ATOM 4048 N N . PHE B 1 194 ? 15.154 -44.351 16.177 1.00 29.71 194 PHE C N 1
ATOM 4049 C CA . PHE B 1 194 ? 15.143 -45.021 14.894 1.00 30.55 194 PHE C CA 1
ATOM 4050 C C . PHE B 1 194 ? 16.525 -45.014 14.240 1.00 31.25 194 PHE C C 1
ATOM 4051 O O . PHE B 1 194 ? 17.198 -43.996 14.209 1.00 30.90 194 PHE C O 1
ATOM 4059 N N . SER B 1 195 ? 16.909 -46.159 13.698 1.00 33.11 195 SER C N 1
ATOM 4060 C CA . SER B 1 195 ? 18.116 -46.287 12.871 1.00 35.12 195 SER C CA 1
ATOM 4061 C C . SER B 1 195 ? 17.830 -45.793 11.460 1.00 35.50 195 SER C C 1
ATOM 4062 O O . SER B 1 195 ? 16.683 -45.528 11.099 1.00 34.67 195 SER C O 1
ATOM 4065 N N . ILE B 1 196 ? 18.869 -45.690 10.640 1.00 36.89 196 ILE C N 1
ATOM 4066 C CA . ILE B 1 196 ? 18.663 -45.392 9.222 1.00 37.53 196 ILE C CA 1
ATOM 4067 C C . ILE B 1 196 ? 17.722 -46.409 8.546 1.00 38.36 196 ILE C C 1
ATOM 4068 O O . ILE B 1 196 ? 16.829 -46.026 7.778 1.00 37.47 196 ILE C O 1
ATOM 4073 N N . GLU B 1 197 ? 17.935 -47.699 8.823 1.00 39.86 197 GLU C N 1
ATOM 4074 C CA . GLU B 1 197 ? 17.124 -48.758 8.228 1.00 41.42 197 GLU C CA 1
ATOM 4075 C C . GLU B 1 197 ? 15.645 -48.615 8.581 1.00 40.55 197 GLU C C 1
ATOM 4076 O O . GLU B 1 197 ? 14.771 -48.751 7.717 1.00 40.70 197 GLU C O 1
ATOM 4082 N N . TYR B 1 198 ? 15.374 -48.323 9.848 1.00 39.58 198 TYR C N 1
ATOM 4083 C CA . TYR B 1 198 ? 14.015 -48.120 10.298 1.00 38.99 198 TYR C CA 1
ATOM 4084 C C . TYR B 1 198 ? 13.384 -46.872 9.677 1.00 38.04 198 TYR C C 1
ATOM 4085 O O . TYR B 1 198 ? 12.229 -46.907 9.276 1.00 37.73 198 TYR C O 1
ATOM 4094 N N . LEU B 1 199 ? 14.143 -45.784 9.573 1.00 37.64 199 LEU C N 1
ATOM 4095 C CA . LEU B 1 199 ? 13.637 -44.573 8.908 1.00 36.99 199 LEU C CA 1
ATOM 4096 C C . LEU B 1 199 ? 13.313 -44.822 7.432 1.00 37.84 199 LEU C C 1
ATOM 4097 O O . LEU B 1 199 ? 12.292 -44.349 6.908 1.00 36.81 199 LEU C O 1
ATOM 4102 N N . GLU B 1 200 ? 14.172 -45.599 6.781 1.00 38.48 200 GLU C N 1
ATOM 4103 C CA . GLU B 1 200 ? 13.968 -45.941 5.389 1.00 39.48 200 GLU C CA 1
ATOM 4104 C C . GLU B 1 200 ? 12.672 -46.714 5.190 1.00 39.44 200 GLU C C 1
ATOM 4105 O O . GLU B 1 200 ? 11.904 -46.411 4.274 1.00 40.23 200 GLU C O 1
ATOM 4111 N N . ARG B 1 201 ? 12.433 -47.707 6.042 1.00 38.94 201 ARG C N 1
ATOM 4112 C CA . ARG B 1 201 ? 11.196 -48.473 5.961 1.00 39.41 201 ARG C CA 1
ATOM 4113 C C . ARG B 1 201 ? 9.997 -47.560 6.184 1.00 38.44 201 ARG C C 1
ATOM 4114 O O . ARG B 1 201 ? 8.989 -47.650 5.469 1.00 38.91 201 ARG C O 1
ATOM 4122 N N . LEU B 1 202 ? 10.109 -46.674 7.173 1.00 37.56 202 LEU C N 1
ATOM 4123 C CA . LEU B 1 202 ? 9.038 -45.704 7.451 1.00 36.58 202 LEU C CA 1
ATOM 4124 C C . LEU B 1 202 ? 8.715 -44.819 6.235 1.00 36.87 202 LEU C C 1
ATOM 4125 O O . LEU B 1 202 ? 7.543 -44.607 5.880 1.00 36.91 202 LEU C O 1
ATOM 4130 N N . ILE B 1 203 ? 9.762 -44.283 5.626 1.00 37.28 203 ILE C N 1
ATOM 4131 C CA . ILE B 1 203 ? 9.625 -43.412 4.466 1.00 38.75 203 ILE C CA 1
ATOM 4132 C C . ILE B 1 203 ? 9.002 -44.143 3.261 1.00 40.08 203 ILE C C 1
ATOM 4133 O O . ILE B 1 203 ? 8.211 -43.553 2.521 1.00 39.95 203 ILE C O 1
ATOM 4138 N N . LYS B 1 204 ? 9.354 -45.419 3.082 1.00 41.48 204 LYS C N 1
ATOM 4139 C CA . LYS B 1 204 ? 8.783 -46.234 2.003 1.00 43.34 204 LYS C CA 1
ATOM 4140 C C . LYS B 1 204 ? 7.302 -46.536 2.208 1.00 43.14 204 LYS C C 1
ATOM 4141 O O . LYS B 1 204 ? 6.528 -46.524 1.251 1.00 43.03 204 LYS C O 1
ATOM 4147 N N . GLU B 1 205 ? 6.923 -46.808 3.458 1.00 42.35 205 GLU C N 1
ATOM 4148 C CA . GLU B 1 205 ? 5.607 -47.366 3.770 1.00 42.87 205 GLU C CA 1
ATOM 4149 C C . GLU B 1 205 ? 4.615 -46.352 4.325 1.00 42.20 205 GLU C C 1
ATOM 4150 O O . GLU B 1 205 ? 3.407 -46.589 4.332 1.00 42.01 205 GLU C O 1
ATOM 4156 N N . CYS B 1 206 ? 5.122 -45.226 4.803 1.00 41.52 206 CYS C N 1
ATOM 4157 C CA . CYS B 1 206 ? 4.240 -44.243 5.415 1.00 40.87 206 CYS C CA 1
ATOM 4158 C C . CYS B 1 206 ? 4.067 -43.026 4.534 1.00 40.96 206 CYS C C 1
ATOM 4159 O O . CYS B 1 206 ? 4.405 -43.053 3.347 1.00 41.79 206 CYS C O 1
ATOM 4162 N N . ARG B 1 207 ? 3.503 -41.972 5.103 1.00 40.09 207 ARG C N 1
ATOM 4163 C CA . ARG B 1 207 ? 3.129 -40.820 4.314 1.00 39.92 207 ARG C CA 1
ATOM 4164 C C . ARG B 1 207 ? 3.742 -39.541 4.854 1.00 37.99 207 ARG C C 1
ATOM 4165 O O . ARG B 1 207 ? 4.273 -38.731 4.093 1.00 38.20 207 ARG C O 1
ATOM 4173 N N . VAL B 1 208 ? 3.651 -39.359 6.169 1.00 36.18 208 VAL C N 1
ATOM 4174 C CA . VAL B 1 208 ? 4.143 -38.154 6.821 1.00 34.31 208 VAL C CA 1
ATOM 4175 C C . VAL B 1 208 ? 5.609 -38.356 7.159 1.00 33.39 208 VAL C C 1
ATOM 4176 O O . VAL B 1 208 ? 5.960 -39.292 7.865 1.00 32.67 208 VAL C O 1
ATOM 4180 N N . LYS B 1 209 ? 6.470 -37.485 6.652 1.00 32.63 209 LYS C N 1
ATOM 4181 C CA . LYS B 1 209 ? 7.872 -37.504 7.055 1.00 32.22 209 LYS C CA 1
ATOM 4182 C C . LYS B 1 209 ? 8.018 -37.039 8.511 1.00 31.13 209 LYS C C 1
ATOM 4183 O O . LYS B 1 209 ? 7.520 -35.976 8.882 1.00 30.71 209 LYS C O 1
ATOM 4189 N N . PRO B 1 210 ? 8.684 -37.847 9.347 1.00 30.89 210 PRO C N 1
ATOM 4190 C CA . PRO B 1 210 ? 8.871 -37.444 10.742 1.00 29.78 210 PRO C CA 1
ATOM 4191 C C . PRO B 1 210 ? 9.616 -36.116 10.820 1.00 28.88 210 PRO C C 1
ATOM 4192 O O . PRO B 1 210 ? 10.607 -35.934 10.107 1.00 28.34 210 PRO C O 1
ATOM 4196 N N . THR B 1 211 ? 9.161 -35.210 11.690 1.00 27.39 211 THR C N 1
ATOM 4197 C CA . THR B 1 211 ? 9.813 -33.903 11.825 1.00 27.08 211 THR C CA 1
ATOM 4198 C C . THR B 1 211 ? 11.147 -34.055 12.563 1.00 26.76 211 THR C C 1
ATOM 4199 O O . THR B 1 211 ? 12.100 -33.307 12.310 1.00 26.17 211 THR C O 1
ATOM 4203 N N . VAL B 1 212 ? 11.215 -35.025 13.474 1.00 26.31 212 VAL C N 1
ATOM 4204 C CA . VAL B 1 212 ? 12.435 -35.259 14.246 1.00 26.24 212 VAL C CA 1
ATOM 4205 C C . VAL B 1 212 ? 12.673 -36.755 14.431 1.00 26.72 212 VAL C C 1
ATOM 4206 O O . VAL B 1 212 ? 11.752 -37.562 14.333 1.00 26.22 212 VAL C O 1
ATOM 4210 N N . ASN B 1 213 ? 13.934 -37.107 14.638 1.00 25.65 213 ASN C N 1
ATOM 4211 C CA . ASN B 1 213 ? 14.288 -38.409 15.170 1.00 27.14 213 ASN C CA 1
ATOM 4212 C C . ASN B 1 213 ? 15.103 -38.110 16.398 1.00 27.09 213 ASN C C 1
ATOM 4213 O O . ASN B 1 213 ? 16.215 -37.606 16.285 1.00 27.68 213 ASN C O 1
ATOM 4218 N N . GLN B 1 214 ? 14.552 -38.400 17.576 1.00 27.21 214 GLN C N 1
ATOM 4219 C CA . GLN B 1 214 ? 15.260 -38.102 18.829 1.00 27.85 214 GLN C CA 1
ATOM 4220 C C . GLN B 1 214 ? 16.160 -39.283 19.258 1.00 28.95 214 GLN C C 1
ATOM 4221 O O . GLN B 1 214 ? 15.676 -40.388 19.462 1.00 29.73 214 GLN C O 1
ATOM 4227 N N . VAL B 1 215 ? 17.468 -39.044 19.371 1.00 29.80 215 VAL C N 1
ATOM 4228 C CA . VAL B 1 215 ? 18.445 -40.114 19.640 1.00 30.82 215 VAL C CA 1
ATOM 4229 C C . VAL B 1 215 ? 19.523 -39.631 20.586 1.00 31.06 215 VAL C C 1
ATOM 4230 O O . VAL B 1 215 ? 19.741 -38.425 20.733 1.00 30.77 215 VAL C O 1
ATOM 4234 N N . GLU B 1 216 ? 20.200 -40.575 21.234 1.00 32.15 216 GLU C N 1
ATOM 4235 C CA . GLU B 1 216 ? 21.365 -40.236 22.034 1.00 33.12 216 GLU C CA 1
ATOM 4236 C C . GLU B 1 216 ? 22.486 -39.773 21.121 1.00 33.55 216 GLU C C 1
ATOM 4237 O O . GLU B 1 216 ? 22.848 -40.474 20.176 1.00 34.39 216 GLU C O 1
ATOM 4243 N N . THR B 1 217 ? 23.041 -38.602 21.412 1.00 33.39 217 THR C N 1
ATOM 4244 C CA . THR B 1 217 ? 24.214 -38.122 20.685 1.00 33.72 217 THR C CA 1
ATOM 4245 C C . THR B 1 217 ? 24.891 -37.005 21.441 1.00 33.95 217 THR C C 1
ATOM 4246 O O . THR B 1 217 ? 24.259 -36.295 22.226 1.00 32.95 217 THR C O 1
ATOM 4250 N N . HIS B 1 218 ? 26.200 -36.881 21.212 1.00 34.13 218 HIS C N 1
ATOM 4251 C CA . HIS B 1 218 ? 27.072 -36.010 21.966 1.00 34.57 218 HIS C CA 1
ATOM 4252 C C . HIS B 1 218 ? 28.498 -36.381 21.503 1.00 36.35 218 HIS C C 1
ATOM 4253 O O . HIS B 1 218 ? 28.662 -37.260 20.653 1.00 36.59 218 HIS C O 1
ATOM 4260 N N . PRO B 1 219 ? 29.530 -35.725 22.050 1.00 37.99 219 PRO C N 1
ATOM 4261 C CA . PRO B 1 219 ? 30.899 -36.067 21.604 1.00 39.81 219 PRO C CA 1
ATOM 4262 C C . PRO B 1 219 ? 31.348 -37.531 21.792 1.00 41.60 219 PRO C C 1
ATOM 4263 O O . PRO B 1 219 ? 32.286 -37.976 21.121 1.00 43.21 219 PRO C O 1
ATOM 4267 N N . HIS B 1 220 ? 30.719 -38.271 22.695 1.00 41.59 220 HIS C N 1
ATOM 4268 C CA . HIS B 1 220 ? 31.053 -39.689 22.849 1.00 42.72 220 HIS C CA 1
ATOM 4269 C C . HIS B 1 220 ? 30.247 -40.568 21.899 1.00 42.46 220 HIS C C 1
ATOM 4270 O O . HIS B 1 220 ? 30.475 -41.767 21.831 1.00 43.13 220 HIS C O 1
ATOM 4277 N N . LEU B 1 221 ? 29.291 -39.968 21.186 1.00 41.44 221 LEU C N 1
ATOM 4278 C CA . LEU B 1 221 ? 28.474 -40.686 20.207 1.00 41.07 221 LEU C CA 1
ATOM 4279 C C . LEU B 1 221 ? 27.966 -39.700 19.150 1.00 40.31 221 LEU C C 1
ATOM 4280 O O . LEU B 1 221 ? 26.807 -39.285 19.177 1.00 39.25 221 LEU C O 1
ATOM 4285 N N . PRO B 1 222 ? 28.855 -39.296 18.234 1.00 40.97 222 PRO C N 1
ATOM 4286 C CA . PRO B 1 222 ? 28.605 -38.241 17.257 1.00 40.52 222 PRO C CA 1
ATOM 4287 C C . PRO B 1 222 ? 27.499 -38.573 16.261 1.00 40.21 222 PRO C C 1
ATOM 4288 O O . PRO B 1 222 ? 26.851 -37.663 15.747 1.00 39.37 222 PRO C O 1
ATOM 4292 N N . GLN B 1 223 ? 27.303 -39.861 15.988 1.00 40.40 223 GLN C N 1
ATOM 4293 C CA . GLN B 1 223 ? 26.227 -40.321 15.109 1.00 40.27 223 GLN C CA 1
ATOM 4294 C C . GLN B 1 223 ? 26.185 -39.588 13.764 1.00 40.21 223 GLN C C 1
ATOM 4295 O O . GLN B 1 223 ? 25.125 -39.117 13.309 1.00 37.28 223 GLN C O 1
ATOM 4301 N N . MET B 1 224 ? 27.355 -39.531 13.138 1.00 41.04 224 MET C N 1
ATOM 4302 C CA . MET B 1 224 ? 27.575 -38.846 11.869 1.00 42.38 224 MET C CA 1
ATOM 4303 C C . MET B 1 224 ? 26.699 -39.355 10.745 1.00 41.72 224 MET C C 1
ATOM 4304 O O . MET B 1 224 ? 26.216 -38.565 9.940 1.00 41.38 224 MET C O 1
ATOM 4309 N N . GLU B 1 225 ? 26.524 -40.671 10.670 1.00 41.77 225 GLU C N 1
ATOM 4310 C CA . GLU B 1 225 ? 25.776 -41.270 9.571 1.00 42.59 225 GLU C CA 1
ATOM 4311 C C . GLU B 1 225 ? 24.284 -40.924 9.632 1.00 40.74 225 GLU C C 1
ATOM 4312 O O . GLU B 1 225 ? 23.699 -40.510 8.630 1.00 39.66 225 GLU C O 1
ATOM 4318 N N . LEU B 1 226 ? 23.703 -41.067 10.819 1.00 39.95 226 LEU C N 1
ATOM 4319 C CA . LEU B 1 226 ? 22.300 -40.718 11.052 1.00 39.12 226 LEU C CA 1
ATOM 4320 C C . LEU B 1 226 ? 22.029 -39.234 10.779 1.00 38.52 226 LEU C C 1
ATOM 4321 O O . LEU B 1 226 ? 21.079 -38.906 10.079 1.00 39.31 226 LEU C O 1
ATOM 4326 N N . ARG B 1 227 ? 22.861 -38.352 11.333 1.00 39.15 227 ARG C N 1
ATOM 4327 C CA . ARG B 1 227 ? 22.813 -36.905 11.076 1.00 38.80 227 ARG C CA 1
ATOM 4328 C C . ARG B 1 227 ? 22.734 -36.619 9.571 1.00 38.90 227 ARG C C 1
ATOM 4329 O O . ARG B 1 227 ? 21.844 -35.908 9.100 1.00 38.27 227 ARG C O 1
ATOM 4337 N N . LYS B 1 228 ? 23.685 -37.175 8.826 1.00 39.33 228 LYS C N 1
ATOM 4338 C CA . LYS B 1 228 ? 23.711 -37.056 7.364 1.00 39.93 228 LYS C CA 1
ATOM 4339 C C . LYS B 1 228 ? 22.406 -37.539 6.709 1.00 38.30 228 LYS C C 1
ATOM 4340 O O . LYS B 1 228 ? 21.832 -36.846 5.864 1.00 37.59 228 LYS C O 1
ATOM 4346 N N . PHE B 1 229 ? 21.949 -38.726 7.101 1.00 37.14 229 PHE C N 1
ATOM 4347 C CA . PHE B 1 229 ? 20.712 -39.272 6.571 1.00 36.68 229 PHE C CA 1
ATOM 4348 C C . PHE B 1 229 ? 19.503 -38.362 6.842 1.00 35.73 229 PHE C C 1
ATOM 4349 O O . PHE B 1 229 ? 18.735 -38.066 5.927 1.00 35.68 229 PHE C O 1
ATOM 4357 N N . CYS B 1 230 ? 19.337 -37.925 8.087 1.00 34.71 230 CYS C N 1
ATOM 4358 C CA . CYS B 1 230 ? 18.159 -37.123 8.418 1.00 35.07 230 CYS C CA 1
ATOM 4359 C C . CYS B 1 230 ? 18.183 -35.779 7.662 1.00 35.41 230 CYS C C 1
ATOM 4360 O O . CYS B 1 230 ? 17.152 -35.326 7.140 1.00 34.85 230 CYS C O 1
ATOM 4363 N N . PHE B 1 231 ? 19.367 -35.174 7.564 1.00 36.01 231 PHE C N 1
ATOM 4364 C CA . PHE B 1 231 ? 19.517 -33.946 6.793 1.00 37.11 231 PHE C CA 1
ATOM 4365 C C . PHE B 1 231 ? 19.128 -34.159 5.336 1.00 37.31 231 PHE C C 1
ATOM 4366 O O . PHE B 1 231 ? 18.491 -33.298 4.751 1.00 37.32 231 PHE C O 1
ATOM 4374 N N . MET B 1 232 ? 19.526 -35.289 4.758 1.00 37.65 232 MET C N 1
ATOM 4375 C CA . MET B 1 232 ? 19.202 -35.584 3.362 1.00 38.82 232 MET C CA 1
ATOM 4376 C C . MET B 1 232 ? 17.701 -35.813 3.191 1.00 38.22 232 MET C C 1
ATOM 4377 O O . MET B 1 232 ? 17.164 -35.658 2.094 1.00 39.34 232 MET C O 1
ATOM 4382 N N . HIS B 1 233 ? 17.029 -36.187 4.271 1.00 37.11 233 HIS C N 1
ATOM 4383 C CA . HIS B 1 233 ? 15.634 -36.586 4.176 1.00 37.18 233 HIS C CA 1
ATOM 4384 C C . HIS B 1 233 ? 14.664 -35.655 4.901 1.00 36.84 233 HIS C C 1
ATOM 4385 O O . HIS B 1 233 ? 13.496 -35.995 5.067 1.00 36.85 233 HIS C O 1
ATOM 4392 N N . ASP B 1 234 ? 15.146 -34.485 5.317 1.00 36.75 234 ASP C N 1
ATOM 4393 C CA . ASP B 1 234 ? 14.283 -33.443 5.861 1.00 36.46 234 ASP C CA 1
ATOM 4394 C C . ASP B 1 234 ? 13.776 -33.769 7.278 1.00 35.00 234 ASP C C 1
ATOM 4395 O O . ASP B 1 234 ? 12.618 -33.492 7.617 1.00 35.50 234 ASP C O 1
ATOM 4400 N N . ILE B 1 235 ? 14.633 -34.377 8.093 1.00 33.62 235 ILE C N 1
ATOM 4401 C CA . ILE B 1 235 ? 14.300 -34.758 9.468 1.00 32.00 235 ILE C CA 1
ATOM 4402 C C . ILE B 1 235 ? 15.343 -34.087 10.346 1.00 31.80 235 ILE C C 1
ATOM 4403 O O . ILE B 1 235 ? 16.546 -34.198 10.069 1.00 31.62 235 ILE C O 1
ATOM 4408 N N . LEU B 1 236 ? 14.916 -33.391 11.393 1.00 30.32 236 LEU C N 1
ATOM 4409 C CA . LEU B 1 236 ? 15.889 -32.871 12.341 1.00 30.46 236 LEU C CA 1
ATOM 4410 C C . LEU B 1 236 ? 16.218 -33.924 13.389 1.00 30.37 236 LEU C C 1
ATOM 4411 O O . LEU B 1 236 ? 15.352 -34.703 13.778 1.00 29.81 236 LEU C O 1
ATOM 4416 N N . LEU B 1 237 ? 17.470 -33.949 13.828 1.00 29.74 237 LEU C N 1
ATOM 4417 C CA . LEU B 1 237 ? 17.831 -34.675 15.030 1.00 30.13 237 LEU C CA 1
ATOM 4418 C C . LEU B 1 237 ? 17.552 -33.846 16.270 1.00 28.81 237 LEU C C 1
ATOM 4419 O O . LEU B 1 237 ? 17.775 -32.614 16.303 1.00 27.53 237 LEU C O 1
ATOM 4424 N N . THR B 1 238 ? 17.054 -34.543 17.286 1.00 28.40 238 THR C N 1
ATOM 4425 C CA . THR B 1 238 ? 17.028 -34.042 18.653 1.00 27.29 238 THR C CA 1
ATOM 4426 C C . THR B 1 238 ? 17.977 -34.950 19.418 1.00 28.29 238 THR C C 1
ATOM 4427 O O . THR B 1 238 ? 17.853 -36.187 19.370 1.00 28.12 238 THR C O 1
ATOM 4431 N N . ALA B 1 239 ? 18.935 -34.332 20.106 1.00 28.75 239 ALA C N 1
ATOM 4432 C CA . ALA B 1 239 ? 19.914 -35.053 20.890 1.00 29.62 239 ALA C CA 1
ATOM 4433 C C . ALA B 1 239 ? 19.449 -35.230 22.327 1.00 30.40 239 ALA C C 1
ATOM 4434 O O . ALA B 1 239 ? 19.274 -34.245 23.059 1.00 30.44 239 ALA C O 1
ATOM 4436 N N . TYR B 1 240 ? 19.256 -36.483 22.736 1.00 31.33 240 TYR C N 1
ATOM 4437 C CA . TYR B 1 240 ? 19.006 -36.773 24.135 1.00 32.52 240 TYR C CA 1
ATOM 4438 C C . TYR B 1 240 ? 20.250 -37.249 24.873 1.00 34.34 240 TYR C C 1
ATOM 4439 O O . TYR B 1 240 ? 21.270 -37.565 24.254 1.00 34.95 240 TYR C O 1
ATOM 4448 N N . SER B 1 241 ? 20.168 -37.239 26.199 1.00 35.27 241 SER C N 1
ATOM 4449 C CA . SER B 1 241 ? 21.315 -37.506 27.071 1.00 36.95 241 SER C CA 1
ATOM 4450 C C . SER B 1 241 ? 22.608 -36.788 26.642 1.00 37.74 241 SER C C 1
ATOM 4451 O O . SER B 1 241 ? 23.677 -37.404 26.649 1.00 39.46 241 SER C O 1
ATOM 4454 N N . PRO B 1 242 ? 22.538 -35.478 26.316 1.00 37.71 242 PRO C N 1
ATOM 4455 C CA . PRO B 1 242 ? 23.730 -34.835 25.730 1.00 38.33 242 PRO C CA 1
ATOM 4456 C C . PRO B 1 242 ? 24.924 -34.688 26.675 1.00 40.26 242 PRO C C 1
ATOM 4457 O O . PRO B 1 242 ? 26.058 -34.466 26.214 1.00 40.82 242 PRO C O 1
ATOM 4461 N N . LEU B 1 243 ? 24.680 -34.810 27.980 1.00 41.22 243 LEU C N 1
ATOM 4462 C CA . LEU B 1 243 ? 25.759 -34.778 28.976 1.00 43.29 243 LEU C CA 1
ATOM 4463 C C . LEU B 1 243 ? 26.201 -36.192 29.381 1.00 44.63 243 LEU C C 1
ATOM 4464 O O . LEU B 1 243 ? 27.071 -36.361 30.230 1.00 45.44 243 LEU C O 1
ATOM 4469 N N . GLY B 1 244 ? 25.601 -37.206 28.763 1.00 44.70 244 GLY C N 1
ATOM 4470 C CA . GLY B 1 244 ? 25.956 -38.596 29.039 1.00 46.27 244 GLY C CA 1
ATOM 4471 C C . GLY B 1 244 ? 25.151 -39.206 30.165 1.00 47.11 244 GLY C C 1
ATOM 4472 O O . GLY B 1 244 ? 25.540 -40.228 30.729 1.00 47.71 244 GLY C O 1
ATOM 4473 N N . SER B 1 245 ? 24.024 -38.569 30.489 1.00 47.03 245 SER C N 1
ATOM 4474 C CA . SER B 1 245 ? 23.066 -39.097 31.455 1.00 48.01 245 SER C CA 1
ATOM 4475 C C . SER B 1 245 ? 23.644 -39.075 32.879 1.00 49.49 245 SER C C 1
ATOM 4476 O O . SER B 1 245 ? 24.438 -38.196 33.199 1.00 50.13 245 SER C O 1
ATOM 4479 N N . HIS B 1 246 ? 23.243 -40.034 33.714 1.00 50.86 246 HIS C N 1
ATOM 4480 C CA . HIS B 1 246 ? 23.564 -40.046 35.155 1.00 52.57 246 HIS C CA 1
ATOM 4481 C C . HIS B 1 246 ? 24.997 -39.628 35.489 1.00 53.02 246 HIS C C 1
ATOM 4482 O O . HIS B 1 246 ? 25.958 -40.303 35.119 1.00 53.44 246 HIS C O 1
ATOM 4489 N N . GLY B 1 247 ? 25.122 -38.499 36.184 1.00 52.74 247 GLY C N 1
ATOM 4490 C CA . GLY B 1 247 ? 26.422 -38.008 36.644 1.00 52.59 247 GLY C CA 1
ATOM 4491 C C . GLY B 1 247 ? 27.144 -37.136 35.636 1.00 51.32 247 GLY C C 1
ATOM 4492 O O . GLY B 1 247 ? 28.257 -36.689 35.899 1.00 52.15 247 GLY C O 1
ATOM 4493 N N . ALA B 1 248 ? 26.505 -36.902 34.483 1.00 49.10 248 ALA C N 1
ATOM 4494 C CA . ALA B 1 248 ? 27.030 -36.040 33.414 1.00 47.49 248 ALA C CA 1
ATOM 4495 C C . ALA B 1 248 ? 28.519 -36.269 33.112 1.00 48.13 248 ALA C C 1
ATOM 4496 O O . ALA B 1 248 ? 29.332 -35.342 33.222 1.00 48.43 248 ALA C O 1
ATOM 4498 N N . PRO B 1 249 ? 28.879 -37.509 32.722 1.00 47.99 249 PRO C N 1
ATOM 4499 C CA . PRO B 1 249 ? 30.285 -37.852 32.468 1.00 48.83 249 PRO C CA 1
ATOM 4500 C C . PRO B 1 249 ? 30.913 -37.031 31.339 1.00 48.20 249 PRO C C 1
ATOM 4501 O O . PRO B 1 249 ? 32.132 -36.839 31.331 1.00 48.72 249 PRO C O 1
ATOM 4505 N N . ASN B 1 250 ? 30.085 -36.530 30.411 1.00 46.47 250 ASN C N 1
ATOM 4506 C CA . ASN B 1 250 ? 30.592 -35.799 29.249 1.00 46.03 250 ASN C CA 1
ATOM 4507 C C . ASN B 1 250 ? 31.279 -34.465 29.577 1.00 46.83 250 ASN C C 1
ATOM 4508 O O . ASN B 1 250 ? 32.063 -33.959 28.774 1.00 47.23 250 ASN C O 1
ATOM 4513 N N . LEU B 1 251 ? 31.004 -33.910 30.756 1.00 46.97 251 LEU C N 1
ATOM 4514 C CA . LEU B 1 251 ? 31.698 -32.709 31.225 1.00 48.26 251 LEU C CA 1
ATOM 4515 C C . LEU B 1 251 ? 33.171 -32.999 31.550 1.00 50.43 251 LEU C C 1
ATOM 4516 O O . LEU B 1 251 ? 34.009 -32.095 31.531 1.00 50.78 251 LEU C O 1
ATOM 4521 N N . LYS B 1 252 ? 33.477 -34.264 31.839 1.00 51.72 252 LYS C N 1
ATOM 4522 C CA . LYS B 1 252 ? 34.836 -34.657 32.244 1.00 54.09 252 LYS C CA 1
ATOM 4523 C C . LYS B 1 252 ? 35.786 -34.916 31.063 1.00 54.52 252 LYS C C 1
ATOM 4524 O O . LYS B 1 252 ? 36.986 -35.090 31.267 1.00 56.57 252 LYS C O 1
ATOM 4530 N N . ILE B 1 253 ? 35.257 -34.925 29.838 1.00 52.98 253 ILE C N 1
ATOM 4531 C CA . ILE B 1 253 ? 36.089 -35.035 28.619 1.00 52.94 253 ILE C CA 1
ATOM 4532 C C . ILE B 1 253 ? 37.045 -33.831 28.538 1.00 53.24 253 ILE C C 1
ATOM 4533 O O . ILE B 1 253 ? 36.587 -32.686 28.604 1.00 51.63 253 ILE C O 1
ATOM 4538 N N . PRO B 1 254 ? 38.373 -34.076 28.390 1.00 54.60 254 PRO C N 1
ATOM 4539 C CA . PRO B 1 254 ? 39.293 -32.926 28.466 1.00 55.33 254 PRO C CA 1
ATOM 4540 C C . PRO B 1 254 ? 39.012 -31.828 27.434 1.00 54.02 254 PRO C C 1
ATOM 4541 O O . PRO B 1 254 ? 38.948 -30.653 27.801 1.00 53.64 254 PRO C O 1
ATOM 4545 N N . LEU B 1 255 ? 38.821 -32.208 26.171 1.00 53.49 255 LEU C N 1
ATOM 4546 C CA . LEU B 1 255 ? 38.608 -31.244 25.083 1.00 52.95 255 LEU C CA 1
ATOM 4547 C C . LEU B 1 255 ? 37.330 -30.408 25.271 1.00 50.90 255 LEU C C 1
ATOM 4548 O O . LEU B 1 255 ? 37.286 -29.243 24.880 1.00 50.16 255 LEU C O 1
ATOM 4553 N N . VAL B 1 256 ? 36.311 -31.012 25.880 1.00 49.55 256 VAL C N 1
ATOM 4554 C CA . VAL B 1 256 ? 35.097 -30.292 26.267 1.00 48.55 256 VAL C CA 1
ATOM 4555 C C . VAL B 1 256 ? 35.448 -29.210 27.291 1.00 49.12 256 VAL C C 1
ATOM 4556 O O . VAL B 1 256 ? 35.029 -28.065 27.151 1.00 48.50 256 VAL C O 1
ATOM 4560 N N . LYS B 1 257 ? 36.263 -29.561 28.286 1.00 50.91 257 LYS C N 1
ATOM 4561 C CA . LYS B 1 257 ? 36.689 -28.581 29.293 1.00 51.81 257 LYS C CA 1
ATOM 4562 C C . LYS B 1 257 ? 37.543 -27.482 28.658 1.00 52.31 257 LYS C C 1
ATOM 4563 O O . LYS B 1 257 ? 37.457 -26.317 29.051 1.00 52.11 257 LYS C O 1
ATOM 4569 N N . LYS B 1 258 ? 38.348 -27.868 27.665 1.00 53.19 258 LYS C N 1
ATOM 4570 C CA . LYS B 1 258 ? 39.214 -26.948 26.924 1.00 53.72 258 LYS C CA 1
ATOM 4571 C C . LYS B 1 258 ? 38.407 -25.947 26.096 1.00 51.96 258 LYS C C 1
ATOM 4572 O O . LYS B 1 258 ? 38.655 -24.741 26.141 1.00 52.42 258 LYS C O 1
ATOM 4578 N N . LEU B 1 259 ? 37.447 -26.443 25.325 1.00 50.00 259 LEU C N 1
ATOM 4579 C CA . LEU B 1 259 ? 36.679 -25.551 24.451 1.00 47.88 259 LEU C CA 1
ATOM 4580 C C . LEU B 1 259 ? 35.754 -24.618 25.236 1.00 46.86 259 LEU C C 1
ATOM 4581 O O . LEU B 1 259 ? 35.579 -23.449 24.871 1.00 46.20 259 LEU C O 1
ATOM 4586 N N . ALA B 1 260 ? 35.200 -25.129 26.334 1.00 46.84 260 ALA C N 1
ATOM 4587 C CA . ALA B 1 260 ? 34.416 -24.305 27.263 1.00 46.70 260 ALA C CA 1
ATOM 4588 C C . ALA B 1 260 ? 35.238 -23.103 27.734 1.00 47.78 260 ALA C C 1
ATOM 4589 O O . ALA B 1 260 ? 34.768 -21.963 27.700 1.00 46.90 260 ALA C O 1
ATOM 4591 N N . GLU B 1 261 ? 36.476 -23.373 28.143 1.00 49.47 261 GLU C N 1
ATOM 4592 C CA . GLU B 1 261 ? 37.446 -22.340 28.540 1.00 51.34 261 GLU C CA 1
ATOM 4593 C C . GLU B 1 261 ? 37.657 -21.247 27.494 1.00 50.97 261 GLU C C 1
ATOM 4594 O O . GLU B 1 261 ? 37.569 -20.055 27.807 1.00 50.69 261 GLU C O 1
ATOM 4600 N N . LYS B 1 262 ? 37.965 -21.667 26.264 1.00 51.03 262 LYS C N 1
ATOM 4601 C CA . LYS B 1 262 ? 38.234 -20.754 25.145 1.00 51.33 262 LYS C CA 1
ATOM 4602 C C . LYS B 1 262 ? 37.071 -19.796 24.854 1.00 50.10 262 LYS C C 1
ATOM 4603 O O . LYS B 1 262 ? 37.252 -18.579 24.694 1.00 50.25 262 LYS C O 1
ATOM 4609 N N . TYR B 1 263 ? 35.881 -20.367 24.760 1.00 48.63 263 TYR C N 1
ATOM 4610 C CA . TYR B 1 263 ? 34.695 -19.589 24.434 1.00 47.72 263 TYR C CA 1
ATOM 4611 C C . TYR B 1 263 ? 34.059 -19.008 25.683 1.00 47.50 263 TYR C C 1
ATOM 4612 O O . TYR B 1 263 ? 32.982 -18.415 25.615 1.00 47.44 263 TYR C O 1
ATOM 4621 N N . ASN B 1 264 ? 34.722 -19.209 26.823 1.00 48.11 264 ASN C N 1
ATOM 4622 C CA . ASN B 1 264 ? 34.314 -18.615 28.081 1.00 47.97 264 ASN C CA 1
ATOM 4623 C C . ASN B 1 264 ? 32.872 -18.983 28.476 1.00 46.07 264 ASN C C 1
ATOM 4624 O O . ASN B 1 264 ? 32.091 -18.123 28.889 1.00 45.06 264 ASN C O 1
ATOM 4629 N N . VAL B 1 265 ? 32.535 -20.263 28.339 1.00 44.89 265 VAL C N 1
ATOM 4630 C CA . VAL B 1 265 ? 31.229 -20.778 28.779 1.00 43.48 265 VAL C CA 1
ATOM 4631 C C . VAL B 1 265 ? 31.466 -21.969 29.717 1.00 44.31 265 VAL C C 1
ATOM 4632 O O . VAL B 1 265 ? 32.606 -22.390 29.896 1.00 44.45 265 VAL C O 1
ATOM 4636 N N . THR B 1 266 ? 30.399 -22.484 30.324 1.00 43.74 266 THR C N 1
ATOM 4637 C CA . THR B 1 266 ? 30.478 -23.666 31.186 1.00 44.50 266 THR C CA 1
ATOM 4638 C C . THR B 1 266 ? 30.467 -24.921 30.326 1.00 44.10 266 THR C C 1
ATOM 4639 O O . THR B 1 266 ? 30.138 -24.860 29.144 1.00 43.66 266 THR C O 1
ATOM 4643 N N . GLY B 1 267 ? 30.802 -26.062 30.918 1.00 44.79 267 GLY C N 1
ATOM 4644 C CA . GLY B 1 267 ? 30.737 -27.339 30.206 1.00 44.16 267 GLY C CA 1
ATOM 4645 C C . GLY B 1 267 ? 29.350 -27.669 29.651 1.00 42.52 267 GLY C C 1
ATOM 4646 O O . GLY B 1 267 ? 29.222 -28.239 28.558 1.00 41.58 267 GLY C O 1
ATOM 4647 N N . ASN B 1 268 ? 28.308 -27.336 30.407 1.00 41.51 268 ASN C N 1
ATOM 4648 C CA . ASN B 1 268 ? 26.953 -27.564 29.933 1.00 40.20 268 ASN C CA 1
ATOM 4649 C C . ASN B 1 268 ? 26.713 -26.808 28.646 1.00 38.62 268 ASN C C 1
ATOM 4650 O O . ASN B 1 268 ? 26.295 -27.405 27.646 1.00 37.91 268 ASN C O 1
ATOM 4655 N N . ASP B 1 269 ? 27.024 -25.508 28.670 1.00 38.54 269 ASP C N 1
ATOM 4656 C CA . ASP B 1 269 ? 26.941 -24.624 27.496 1.00 37.64 269 ASP C CA 1
ATOM 4657 C C . ASP B 1 269 ? 27.588 -25.258 26.290 1.00 37.82 269 ASP C C 1
ATOM 4658 O O . ASP B 1 269 ? 27.002 -25.269 25.210 1.00 36.86 269 ASP C O 1
ATOM 4663 N N . LEU B 1 270 ? 28.819 -25.756 26.468 1.00 38.91 270 LEU C N 1
ATOM 4664 C CA . LEU B 1 270 ? 29.562 -26.340 25.352 1.00 39.12 270 LEU C CA 1
ATOM 4665 C C . LEU B 1 270 ? 28.911 -27.607 24.798 1.00 37.71 270 LEU C C 1
ATOM 4666 O O . LEU B 1 270 ? 28.802 -27.769 23.590 1.00 37.18 270 LEU C O 1
ATOM 4671 N N . LEU B 1 271 ? 28.499 -28.507 25.682 1.00 37.35 271 LEU C N 1
ATOM 4672 C CA . LEU B 1 271 ? 27.824 -29.735 25.260 1.00 37.28 271 LEU C CA 1
ATOM 4673 C C . LEU B 1 271 ? 26.430 -29.454 24.676 1.00 36.22 271 LEU C C 1
ATOM 4674 O O . LEU B 1 271 ? 25.845 -30.293 23.979 1.00 35.91 271 LEU C O 1
ATOM 4679 N N . ILE B 1 272 ? 25.911 -28.272 24.978 1.00 35.58 272 ILE C N 1
ATOM 4680 C CA . ILE B 1 272 ? 24.664 -27.800 24.362 1.00 34.72 272 ILE C CA 1
ATOM 4681 C C . ILE B 1 272 ? 24.996 -27.251 22.981 1.00 34.82 272 ILE C C 1
ATOM 4682 O O . ILE B 1 272 ? 24.373 -27.636 21.984 1.00 34.18 272 ILE C O 1
ATOM 4687 N N . SER B 1 273 ? 26.025 -26.403 22.937 1.00 35.62 273 SER C N 1
ATOM 4688 C CA . SER B 1 273 ? 26.449 -25.710 21.721 1.00 35.85 273 SER C CA 1
ATOM 4689 C C . SER B 1 273 ? 26.899 -26.669 20.617 1.00 36.14 273 SER C C 1
ATOM 4690 O O . SER B 1 273 ? 26.712 -26.387 19.432 1.00 35.30 273 SER C O 1
ATOM 4693 N N . TYR B 1 274 ? 27.494 -27.788 21.026 1.00 36.48 274 TYR C N 1
ATOM 4694 C CA . TYR B 1 274 ? 27.914 -28.841 20.105 1.00 36.30 274 TYR C CA 1
ATOM 4695 C C . TYR B 1 274 ? 26.781 -29.287 19.171 1.00 34.97 274 TYR C C 1
ATOM 4696 O O . TYR B 1 274 ? 26.979 -29.426 17.956 1.00 35.12 274 TYR C O 1
ATOM 4705 N N . HIS B 1 275 ? 25.590 -29.493 19.735 1.00 32.38 275 HIS C N 1
ATOM 4706 C CA . HIS B 1 275 ? 24.414 -29.851 18.950 1.00 31.32 275 HIS C CA 1
ATOM 4707 C C . HIS B 1 275 ? 23.810 -28.691 18.156 1.00 29.81 275 HIS C C 1
ATOM 4708 O O . HIS B 1 275 ? 23.599 -28.807 16.953 1.00 29.99 275 HIS C O 1
ATOM 4715 N N . ILE B 1 276 ? 23.556 -27.571 18.824 1.00 29.88 276 ILE C N 1
ATOM 4716 C CA . ILE B 1 276 ? 22.876 -26.430 18.191 1.00 29.35 276 ILE C CA 1
ATOM 4717 C C . ILE B 1 276 ? 23.666 -25.923 16.970 1.00 30.19 276 ILE C C 1
ATOM 4718 O O . ILE B 1 276 ? 23.086 -25.619 15.912 1.00 28.88 276 ILE C O 1
ATOM 4723 N N . ARG B 1 277 ? 24.989 -25.890 17.110 1.00 31.31 277 ARG C N 1
ATOM 4724 C CA . ARG B 1 277 ? 25.883 -25.508 16.017 1.00 32.16 277 ARG C CA 1
ATOM 4725 C C . ARG B 1 277 ? 25.716 -26.376 14.766 1.00 31.83 277 ARG C C 1
ATOM 4726 O O . ARG B 1 277 ? 25.853 -25.885 13.650 1.00 32.32 277 ARG C O 1
ATOM 4734 N N . GLN B 1 278 ? 25.432 -27.659 14.959 1.00 31.64 278 GLN C N 1
ATOM 4735 C CA . GLN B 1 278 ? 25.240 -28.603 13.853 1.00 32.29 278 GLN C CA 1
ATOM 4736 C C . GLN B 1 278 ? 23.768 -28.706 13.434 1.00 31.60 278 GLN C C 1
ATOM 4737 O O . GLN B 1 278 ? 23.407 -29.589 12.653 1.00 32.07 278 GLN C O 1
ATOM 4743 N N . GLY B 1 279 ? 22.925 -27.810 13.946 1.00 30.55 279 GLY C N 1
ATOM 4744 C CA . GLY B 1 279 ? 21.484 -27.809 13.611 1.00 29.71 279 GLY C CA 1
ATOM 4745 C C . GLY B 1 279 ? 20.719 -28.934 14.264 1.00 28.48 279 GLY C C 1
ATOM 4746 O O . GLY B 1 279 ? 19.690 -29.404 13.746 1.00 29.14 279 GLY C O 1
ATOM 4747 N N . THR B 1 280 ? 21.217 -29.374 15.412 1.00 28.48 280 THR C N 1
ATOM 4748 C CA . THR B 1 280 ? 20.567 -30.427 16.178 1.00 27.08 280 THR C CA 1
ATOM 4749 C C . THR B 1 280 ? 19.900 -29.841 17.390 1.00 26.10 280 THR C C 1
ATOM 4750 O O . THR B 1 280 ? 20.524 -29.093 18.140 1.00 26.09 280 THR C O 1
ATOM 4754 N N . ILE B 1 281 ? 18.616 -30.173 17.586 1.00 25.46 281 ILE C N 1
ATOM 4755 C CA . ILE B 1 281 ? 17.899 -29.771 18.772 1.00 23.44 281 ILE C CA 1
ATOM 4756 C C . ILE B 1 281 ? 18.463 -30.540 19.952 1.00 24.02 281 ILE C C 1
ATOM 4757 O O . ILE B 1 281 ? 18.824 -31.710 19.819 1.00 24.18 281 ILE C O 1
ATOM 4762 N N . VAL B 1 282 ? 18.519 -29.899 21.116 1.00 24.00 282 VAL C N 1
ATOM 4763 C CA . VAL B 1 282 ? 19.078 -30.540 22.286 1.00 25.74 282 VAL C CA 1
ATOM 4764 C C . VAL B 1 282 ? 18.294 -30.295 23.595 1.00 26.21 282 VAL C C 1
ATOM 4765 O O . VAL B 1 282 ? 17.881 -29.160 23.900 1.00 25.71 282 VAL C O 1
ATOM 4769 N N . ILE B 1 283 ? 18.180 -31.355 24.394 1.00 26.78 283 ILE C N 1
ATOM 4770 C CA . ILE B 1 283 ? 17.356 -31.358 25.576 1.00 28.52 283 ILE C CA 1
ATOM 4771 C C . ILE B 1 283 ? 18.090 -31.827 26.861 1.00 29.97 283 ILE C C 1
ATOM 4772 O O . ILE B 1 283 ? 17.788 -32.893 27.386 1.00 29.75 283 ILE C O 1
ATOM 4777 N N . PRO B 1 284 ? 19.045 -31.024 27.377 1.00 31.12 284 PRO C N 1
ATOM 4778 C CA . PRO B 1 284 ? 19.730 -31.473 28.597 1.00 32.35 284 PRO C CA 1
ATOM 4779 C C . PRO B 1 284 ? 18.752 -31.524 29.775 1.00 33.26 284 PRO C C 1
ATOM 4780 O O . PRO B 1 284 ? 17.761 -30.763 29.820 1.00 31.15 284 PRO C O 1
ATOM 4784 N N . ARG B 1 285 ? 18.982 -32.467 30.677 1.00 34.50 285 ARG C N 1
ATOM 4785 C CA . ARG B 1 285 ? 18.139 -32.596 31.841 1.00 36.81 285 ARG C CA 1
ATOM 4786 C C . ARG B 1 285 ? 18.867 -32.082 33.068 1.00 38.32 285 ARG C C 1
ATOM 4787 O O . ARG B 1 285 ? 20.058 -32.331 33.244 1.00 39.93 285 ARG C O 1
ATOM 4795 N N . SER B 1 286 ? 18.137 -31.332 33.889 1.00 39.53 286 SER C N 1
ATOM 4796 C CA . SER B 1 286 ? 18.579 -30.969 35.230 1.00 41.15 286 SER C CA 1
ATOM 4797 C C . SER B 1 286 ? 17.377 -30.706 36.126 1.00 41.55 286 SER C C 1
ATOM 4798 O O . SER B 1 286 ? 16.277 -30.415 35.641 1.00 41.08 286 SER C O 1
ATOM 4801 N N . LEU B 1 287 ? 17.597 -30.844 37.431 1.00 42.88 287 LEU C N 1
ATOM 4802 C CA . LEU B 1 287 ? 16.620 -30.496 38.451 1.00 43.75 287 LEU C CA 1
ATOM 4803 C C . LEU B 1 287 ? 17.141 -29.316 39.263 1.00 44.91 287 LEU C C 1
ATOM 4804 O O . LEU B 1 287 ? 16.523 -28.881 40.237 1.00 45.81 287 LEU C O 1
ATOM 4809 N N . ASN B 1 288 ? 18.289 -28.804 38.839 1.00 45.40 288 ASN C N 1
ATOM 4810 C CA . ASN B 1 288 ? 19.002 -27.759 39.552 1.00 46.58 288 ASN C CA 1
ATOM 4811 C C . ASN B 1 288 ? 18.679 -26.378 38.959 1.00 46.00 288 ASN C C 1
ATOM 4812 O O . ASN B 1 288 ? 19.121 -26.061 37.863 1.00 44.75 288 ASN C O 1
ATOM 4817 N N . PRO B 1 289 ? 17.922 -25.548 39.699 1.00 47.00 289 PRO C N 1
ATOM 4818 C CA . PRO B 1 289 ? 17.457 -24.251 39.178 1.00 46.56 289 PRO C CA 1
ATOM 4819 C C . PRO B 1 289 ? 18.575 -23.295 38.759 1.00 46.96 289 PRO C C 1
ATOM 4820 O O . PRO B 1 289 ? 18.456 -22.657 37.710 1.00 46.33 289 PRO C O 1
ATOM 4824 N N . VAL B 1 290 ? 19.647 -23.185 39.545 1.00 48.17 290 VAL C N 1
ATOM 4825 C CA . VAL B 1 290 ? 20.755 -22.283 39.168 1.00 48.25 290 VAL C CA 1
ATOM 4826 C C . VAL B 1 290 ? 21.575 -22.785 37.967 1.00 47.26 290 VAL C C 1
ATOM 4827 O O . VAL B 1 290 ? 22.054 -21.987 37.160 1.00 47.00 290 VAL C O 1
ATOM 4831 N N . ARG B 1 291 ? 21.712 -24.102 37.855 1.00 46.65 291 ARG C N 1
ATOM 4832 C CA . ARG B 1 291 ? 22.403 -24.749 36.738 1.00 45.85 291 ARG C CA 1
ATOM 4833 C C . ARG B 1 291 ? 21.655 -24.507 35.422 1.00 43.79 291 ARG C C 1
ATOM 4834 O O . ARG B 1 291 ? 22.259 -24.130 34.417 1.00 43.46 291 ARG C O 1
ATOM 4842 N N . ILE B 1 292 ? 20.344 -24.739 35.440 1.00 42.10 292 ILE C N 1
ATOM 4843 C CA . ILE B 1 292 ? 19.464 -24.461 34.294 1.00 40.63 292 ILE C CA 1
ATOM 4844 C C . ILE B 1 292 ? 19.548 -22.996 33.850 1.00 40.51 292 ILE C C 1
ATOM 4845 O O . ILE B 1 292 ? 19.752 -22.710 32.669 1.00 39.60 292 ILE C O 1
ATOM 4850 N N . SER B 1 293 ? 19.410 -22.088 34.817 1.00 41.42 293 SER C N 1
ATOM 4851 C CA . SER B 1 293 ? 19.411 -20.637 34.605 1.00 41.72 293 SER C CA 1
ATOM 4852 C C . SER B 1 293 ? 20.716 -20.065 34.028 1.00 42.22 293 SER C C 1
ATOM 4853 O O . SER B 1 293 ? 20.674 -19.193 33.163 1.00 42.03 293 SER C O 1
ATOM 4856 N N . SER B 1 294 ? 21.867 -20.526 34.513 1.00 42.75 294 SER C N 1
ATOM 4857 C CA . SER B 1 294 ? 23.135 -19.993 34.012 1.00 43.37 294 SER C CA 1
ATOM 4858 C C . SER B 1 294 ? 23.558 -20.558 32.648 1.00 42.18 294 SER C C 1
ATOM 4859 O O . SER B 1 294 ? 24.073 -19.824 31.795 1.00 42.48 294 SER C O 1
ATOM 4862 N N . SER B 1 295 ? 23.323 -21.849 32.436 1.00 40.72 295 SER C N 1
ATOM 4863 C CA . SER B 1 295 ? 23.830 -22.516 31.256 1.00 39.71 295 SER C CA 1
ATOM 4864 C C . SER B 1 295 ? 23.028 -22.251 29.968 1.00 37.67 295 SER C C 1
ATOM 4865 O O . SER B 1 295 ? 22.597 -23.187 29.295 1.00 36.61 295 SER C O 1
ATOM 4868 N N . ILE B 1 296 ? 22.873 -20.973 29.621 1.00 36.83 296 ILE C N 1
ATOM 4869 C CA . ILE B 1 296 ? 22.185 -20.582 28.399 1.00 35.61 296 ILE C CA 1
ATOM 4870 C C . ILE B 1 296 ? 23.078 -19.882 27.364 1.00 35.69 296 ILE C C 1
ATOM 4871 O O . ILE B 1 296 ? 22.578 -19.280 26.423 1.00 35.03 296 ILE C O 1
ATOM 4876 N N . GLU B 1 297 ? 24.398 -19.961 27.537 1.00 35.72 297 GLU C N 1
ATOM 4877 C CA . GLU B 1 297 ? 25.327 -19.334 26.606 1.00 35.23 297 GLU C CA 1
ATOM 4878 C C . GLU B 1 297 ? 25.649 -20.232 25.413 1.00 34.17 297 GLU C C 1
ATOM 4879 O O . GLU B 1 297 ? 25.593 -21.459 25.512 1.00 32.96 297 GLU C O 1
ATOM 4885 N N . PHE B 1 298 ? 26.006 -19.597 24.297 1.00 33.90 298 PHE C N 1
ATOM 4886 C CA . PHE B 1 298 ? 26.330 -20.292 23.056 1.00 33.50 298 PHE C CA 1
ATOM 4887 C C . PHE B 1 298 ? 27.816 -20.179 22.702 1.00 34.32 298 PHE C C 1
ATOM 4888 O O . PHE B 1 298 ? 28.371 -19.079 22.614 1.00 35.45 298 PHE C O 1
ATOM 4896 N N . ALA B 1 299 ? 28.444 -21.324 22.489 1.00 35.25 299 ALA C N 1
ATOM 4897 C CA . ALA B 1 299 ? 29.832 -21.370 22.002 1.00 36.79 299 ALA C CA 1
ATOM 4898 C C . ALA B 1 299 ? 29.794 -21.783 20.543 1.00 36.45 299 ALA C C 1
ATOM 4899 O O . ALA B 1 299 ? 29.494 -22.930 20.222 1.00 36.08 299 ALA C O 1
ATOM 4901 N N . SER B 1 300 ? 30.071 -20.839 19.661 1.00 37.32 300 SER C N 1
ATOM 4902 C CA . SER B 1 300 ? 29.857 -21.065 18.239 1.00 38.17 300 SER C CA 1
ATOM 4903 C C . SER B 1 300 ? 31.069 -21.758 17.641 1.00 39.55 300 SER C C 1
ATOM 4904 O O . SER B 1 300 ? 31.943 -21.116 17.067 1.00 40.91 300 SER C O 1
ATOM 4907 N N . LEU B 1 301 ? 31.094 -23.080 17.781 1.00 39.93 301 LEU C N 1
ATOM 4908 C CA . LEU B 1 301 ? 32.272 -23.870 17.454 1.00 41.46 301 LEU C CA 1
ATOM 4909 C C . LEU B 1 301 ? 32.635 -23.797 15.975 1.00 42.21 301 LEU C C 1
ATOM 4910 O O . LEU B 1 301 ? 31.757 -23.850 15.105 1.00 40.98 301 LEU C O 1
ATOM 4915 N N . THR B 1 302 ? 33.943 -23.685 15.703 1.00 43.29 302 THR C N 1
ATOM 4916 C CA . THR B 1 302 ? 34.467 -23.752 14.343 1.00 44.21 302 THR C CA 1
ATOM 4917 C C . THR B 1 302 ? 34.176 -25.135 13.764 1.00 43.79 302 THR C C 1
ATOM 4918 O O . THR B 1 302 ? 34.017 -26.117 14.501 1.00 42.73 302 THR C O 1
ATOM 4922 N N . LYS B 1 303 ? 34.127 -25.194 12.437 1.00 44.48 303 LYS C N 1
ATOM 4923 C CA . LYS B 1 303 ? 34.079 -26.442 11.684 1.00 45.43 303 LYS C CA 1
ATOM 4924 C C . LYS B 1 303 ? 35.170 -27.428 12.158 1.00 46.40 303 LYS C C 1
ATOM 4925 O O . LYS B 1 303 ? 34.924 -28.636 12.319 1.00 46.00 303 LYS C O 1
ATOM 4931 N N . ASP B 1 304 ? 36.360 -26.894 12.417 1.00 47.63 304 ASP C N 1
ATOM 4932 C CA . ASP B 1 304 ? 37.484 -27.691 12.895 1.00 48.77 304 ASP C CA 1
ATOM 4933 C C . ASP B 1 304 ? 37.318 -28.240 14.298 1.00 48.11 304 ASP C C 1
ATOM 4934 O O . ASP B 1 304 ? 37.668 -29.394 14.563 1.00 48.10 304 ASP C O 1
ATOM 4939 N N . GLU B 1 305 ? 36.778 -27.417 15.193 1.00 47.02 305 GLU C N 1
ATOM 4940 C CA . GLU B 1 305 ? 36.572 -27.836 16.563 1.00 46.86 305 GLU C CA 1
ATOM 4941 C C . GLU B 1 305 ? 35.493 -28.920 16.605 1.00 46.15 305 GLU C C 1
ATOM 4942 O O . GLU B 1 305 ? 35.615 -29.888 17.351 1.00 46.23 305 GLU C O 1
ATOM 4948 N N . LEU B 1 306 ? 34.443 -28.750 15.793 1.00 45.41 306 LEU C N 1
ATOM 4949 C CA . LEU B 1 306 ? 33.445 -29.802 15.577 1.00 44.32 306 LEU C CA 1
ATOM 4950 C C . LEU B 1 306 ? 34.140 -31.085 15.112 1.00 45.47 306 LEU C C 1
ATOM 4951 O O . LEU B 1 306 ? 33.935 -32.159 15.679 1.00 45.46 306 LEU C O 1
ATOM 4956 N N . GLN B 1 307 ? 34.982 -30.954 14.090 1.00 46.57 307 GLN C N 1
ATOM 4957 C CA . GLN B 1 307 ? 35.764 -32.077 13.568 1.00 47.81 307 GLN C CA 1
ATOM 4958 C C . GLN B 1 307 ? 36.530 -32.825 14.679 1.00 48.26 307 GLN C C 1
ATOM 4959 O O . GLN B 1 307 ? 36.443 -34.055 14.782 1.00 48.17 307 GLN C O 1
ATOM 4965 N N . GLU B 1 308 ? 37.251 -32.082 15.516 1.00 48.71 308 GLU C N 1
ATOM 4966 C CA . GLU B 1 308 ? 37.938 -32.654 16.680 1.00 49.62 308 GLU C CA 1
ATOM 4967 C C . GLU B 1 308 ? 37.010 -33.425 17.614 1.00 48.40 308 GLU C C 1
ATOM 4968 O O . GLU B 1 308 ? 37.303 -34.559 18.017 1.00 48.06 308 GLU C O 1
ATOM 4974 N N . LEU B 1 309 ? 35.888 -32.799 17.967 1.00 46.67 309 LEU C N 1
ATOM 4975 C CA . LEU B 1 309 ? 34.918 -33.429 18.857 1.00 45.87 309 LEU C CA 1
ATOM 4976 C C . LEU B 1 309 ? 34.341 -34.716 18.252 1.00 45.39 309 LEU C C 1
ATOM 4977 O O . LEU B 1 309 ? 34.204 -35.732 18.941 1.00 45.07 309 LEU C O 1
ATOM 4982 N N . ASN B 1 310 ? 34.028 -34.664 16.959 1.00 44.87 310 ASN C N 1
ATOM 4983 C CA . ASN B 1 310 ? 33.528 -35.824 16.241 1.00 44.66 310 ASN C CA 1
ATOM 4984 C C . ASN B 1 310 ? 34.586 -36.929 16.126 1.00 46.20 310 ASN C C 1
ATOM 4985 O O . ASN B 1 310 ? 34.287 -38.118 16.308 1.00 46.21 310 ASN C O 1
ATOM 4990 N N . ASP B 1 311 ? 35.822 -36.525 15.852 1.00 47.84 311 ASP C N 1
ATOM 4991 C CA . ASP B 1 311 ? 36.952 -37.457 15.851 1.00 49.49 311 ASP C CA 1
ATOM 4992 C C . ASP B 1 311 ? 36.962 -38.274 17.137 1.00 50.13 311 ASP C C 1
ATOM 4993 O O . ASP B 1 311 ? 36.996 -39.508 17.093 1.00 50.60 311 ASP C O 1
ATOM 4998 N N . PHE B 1 312 ? 36.880 -37.573 18.270 1.00 50.22 312 PHE C N 1
ATOM 4999 C CA . PHE B 1 312 ? 36.945 -38.175 19.607 1.00 50.94 312 PHE C CA 1
ATOM 5000 C C . PHE B 1 312 ? 35.883 -39.252 19.843 1.00 50.57 312 PHE C C 1
ATOM 5001 O O . PHE B 1 312 ? 36.185 -40.320 20.379 1.00 51.29 312 PHE C O 1
ATOM 5009 N N . GLY B 1 313 ? 34.647 -38.982 19.435 1.00 49.28 313 GLY C N 1
ATOM 5010 C CA . GLY B 1 313 ? 33.572 -39.955 19.589 1.00 49.40 313 GLY C CA 1
ATOM 5011 C C . GLY B 1 313 ? 33.695 -41.172 18.689 1.00 50.60 313 GLY C C 1
ATOM 5012 O O . GLY B 1 313 ? 33.375 -42.282 19.103 1.00 50.64 313 GLY C O 1
ATOM 5013 N N . GLU B 1 314 ? 34.144 -40.958 17.452 1.00 51.98 314 GLU C N 1
ATOM 5014 C CA . GLU B 1 314 ? 34.409 -42.057 16.520 1.00 53.90 314 GLU C CA 1
ATOM 5015 C C . GLU B 1 314 ? 35.488 -42.959 17.109 1.00 55.29 314 GLU C C 1
ATOM 5016 O O . GLU B 1 314 ? 35.419 -44.181 16.991 1.00 55.79 314 GLU C O 1
ATOM 5022 N N . LYS B 1 315 ? 36.455 -42.336 17.777 1.00 55.98 315 LYS C N 1
ATOM 5023 C CA . LYS B 1 315 ? 37.571 -43.039 18.411 1.00 57.93 315 LYS C CA 1
ATOM 5024 C C . LYS B 1 315 ? 37.149 -43.716 19.724 1.00 57.52 315 LYS C C 1
ATOM 5025 O O . LYS B 1 315 ? 37.570 -44.840 20.008 1.00 58.45 315 LYS C O 1
ATOM 5031 N N . TYR B 1 316 ? 36.308 -43.041 20.508 1.00 55.85 316 TYR C N 1
ATOM 5032 C CA . TYR B 1 316 ? 35.902 -43.550 21.820 1.00 55.39 316 TYR C CA 1
ATOM 5033 C C . TYR B 1 316 ? 34.372 -43.618 21.985 1.00 53.59 316 TYR C C 1
ATOM 5034 O O . TYR B 1 316 ? 33.787 -42.865 22.781 1.00 52.49 316 TYR C O 1
ATOM 5043 N N . PRO B 1 317 ? 33.714 -44.525 21.237 1.00 52.96 317 PRO C N 1
ATOM 5044 C CA . PRO B 1 317 ? 32.254 -44.562 21.326 1.00 51.09 317 PRO C CA 1
ATOM 5045 C C . PRO B 1 317 ? 31.756 -45.100 22.664 1.00 50.70 317 PRO C C 1
ATOM 5046 O O . PRO B 1 317 ? 32.212 -46.154 23.144 1.00 51.64 317 PRO C O 1
ATOM 5050 N N . VAL B 1 318 ? 30.856 -44.340 23.274 1.00 48.49 318 VAL C N 1
ATOM 5051 C CA . VAL B 1 318 ? 30.120 -44.786 24.442 1.00 47.98 318 VAL C CA 1
ATOM 5052 C C . VAL B 1 318 ? 28.638 -44.502 24.210 1.00 46.18 318 VAL C C 1
ATOM 5053 O O . VAL B 1 318 ? 28.267 -43.354 23.978 1.00 45.48 318 VAL C O 1
ATOM 5057 N N . ARG B 1 319 ? 27.811 -45.547 24.253 1.00 45.95 319 ARG C N 1
ATOM 5058 C CA . ARG B 1 319 ? 26.355 -45.413 24.193 1.00 44.69 319 ARG C CA 1
ATOM 5059 C C . ARG B 1 319 ? 25.795 -45.658 25.599 1.00 45.10 319 ARG C C 1
ATOM 5060 O O . ARG B 1 319 ? 25.749 -46.809 26.072 1.00 45.11 319 ARG C O 1
ATOM 5068 N N . PHE B 1 320 ? 25.390 -44.567 26.258 1.00 44.60 320 PHE C N 1
ATOM 5069 C CA . PHE B 1 320 ? 25.009 -44.594 27.673 1.00 45.42 320 PHE C CA 1
ATOM 5070 C C . PHE B 1 320 ? 23.607 -45.154 27.843 1.00 45.24 320 PHE C C 1
ATOM 5071 O O . PHE B 1 320 ? 23.285 -45.742 28.879 1.00 46.11 320 PHE C O 1
ATOM 5079 N N . ILE B 1 321 ? 22.772 -44.950 26.828 1.00 44.45 321 ILE C N 1
ATOM 5080 C CA . ILE B 1 321 ? 21.399 -45.434 26.856 1.00 43.99 321 ILE C CA 1
ATOM 5081 C C . ILE B 1 321 ? 21.281 -46.669 25.962 1.00 44.46 321 ILE C C 1
ATOM 5082 O O . ILE B 1 321 ? 21.194 -46.573 24.731 1.00 43.25 321 ILE C O 1
ATOM 5087 N N . ASP B 1 322 ? 21.299 -47.831 26.613 1.00 45.85 322 ASP C N 1
ATOM 5088 C CA . ASP B 1 322 ? 21.357 -49.115 25.929 1.00 47.00 322 ASP C CA 1
ATOM 5089 C C . ASP B 1 322 ? 20.888 -50.204 26.900 1.00 48.37 322 ASP C C 1
ATOM 5090 O O . ASP B 1 322 ? 21.638 -51.126 27.270 1.00 48.91 322 ASP C O 1
ATOM 5095 N N . GLU B 1 323 ? 19.632 -50.077 27.318 1.00 48.15 323 GLU C N 1
ATOM 5096 C CA . GLU B 1 323 ? 19.058 -50.988 28.300 1.00 49.48 323 GLU C CA 1
ATOM 5097 C C . GLU B 1 323 ? 18.630 -52.306 27.664 1.00 49.36 323 GLU C C 1
ATOM 5098 O O . GLU B 1 323 ? 18.403 -52.359 26.451 1.00 48.85 323 GLU C O 1
ATOM 5104 N N . PRO B 1 324 ? 18.527 -53.382 28.478 1.00 50.05 324 PRO C N 1
ATOM 5105 C CA . PRO B 1 324 ? 18.189 -54.694 27.934 1.00 50.06 324 PRO C CA 1
ATOM 5106 C C . PRO B 1 324 ? 17.023 -54.700 26.942 1.00 48.61 324 PRO C C 1
ATOM 5107 O O . PRO B 1 324 ? 17.115 -55.378 25.924 1.00 48.66 324 PRO C O 1
ATOM 5111 N N . PHE B 1 325 ? 15.959 -53.938 27.207 1.00 47.21 325 PHE C N 1
ATOM 5112 C CA . PHE B 1 325 ? 14.774 -53.997 26.340 1.00 46.04 325 PHE C CA 1
ATOM 5113 C C . PHE B 1 325 ? 15.087 -53.629 24.888 1.00 45.05 325 PHE C C 1
ATOM 5114 O O . PHE B 1 325 ? 14.367 -54.017 23.966 1.00 44.41 325 PHE C O 1
ATOM 5122 N N . ALA B 1 326 ? 16.183 -52.901 24.707 1.00 44.62 326 ALA C N 1
ATOM 5123 C CA . ALA B 1 326 ? 16.565 -52.368 23.404 1.00 44.17 326 ALA C CA 1
ATOM 5124 C C . ALA B 1 326 ? 17.407 -53.346 22.588 1.00 45.02 326 ALA C C 1
ATOM 5125 O O . ALA B 1 326 ? 17.652 -53.109 21.405 1.00 44.72 326 ALA C O 1
ATOM 5127 N N . ALA B 1 327 ? 17.824 -54.444 23.220 1.00 46.19 327 ALA C N 1
ATOM 5128 C CA . ALA B 1 327 ? 18.808 -55.378 22.648 1.00 47.39 327 ALA C CA 1
ATOM 5129 C C . ALA B 1 327 ? 18.447 -55.931 21.270 1.00 47.63 327 ALA C C 1
ATOM 5130 O O . ALA B 1 327 ? 19.336 -56.174 20.452 1.00 48.37 327 ALA C O 1
ATOM 5132 N N . ILE B 1 328 ? 17.156 -56.118 21.005 1.00 47.51 328 ILE C N 1
ATOM 5133 C CA . ILE B 1 328 ? 16.709 -56.671 19.712 1.00 48.08 328 ILE C CA 1
ATOM 5134 C C . ILE B 1 328 ? 16.877 -55.719 18.519 1.00 47.57 328 ILE C C 1
ATOM 5135 O O . ILE B 1 328 ? 16.787 -56.132 17.362 1.00 48.12 328 ILE C O 1
ATOM 5140 N N . LEU B 1 329 ? 17.097 -54.441 18.808 1.00 47.10 329 LEU C N 1
ATOM 5141 C CA . LEU B 1 329 ? 17.375 -53.457 17.775 1.00 46.80 329 LEU C CA 1
ATOM 5142 C C . LEU B 1 329 ? 18.862 -53.539 17.414 1.00 48.50 329 LEU C C 1
ATOM 5143 O O . LEU B 1 329 ? 19.719 -53.433 18.291 1.00 48.89 329 LEU C O 1
ATOM 5148 N N . PRO B 1 330 ? 19.171 -53.740 16.126 1.00 49.99 330 PRO C N 1
ATOM 5149 C CA . PRO B 1 330 ? 20.553 -53.971 15.672 1.00 51.67 330 PRO C CA 1
ATOM 5150 C C . PRO B 1 330 ? 21.600 -52.918 16.106 1.00 52.08 330 PRO C C 1
ATOM 5151 O O . PRO B 1 330 ? 22.770 -53.263 16.283 1.00 52.82 330 PRO C O 1
ATOM 5155 N N . GLU B 1 331 ? 21.189 -51.663 16.283 1.00 51.37 331 GLU C N 1
ATOM 5156 C CA . GLU B 1 331 ? 22.110 -50.619 16.745 1.00 51.85 331 GLU C CA 1
ATOM 5157 C C . GLU B 1 331 ? 22.468 -50.731 18.245 1.00 52.07 331 GLU C C 1
ATOM 5158 O O . GLU B 1 331 ? 23.502 -50.215 18.691 1.00 52.47 331 GLU C O 1
ATOM 5164 N N . PHE B 1 332 ? 21.626 -51.434 19.003 1.00 51.66 332 PHE C N 1
ATOM 5165 C CA . PHE B 1 332 ? 21.736 -51.493 20.463 1.00 51.45 332 PHE C CA 1
ATOM 5166 C C . PHE B 1 332 ? 22.227 -52.855 20.948 1.00 52.81 332 PHE C C 1
ATOM 5167 O O . PHE B 1 332 ? 21.973 -53.874 20.308 1.00 53.59 332 PHE C O 1
ATOM 5175 N N . THR B 1 333 ? 22.907 -52.869 22.093 1.00 53.70 333 THR C N 1
ATOM 5176 C CA . THR B 1 333 ? 23.473 -54.105 22.649 1.00 55.56 333 THR C CA 1
ATOM 5177 C C . THR B 1 333 ? 22.652 -54.667 23.818 1.00 55.83 333 THR C C 1
ATOM 5178 O O . THR B 1 333 ? 22.472 -55.882 23.941 1.00 56.50 333 THR C O 1
ATOM 5182 N N . GLY B 1 334 ? 22.139 -53.772 24.658 1.00 55.47 334 GLY C N 1
ATOM 5183 C CA . GLY B 1 334 ? 21.392 -54.156 25.847 1.00 55.70 334 GLY C CA 1
ATOM 5184 C C . GLY B 1 334 ? 22.320 -54.235 27.038 1.00 57.05 334 GLY C C 1
ATOM 5185 O O . GLY B 1 334 ? 21.881 -54.445 28.168 1.00 57.09 334 GLY C O 1
ATOM 5186 N N . ASN B 1 335 ? 23.608 -54.043 26.768 1.00 58.07 335 ASN C N 1
ATOM 5187 C CA . ASN B 1 335 ? 24.650 -54.212 27.759 1.00 59.98 335 ASN C CA 1
ATOM 5188 C C . ASN B 1 335 ? 25.056 -52.919 28.432 1.00 59.77 335 ASN C C 1
ATOM 5189 O O . ASN B 1 335 ? 25.962 -52.907 29.263 1.00 60.98 335 ASN C O 1
ATOM 5194 N N . GLY B 1 336 ? 24.376 -51.829 28.086 1.00 58.58 336 GLY C N 1
ATOM 5195 C CA . GLY B 1 336 ? 24.714 -50.528 28.638 1.00 57.92 336 GLY C CA 1
ATOM 5196 C C . GLY B 1 336 ? 26.039 -50.033 28.093 1.00 58.36 336 GLY C C 1
ATOM 5197 O O . GLY B 1 336 ? 26.568 -50.604 27.139 1.00 58.89 336 GLY C O 1
ATOM 5198 N N . PRO B 1 337 ? 26.592 -48.972 28.708 1.00 58.41 337 PRO C N 1
ATOM 5199 C CA . PRO B 1 337 ? 27.769 -48.279 28.177 1.00 58.80 337 PRO C CA 1
ATOM 5200 C C . PRO B 1 337 ? 29.069 -49.075 28.256 1.00 60.63 337 PRO C C 1
ATOM 5201 O O . PRO B 1 337 ? 29.294 -49.818 29.223 1.00 62.00 337 PRO C O 1
ATOM 5205 N N . ASN B 1 338 ? 29.913 -48.918 27.239 1.00 60.76 338 ASN C N 1
ATOM 5206 C CA . ASN B 1 338 ? 31.272 -49.424 27.311 1.00 62.56 338 ASN C CA 1
ATOM 5207 C C . ASN B 1 338 ? 32.094 -48.522 28.228 1.00 63.64 338 ASN C C 1
ATOM 5208 O O . ASN B 1 338 ? 32.580 -47.469 27.807 1.00 63.32 338 ASN C O 1
ATOM 5213 N N . LEU B 1 339 ? 32.227 -48.947 29.487 1.00 65.14 339 LEU C N 1
ATOM 5214 C CA . LEU B 1 339 ? 32.974 -48.219 30.527 1.00 66.29 339 LEU C CA 1
ATOM 5215 C C . LEU B 1 339 ? 34.414 -47.897 30.125 1.00 67.50 339 LEU C C 1
ATOM 5216 O O . LEU B 1 339 ? 34.934 -46.833 30.478 1.00 67.81 339 LEU C O 1
ATOM 5221 N N . ASP B 1 340 ? 35.034 -48.823 29.386 1.00 68.14 340 ASP C N 1
ATOM 5222 C CA . ASP B 1 340 ? 36.429 -48.719 28.920 1.00 69.29 340 ASP C CA 1
ATOM 5223 C C . ASP B 1 340 ? 36.764 -47.427 28.168 1.00 68.19 340 ASP C C 1
ATOM 5224 O O . ASP B 1 340 ? 37.888 -46.932 28.266 1.00 69.40 340 ASP C O 1
ATOM 5229 N N . ASN B 1 341 ? 35.799 -46.892 27.418 1.00 65.65 341 ASN C N 1
ATOM 5230 C CA . ASN B 1 341 ? 36.044 -45.707 26.583 1.00 64.45 341 ASN C CA 1
ATOM 5231 C C . ASN B 1 341 ? 35.943 -44.349 27.295 1.00 63.69 341 ASN C C 1
ATOM 5232 O O . ASN B 1 341 ? 35.978 -43.300 26.648 1.00 62.94 341 ASN C O 1
ATOM 5237 N N . LEU B 1 342 ? 35.852 -44.371 28.623 1.00 64.09 342 LEU C N 1
ATOM 5238 C CA . LEU B 1 342 ? 35.792 -43.143 29.420 1.00 63.76 342 LEU C CA 1
ATOM 5239 C C . LEU B 1 342 ? 37.166 -42.715 29.946 1.00 65.55 342 LEU C C 1
ATOM 5240 O O . LEU B 1 342 ? 38.156 -43.423 29.778 1.00 67.18 342 LEU C O 1
#

GO terms:
  GO:0052588 diacetyl reductase ((S)-acetoin forming) (NAD+) activity (F, IDA)
  GO:0005829 cytosol (C, IDA)
  GO:0045149 acetoin metabolic process (P, IDA)
  GO:0045290 D-arabinose 1-dehydrogenase [NAD(P)+] activity (F, IDA)
  GO:0005975 carbohydrate metabolic process (P, IDA)
  GO:0005975 carbohydrate metabolic process (P, IMP)

Secondary structure (DSSP, 8-state):
--S-BGGGBEEE-TTS-EEESB-EE----GGGGGGHHHHHHHHHHTT--EEE--GGGS-HHHHHHHHHHHHHTTS--GGG-EEEEEE-GGGTT-HHHHHHHHHHHHT-S--SEEEE--S--B---EEEEEETTE-SS-B-TTS-B-B-TT--HHHHHHHHHHHHH-TT--S-S-EEEES--HHHHHHHHHH-SSPPSEEEEE-BTTB--HHHHHHHHHHT-EEEEESTT-STT-GGGG-HHHHHHHHHTT--HHHHHHHHHHHTT-EE--B---HHHHHH--B-----HHHHHHHHHHHHHS---S---GGGTTSTT--SS---GGG-/--S--GGGBEEE-TTS-EEESB-EE----GGGGGGHHHHHHHHHHHT--EEE--GGGS-HHHHHHHHHHHHHTTS--GGG-EEEEEE-GGGTT-HHHHHHHHHHHHT-S-BSEEEE--S--B---EEEEEETTE-SS-B-TTS-B-B-TT--THHHHHHHHHHHH-TT--SBS-EEEES--HHHHHHHHHH-SSPPSEEEEE-BTTB--HHHHHHHHHHT-EEEEESTT-STT-GGGG-HHHHHHHHHTT--HHHHHHHHHHHTT-EE--B---HHHHHH--------HHHHHHHHHHHHHS---S---GGGTTSTT--SS---GGG-

B-factor: mean 38.93, std 10.67, range [16.21, 82.62]